Protein AF-0000000084455521 (afdb_homodimer)

Structure (mmCIF, N/CA/C/O backbone):
data_AF-0000000084455521-model_v1
#
loop_
_entity.id
_entity.type
_entity.pdbx_description
1 polymer 'AttH domain-containing protein'
#
loop_
_atom_site.group_PDB
_atom_site.id
_atom_site.type_symbol
_atom_site.label_atom_id
_atom_site.label_alt_id
_atom_site.label_comp_id
_atom_site.label_asym_id
_atom_site.label_entity_id
_atom_site.label_seq_id
_atom_site.pdbx_PDB_ins_code
_atom_site.Cartn_x
_atom_site.Cartn_y
_atom_site.Cartn_z
_atom_site.occupancy
_atom_site.B_iso_or_equiv
_atom_site.auth_seq_id
_atom_site.auth_comp_id
_atom_site.auth_asym_id
_atom_site.auth_atom_id
_atom_site.pdbx_PDB_model_num
ATOM 1 N N . MET A 1 1 ? -3.889 59.688 85.125 1 26.38 1 MET A N 1
ATOM 2 C CA . MET A 1 1 ? -3.246 60.625 84.188 1 26.38 1 MET A CA 1
ATOM 3 C C . MET A 1 1 ? -2.799 59.875 82.938 1 26.38 1 MET A C 1
ATOM 5 O O . MET A 1 1 ? -1.603 59.688 82.75 1 26.38 1 MET A O 1
ATOM 9 N N . PRO A 1 2 ? -3.475 58.844 82.5 1 29.11 2 PRO A N 1
ATOM 10 C CA . PRO A 1 2 ? -2.912 57.875 81.562 1 29.11 2 PRO A CA 1
ATOM 11 C C . PRO A 1 2 ? -2.545 58.531 80.188 1 29.11 2 PRO A C 1
ATOM 13 O O . PRO A 1 2 ? -3.137 59.531 79.812 1 29.11 2 PRO A O 1
ATOM 16 N N . VAL A 1 3 ? -1.248 58.344 79.812 1 28.23 3 VAL A N 1
ATOM 17 C CA . VAL A 1 3 ? -0.324 58.812 78.75 1 28.23 3 VAL A CA 1
ATOM 18 C C . VAL A 1 3 ? -0.879 58.469 77.375 1 28.23 3 VAL A C 1
ATOM 20 O O . VAL A 1 3 ? -1.262 57.312 77.125 1 28.23 3 VAL A O 1
ATOM 23 N N . ASN A 1 4 ? -1.385 59.375 76.688 1 24.91 4 ASN A N 1
ATOM 24 C CA . ASN A 1 4 ? -1.97 59.562 75.375 1 24.91 4 ASN A CA 1
ATOM 25 C C . ASN A 1 4 ? -0.994 59.188 74.25 1 24.91 4 ASN A C 1
ATOM 27 O O . ASN A 1 4 ? -0.065 59.938 73.938 1 24.91 4 ASN A O 1
ATOM 31 N N . SER A 1 5 ? -0.478 57.906 74.25 1 22.8 5 SER A N 1
ATOM 32 C CA . SER A 1 5 ? 0.595 57.531 73.375 1 22.8 5 SER A CA 1
ATOM 33 C C . SER A 1 5 ? 0.193 57.75 71.875 1 22.8 5 SER A C 1
ATOM 35 O O . SER A 1 5 ? -0.799 57.188 71.438 1 22.8 5 SER A O 1
ATOM 37 N N . THR A 1 6 ? 0.329 58.906 71.312 1 19.36 6 THR A N 1
ATOM 38 C CA . THR A 1 6 ? 0.14 59.406 70 1 19.36 6 THR A CA 1
ATOM 39 C C . THR A 1 6 ? 0.998 58.625 69 1 19.36 6 THR A C 1
ATOM 41 O O . THR A 1 6 ? 2.209 58.844 68.875 1 19.36 6 THR A O 1
ATOM 44 N N . LYS A 1 7 ? 1.055 57.281 69.125 1 25.83 7 LYS A N 1
ATOM 45 C CA . LYS A 1 7 ? 2.039 56.688 68.188 1 25.83 7 LYS A CA 1
ATOM 46 C C . LYS A 1 7 ? 1.884 57.188 66.812 1 25.83 7 LYS A C 1
ATOM 48 O O . LYS A 1 7 ? 0.773 57.219 66.25 1 25.83 7 LYS A O 1
ATOM 53 N N . ILE A 1 8 ? 2.814 58 66.25 1 20.17 8 ILE A N 1
ATOM 54 C CA . ILE A 1 8 ? 3.111 58.625 65 1 20.17 8 ILE A CA 1
ATOM 55 C C . ILE A 1 8 ? 3.064 57.562 63.906 1 20.17 8 ILE A C 1
ATOM 57 O O . ILE A 1 8 ? 3.766 56.562 63.969 1 20.17 8 ILE A O 1
ATOM 61 N N . LEU A 1 9 ? 1.944 57.344 63.188 1 22.5 9 LEU A N 1
ATOM 62 C CA . LEU A 1 9 ? 1.659 56.5 62.031 1 22.5 9 LEU A CA 1
ATOM 63 C C . LEU A 1 9 ? 2.578 56.875 60.875 1 22.5 9 LEU A C 1
ATOM 65 O O . LEU A 1 9 ? 2.422 57.938 60.25 1 22.5 9 LEU A O 1
ATOM 69 N N . ALA A 1 10 ? 3.959 56.781 61.031 1 21.98 10 ALA A N 1
ATOM 70 C CA . ALA A 1 10 ? 4.867 57.094 59.938 1 21.98 10 ALA A CA 1
ATOM 71 C C . ALA A 1 10 ? 4.473 56.344 58.688 1 21.98 10 ALA A C 1
ATOM 73 O O . ALA A 1 10 ? 4.172 55.156 58.75 1 21.98 10 ALA A O 1
ATOM 74 N N . GLY A 1 11 ? 3.918 57 57.656 1 21.64 11 GLY A N 1
ATOM 75 C CA . GLY A 1 11 ? 3.533 56.688 56.281 1 21.64 11 GLY A CA 1
ATOM 76 C C . GLY A 1 11 ? 4.629 56 55.5 1 21.64 11 GLY A C 1
ATOM 77 O O . GLY A 1 11 ? 5.676 56.594 55.219 1 21.64 11 GLY A O 1
ATOM 78 N N . LEU A 1 12 ? 5.105 54.75 55.844 1 22.94 12 LEU A N 1
ATOM 79 C CA . LEU A 1 12 ? 6.121 54.062 55.062 1 22.94 12 LEU A CA 1
ATOM 80 C C . LEU A 1 12 ? 5.73 54.031 53.562 1 22.94 12 LEU A C 1
ATOM 82 O O . LEU A 1 12 ? 4.695 53.469 53.219 1 22.94 12 LEU A O 1
ATOM 86 N N . TRP A 1 13 ? 6.086 55.094 52.781 1 22.53 13 TRP A N 1
ATOM 87 C CA . TRP A 1 13 ? 6.051 55.156 51.312 1 22.53 13 TRP A CA 1
ATOM 88 C C . TRP A 1 13 ? 6.738 53.938 50.719 1 22.53 13 TRP A C 1
ATOM 90 O O . TRP A 1 13 ? 7.922 53.688 50.969 1 22.53 13 TRP A O 1
ATOM 100 N N . PHE A 1 14 ? 6.027 52.781 50.625 1 23.64 14 PHE A N 1
ATOM 101 C CA . PHE A 1 14 ? 6.492 51.594 49.875 1 23.64 14 PHE A CA 1
ATOM 102 C C . PHE A 1 14 ? 6.926 52 48.469 1 23.64 14 PHE A C 1
ATOM 104 O O . PHE A 1 14 ? 6.129 52.5 47.688 1 23.64 14 PHE A O 1
ATOM 111 N N . LEU A 1 15 ? 8.195 52.438 48.25 1 23.61 15 LEU A N 1
ATOM 112 C CA . LEU A 1 15 ? 8.82 52.531 46.938 1 23.61 15 LEU A CA 1
ATOM 113 C C . LEU A 1 15 ? 8.586 51.281 46.125 1 23.61 15 LEU A C 1
ATOM 115 O O . LEU A 1 15 ? 9.016 50.188 46.5 1 23.61 15 LEU A O 1
ATOM 119 N N . CYS A 1 16 ? 7.473 51.156 45.344 1 22.67 16 CYS A N 1
ATOM 120 C CA . CYS A 1 16 ? 7.191 50.156 44.344 1 22.67 16 CYS A CA 1
ATOM 121 C C . CYS A 1 16 ? 8.352 50.031 43.344 1 22.67 16 CYS A C 1
ATOM 123 O O . CYS A 1 16 ? 8.617 50.938 42.562 1 22.67 16 CYS A O 1
ATOM 125 N N . SER A 1 17 ? 9.547 49.594 43.812 1 23.66 17 SER A N 1
ATOM 126 C CA . SER A 1 17 ? 10.586 49.312 42.812 1 23.66 17 SER A CA 1
ATOM 127 C C . SER A 1 17 ? 10.016 48.625 41.594 1 23.66 17 SER A C 1
ATOM 129 O O . SER A 1 17 ? 9.305 47.625 41.719 1 23.66 17 SER A O 1
ATOM 131 N N . TYR A 1 18 ? 9.781 49.312 40.5 1 23.47 18 TYR A N 1
ATOM 132 C CA . TYR A 1 18 ? 9.539 48.812 39.156 1 23.47 18 TYR A CA 1
ATOM 133 C C . TYR A 1 18 ? 10.547 47.75 38.781 1 23.47 18 TYR A C 1
ATOM 135 O O . TYR A 1 18 ? 11.75 48 38.688 1 23.47 18 TYR A O 1
ATOM 143 N N . ALA A 1 19 ? 10.492 46.531 39.375 1 24.52 19 ALA A N 1
ATOM 144 C CA . ALA A 1 19 ? 11.336 45.5 38.812 1 24.52 19 ALA A CA 1
ATOM 145 C C . ALA A 1 19 ? 11.258 45.5 37.281 1 24.52 19 ALA A C 1
ATOM 147 O O . ALA A 1 19 ? 10.164 45.438 36.719 1 24.52 19 ALA A O 1
ATOM 148 N N . ARG A 1 20 ? 12.234 46.031 36.625 1 25.86 20 ARG A N 1
ATOM 149 C CA . ARG A 1 20 ? 12.469 45.812 35.188 1 25.86 20 ARG A CA 1
ATOM 150 C C . ARG A 1 20 ? 12.227 44.344 34.812 1 25.86 20 ARG A C 1
ATOM 152 O O . ARG A 1 20 ? 12.883 43.438 35.344 1 25.86 20 ARG A O 1
ATOM 159 N N . VAL A 1 21 ? 10.992 43.969 34.531 1 25.84 21 VAL A N 1
ATOM 160 C CA . VAL A 1 21 ? 10.812 42.719 33.812 1 25.84 21 VAL A CA 1
ATOM 161 C C . VAL A 1 21 ? 11.859 42.625 32.688 1 25.84 21 VAL A C 1
ATOM 163 O O . VAL A 1 21 ? 11.898 43.469 31.797 1 25.84 21 VAL A O 1
ATOM 166 N N . ALA A 1 22 ? 13.047 42.156 33 1 27.2 22 ALA A N 1
ATOM 167 C CA . ALA A 1 22 ? 13.969 41.75 31.922 1 27.2 22 ALA A CA 1
ATOM 168 C C . ALA A 1 22 ? 13.211 41.094 30.781 1 27.2 22 ALA A C 1
ATOM 170 O O . ALA A 1 22 ? 12.43 40.156 31 1 27.2 22 ALA A O 1
ATOM 171 N N . ALA A 1 23 ? 12.984 41.812 29.766 1 29.25 23 ALA A N 1
ATOM 172 C CA . ALA A 1 23 ? 12.625 41.25 28.469 1 29.25 23 ALA A CA 1
ATOM 173 C C . ALA A 1 23 ? 13.391 39.938 28.203 1 29.25 23 ALA A C 1
ATOM 175 O O . ALA A 1 23 ? 14.617 39.969 28.062 1 29.25 23 ALA A O 1
ATOM 176 N N . LEU A 1 24 ? 13.133 38.875 28.953 1 28.31 24 LEU A N 1
ATOM 177 C CA . LEU A 1 24 ? 13.617 37.625 28.422 1 28.31 24 LEU A CA 1
ATOM 178 C C . LEU A 1 24 ? 13.672 37.656 26.891 1 28.31 24 LEU A C 1
ATOM 180 O O . LEU A 1 24 ? 12.633 37.781 26.25 1 28.31 24 LEU A O 1
ATOM 184 N N . SER A 1 25 ? 14.719 38.219 26.344 1 29.17 25 SER A N 1
ATOM 185 C CA . SER A 1 25 ? 15.078 37.906 24.969 1 29.17 25 SER A CA 1
ATOM 186 C C . SER A 1 25 ? 14.773 36.469 24.641 1 29.17 25 SER A C 1
ATOM 188 O O . SER A 1 25 ? 15.391 35.562 25.188 1 29.17 25 SER A O 1
ATOM 190 N N . ASN A 1 26 ? 13.57 36 24.75 1 34.28 26 ASN A N 1
ATOM 191 C CA . ASN A 1 26 ? 13.133 34.688 24.25 1 34.28 26 ASN A CA 1
ATOM 192 C C . ASN A 1 26 ? 13.93 34.281 23.016 1 34.28 26 ASN A C 1
ATOM 194 O O . ASN A 1 26 ? 13.766 34.844 21.938 1 34.28 26 ASN A O 1
ATOM 198 N N . SER A 1 27 ? 15.227 34.094 23.188 1 32.34 27 SER A N 1
ATOM 199 C CA . SER A 1 27 ? 16.125 33.5 22.172 1 32.34 27 SER A CA 1
ATOM 200 C C . SER A 1 27 ? 15.43 32.406 21.391 1 32.34 27 SER A C 1
ATOM 202 O O . SER A 1 27 ? 15.398 31.25 21.828 1 32.34 27 SER A O 1
ATOM 204 N N . PHE A 1 28 ? 14.297 32.562 20.859 1 35.38 28 PHE A N 1
ATOM 205 C CA . PHE A 1 28 ? 14.164 31.594 19.766 1 35.38 28 PHE A CA 1
ATOM 206 C C . PHE A 1 28 ? 15.508 31.344 19.094 1 35.38 28 PHE A C 1
ATOM 208 O O . PHE A 1 28 ? 16.125 32.281 18.562 1 35.38 28 PHE A O 1
ATOM 215 N N . THR A 1 29 ? 16.375 30.609 19.688 1 39.06 29 THR A N 1
ATOM 216 C CA . THR A 1 29 ? 17.484 30.188 18.844 1 39.06 29 THR A CA 1
ATOM 217 C C . THR A 1 29 ? 17.078 30.266 17.359 1 39.06 29 THR A C 1
ATOM 219 O O . THR A 1 29 ? 15.992 29.828 16.984 1 39.06 29 THR A O 1
ATOM 222 N N . ALA A 1 30 ? 17.578 31.219 16.656 1 39.41 30 ALA A N 1
ATOM 223 C CA . ALA A 1 30 ? 17.5 31.406 15.211 1 39.41 30 ALA A CA 1
ATOM 224 C C . ALA A 1 30 ? 17.219 30.094 14.5 1 39.41 30 ALA A C 1
ATOM 226 O O . ALA A 1 30 ? 17.969 29.125 14.648 1 39.41 30 ALA A O 1
ATOM 227 N N . LEU A 1 31 ? 15.938 29.688 14.414 1 51.19 31 LEU A N 1
ATOM 228 C CA . LEU A 1 31 ? 15.711 28.594 13.477 1 51.19 31 LEU A CA 1
ATOM 229 C C . LEU A 1 31 ? 16.766 28.594 12.383 1 51.19 31 LEU A C 1
ATOM 231 O O . LEU A 1 31 ? 17.219 29.656 11.938 1 51.19 31 LEU A O 1
ATOM 235 N N . PRO A 1 32 ? 17.594 27.609 12.438 1 47.38 32 PRO A N 1
ATOM 236 C CA . PRO A 1 32 ? 18.609 27.609 11.398 1 47.38 32 PRO A CA 1
ATOM 237 C C . PRO A 1 32 ? 18.109 28.188 10.078 1 47.38 32 PRO A C 1
ATOM 239 O O . PRO A 1 32 ? 16.906 28.203 9.82 1 47.38 32 PRO A O 1
ATOM 242 N N . GLY A 1 33 ? 18.969 28.5 9.133 1 50.25 33 GLY A N 1
ATOM 243 C CA . GLY A 1 33 ? 18.891 28.891 7.73 1 50.25 33 GLY A CA 1
ATOM 244 C C . GLY A 1 33 ? 17.469 28.906 7.191 1 50.25 33 GLY A C 1
ATOM 245 O O . GLY A 1 33 ? 16.516 29.016 7.957 1 50.25 33 GLY A O 1
ATOM 246 N N . ASP A 1 34 ? 17.266 28.828 5.949 1 60.62 34 ASP A N 1
ATOM 247 C CA . ASP A 1 34 ? 16.031 28.828 5.164 1 60.62 34 ASP A CA 1
ATOM 248 C C . ASP A 1 34 ? 15.125 27.688 5.582 1 60.62 34 ASP A C 1
ATOM 250 O O . ASP A 1 34 ? 15.445 26.516 5.359 1 60.62 34 ASP A O 1
ATOM 254 N N . LEU A 1 35 ? 14.18 27.984 6.508 1 65.25 35 LEU A N 1
ATOM 255 C CA . LEU A 1 35 ? 13.359 27.016 7.215 1 65.25 35 LEU A CA 1
ATOM 256 C C . LEU A 1 35 ? 12.594 26.125 6.23 1 65.25 35 LEU A C 1
ATOM 258 O O . LEU A 1 35 ? 12.43 24.938 6.469 1 65.25 35 LEU A O 1
ATOM 262 N N . TRP A 1 36 ? 12.086 26.828 5.227 1 76.31 36 TRP A N 1
ATOM 263 C CA . TRP A 1 36 ? 11.203 26 4.406 1 76.31 36 TRP A CA 1
ATOM 264 C C . TRP A 1 36 ? 11.75 25.859 2.99 1 76.31 36 TRP A C 1
ATOM 266 O O . TRP A 1 36 ? 12.414 26.766 2.475 1 76.31 36 TRP A O 1
ATOM 276 N N . LEU A 1 37 ? 11.664 24.531 2.588 1 73.25 37 LEU A N 1
ATOM 277 C CA . LEU A 1 37 ? 12.07 24.281 1.207 1 73.25 37 LEU A CA 1
ATOM 278 C C . LEU A 1 37 ? 10.867 23.906 0.345 1 73.25 37 LEU A C 1
ATOM 280 O O . LEU A 1 37 ? 9.953 23.219 0.805 1 73.25 37 LEU A O 1
ATOM 284 N N . SER A 1 38 ? 10.914 24.531 -0.827 1 77.31 38 SER A N 1
ATOM 285 C CA . SER A 1 38 ? 9.969 24.109 -1.854 1 77.31 38 SER A CA 1
ATOM 286 C C . SER A 1 38 ? 10.164 22.641 -2.221 1 77.31 38 SER A C 1
ATOM 288 O O . SER A 1 38 ? 11.211 22.047 -1.928 1 77.31 38 SER A O 1
ATOM 290 N N . PRO A 1 39 ? 9.016 22.078 -2.799 1 81.38 39 PRO A N 1
ATOM 291 C CA . PRO A 1 39 ? 9.203 20.703 -3.25 1 81.38 39 PRO A CA 1
ATOM 292 C C . PRO A 1 39 ? 10.406 20.531 -4.18 1 81.38 39 PRO A C 1
ATOM 294 O O . PRO A 1 39 ? 10.68 21.422 -4.992 1 81.38 39 PRO A O 1
ATOM 297 N N . PRO A 1 40 ? 11.047 19.484 -3.947 1 77.69 40 PRO A N 1
ATOM 298 C CA . PRO A 1 40 ? 12.25 19.281 -4.758 1 77.69 40 PRO A CA 1
ATOM 299 C C . PRO A 1 40 ? 11.945 19.109 -6.242 1 77.69 40 PRO A C 1
ATOM 301 O O . PRO A 1 40 ? 12.789 19.422 -7.09 1 77.69 40 PRO A O 1
ATOM 304 N N . SER A 1 41 ? 10.883 18.656 -6.57 1 82.31 41 SER A N 1
ATOM 305 C CA . SER A 1 41 ? 10.5 18.453 -7.965 1 82.31 41 SER A CA 1
ATOM 306 C C . SER A 1 41 ? 9.625 19.609 -8.461 1 82.31 41 SER A C 1
ATOM 308 O O . SER A 1 41 ? 8.75 20.078 -7.738 1 82.31 41 SER A O 1
ATOM 310 N N . THR A 1 42 ? 9.82 20.016 -9.75 1 84.69 42 THR A N 1
ATOM 311 C CA . THR A 1 42 ? 8.969 21.031 -10.367 1 84.69 42 THR A CA 1
ATOM 312 C C . THR A 1 42 ? 7.926 20.375 -11.273 1 84.69 42 THR A C 1
ATOM 314 O O . THR A 1 42 ? 7.074 21.062 -11.836 1 84.69 42 THR A O 1
ATOM 317 N N . GLU A 1 43 ? 8.023 19.062 -11.359 1 88.19 43 GLU A N 1
ATOM 318 C CA . GLU A 1 43 ? 7.105 18.359 -12.25 1 88.19 43 GLU A CA 1
ATOM 319 C C . GLU A 1 43 ? 5.699 18.297 -11.656 1 88.19 43 GLU A C 1
ATOM 321 O O . GLU A 1 43 ? 5.52 17.906 -10.5 1 88.19 43 GLU A O 1
ATOM 326 N N . PRO A 1 44 ? 4.723 18.719 -12.539 1 91.62 44 PRO A N 1
ATOM 327 C CA . PRO A 1 44 ? 3.355 18.578 -12.023 1 91.62 44 PRO A CA 1
ATOM 328 C C . PRO A 1 44 ? 3.02 17.156 -11.602 1 91.62 44 PRO A C 1
ATOM 330 O O . PRO A 1 44 ? 3.355 16.203 -12.305 1 91.62 44 PRO A O 1
ATOM 333 N N . ALA A 1 45 ? 2.363 17.062 -10.461 1 90.19 45 ALA A N 1
ATOM 334 C CA . ALA A 1 45 ? 2.051 15.758 -9.898 1 90.19 45 ALA A CA 1
ATOM 335 C C . ALA A 1 45 ? 1.17 14.953 -10.852 1 90.19 45 ALA A C 1
ATOM 337 O O . ALA A 1 45 ? 1.238 13.719 -10.875 1 90.19 45 ALA A O 1
ATOM 338 N N . ILE A 1 46 ? 0.351 15.609 -11.656 1 88.44 46 ILE A N 1
ATOM 339 C CA . ILE A 1 46 ? -0.603 14.953 -12.539 1 88.44 46 ILE A CA 1
ATOM 340 C C . ILE A 1 46 ? 0.145 14.094 -13.555 1 88.44 46 ILE A C 1
ATOM 342 O O . ILE A 1 46 ? -0.431 13.172 -14.148 1 88.44 46 ILE A O 1
ATOM 346 N N . ASN A 1 47 ? 1.407 14.359 -13.719 1 87.31 47 ASN A N 1
ATOM 347 C CA . ASN A 1 47 ? 2.197 13.617 -14.695 1 87.31 47 ASN A CA 1
ATOM 348 C C . ASN A 1 47 ? 2.752 12.328 -14.102 1 87.31 47 ASN A C 1
ATOM 350 O O . ASN A 1 47 ? 3.314 11.492 -14.82 1 87.31 47 ASN A O 1
ATOM 354 N N . ASN A 1 48 ? 2.633 12.164 -12.82 1 85.69 48 ASN A N 1
ATOM 355 C CA . ASN A 1 48 ? 3.061 10.914 -12.188 1 85.69 48 ASN A CA 1
ATOM 356 C C . ASN A 1 48 ? 2.16 9.75 -12.586 1 85.69 48 ASN A C 1
ATOM 358 O O . ASN A 1 48 ? 0.938 9.828 -12.453 1 85.69 48 ASN A O 1
ATOM 362 N N . PRO A 1 49 ? 2.754 8.68 -12.992 1 81.25 49 PRO A N 1
ATOM 363 C CA . PRO A 1 49 ? 1.935 7.57 -13.492 1 81.25 49 PRO A CA 1
ATOM 364 C C . PRO A 1 49 ? 1.044 6.961 -12.414 1 81.25 49 PRO A C 1
ATOM 366 O O . PRO A 1 49 ? 0.003 6.375 -12.719 1 81.25 49 PRO A O 1
ATOM 369 N N . PHE A 1 50 ? 1.416 7.039 -11.164 1 80.31 50 PHE A N 1
ATOM 370 C CA . PHE A 1 50 ? 0.594 6.473 -10.094 1 80.31 50 PHE A CA 1
ATOM 371 C C . PHE A 1 50 ? -0.736 7.211 -9.992 1 80.31 50 PHE A C 1
ATOM 373 O O . PHE A 1 50 ? -1.715 6.664 -9.477 1 80.31 50 PHE A O 1
ATOM 380 N N . VAL A 1 51 ? -0.726 8.453 -10.461 1 80.56 51 VAL A N 1
ATOM 381 C CA . VAL A 1 51 ? -1.947 9.242 -10.352 1 80.56 51 VAL A CA 1
ATOM 382 C C . VAL A 1 51 ? -3.045 8.617 -11.211 1 80.56 51 VAL A C 1
ATOM 384 O O . VAL A 1 51 ? -4.211 8.594 -10.82 1 80.56 51 VAL A O 1
ATOM 387 N N . ALA A 1 52 ? -2.566 8 -12.352 1 72.88 52 ALA A N 1
ATOM 388 C CA . ALA A 1 52 ? -3.566 7.504 -13.297 1 72.88 52 ALA A CA 1
ATOM 389 C C . ALA A 1 52 ? -3.584 5.977 -13.32 1 72.88 52 ALA A C 1
ATOM 391 O O . ALA A 1 52 ? -4.613 5.367 -13.609 1 72.88 52 ALA A O 1
ATOM 392 N N . SER A 1 53 ? -2.496 5.309 -13.031 1 73.56 53 SER A N 1
ATOM 393 C CA . SER A 1 53 ? -2.422 3.883 -13.328 1 73.56 53 SER A CA 1
ATOM 394 C C . SER A 1 53 ? -1.74 3.115 -12.203 1 73.56 53 SER A C 1
ATOM 396 O O . SER A 1 53 ? -1.38 1.947 -12.367 1 73.56 53 SER A O 1
ATOM 398 N N . GLY A 1 54 ? -1.648 3.65 -11.07 1 78.12 54 GLY A N 1
ATOM 399 C CA . GLY A 1 54 ? -1.053 2.973 -9.93 1 78.12 54 GLY A CA 1
ATOM 400 C C . GLY A 1 54 ? -2.035 2.1 -9.172 1 78.12 54 GLY A C 1
ATOM 401 O O . GLY A 1 54 ? -3.104 1.768 -9.688 1 78.12 54 GLY A O 1
ATOM 402 N N . PRO A 1 55 ? -1.574 1.572 -8.008 1 82.12 55 PRO A N 1
ATOM 403 C CA . PRO A 1 55 ? -2.412 0.701 -7.176 1 82.12 55 PRO A CA 1
ATOM 404 C C . PRO A 1 55 ? -3.439 1.477 -6.355 1 82.12 55 PRO A C 1
ATOM 406 O O . PRO A 1 55 ? -3.771 1.075 -5.238 1 82.12 55 PRO A O 1
ATOM 409 N N . THR A 1 56 ? -3.793 2.623 -6.898 1 80.38 56 THR A N 1
ATOM 410 C CA . THR A 1 56 ? -4.672 3.529 -6.172 1 80.38 56 THR A CA 1
ATOM 411 C C . THR A 1 56 ? -5.863 3.938 -7.035 1 80.38 56 THR A C 1
ATOM 413 O O . THR A 1 56 ? -5.922 3.594 -8.219 1 80.38 56 THR A O 1
ATOM 416 N N . TYR A 1 57 ? -6.781 4.605 -6.32 1 78.12 57 TYR A N 1
ATOM 417 C CA . TYR A 1 57 ? -7.84 5.281 -7.062 1 78.12 57 TYR A CA 1
ATOM 418 C C . TYR A 1 57 ? -7.266 6.375 -7.957 1 78.12 57 TYR A C 1
ATOM 420 O O . TYR A 1 57 ? -6.23 6.965 -7.641 1 78.12 57 TYR A O 1
ATOM 428 N N . ASN A 1 58 ? -8.039 6.484 -9.039 1 80.88 58 ASN A N 1
ATOM 429 C CA . ASN A 1 58 ? -7.727 7.688 -9.805 1 80.88 58 ASN A CA 1
ATOM 430 C C . ASN A 1 58 ? -7.836 8.945 -8.953 1 80.88 58 ASN A C 1
ATOM 432 O O . ASN A 1 58 ? -8.93 9.328 -8.539 1 80.88 58 ASN A O 1
ATOM 436 N N . VAL A 1 59 ? -6.703 9.609 -8.758 1 86.81 59 VAL A N 1
ATOM 437 C CA . VAL A 1 59 ? -6.617 10.719 -7.816 1 86.81 59 VAL A CA 1
ATOM 438 C C . VAL A 1 59 ? -7.508 11.867 -8.289 1 86.81 59 VAL A C 1
ATOM 440 O O . VAL A 1 59 ? -8.172 12.516 -7.477 1 86.81 59 VAL A O 1
ATOM 443 N N . SER A 1 60 ? -7.57 12.055 -9.57 1 83.94 60 SER A N 1
ATOM 444 C CA . SER A 1 60 ? -8.344 13.156 -10.141 1 83.94 60 SER A CA 1
ATOM 445 C C . SER A 1 60 ? -9.836 12.969 -9.891 1 83.94 60 SER A C 1
ATOM 447 O O . SER A 1 60 ? -10.539 13.922 -9.547 1 83.94 60 SER A O 1
ATOM 449 N N . SER A 1 61 ? -10.281 11.789 -9.992 1 78.56 61 SER A N 1
ATOM 450 C CA . SER A 1 61 ? -11.711 11.531 -9.875 1 78.56 61 SER A CA 1
ATOM 451 C C . SER A 1 61 ? -12.125 11.352 -8.422 1 78.56 61 SER A C 1
ATOM 453 O O . SER A 1 61 ? -13.312 11.453 -8.086 1 78.56 61 SER A O 1
ATOM 455 N N . ASN A 1 62 ? -11.203 11.195 -7.543 1 77.5 62 ASN A N 1
ATOM 456 C CA . ASN A 1 62 ? -11.57 10.836 -6.176 1 77.5 62 ASN A CA 1
ATOM 457 C C . ASN A 1 62 ? -11.406 12.016 -5.223 1 77.5 62 ASN A C 1
ATOM 459 O O . ASN A 1 62 ? -11.562 11.867 -4.012 1 77.5 62 ASN A O 1
ATOM 463 N N . GLN A 1 63 ? -11.125 13.117 -5.715 1 84.06 63 GLN A N 1
ATOM 464 C CA . GLN A 1 63 ? -11.07 14.297 -4.855 1 84.06 63 GLN A CA 1
ATOM 465 C C . GLN A 1 63 ? -12.445 14.633 -4.293 1 84.06 63 GLN A C 1
ATOM 467 O O . GLN A 1 63 ? -12.547 15.266 -3.24 1 84.06 63 GLN A O 1
ATOM 472 N N . VAL A 1 64 ? -13.508 14.297 -5.012 1 76.75 64 VAL A N 1
ATOM 473 C CA . VAL A 1 64 ? -14.852 14.641 -4.559 1 76.75 64 VAL A CA 1
ATOM 474 C C . VAL A 1 64 ? -15.594 13.375 -4.125 1 76.75 64 VAL A C 1
ATOM 476 O O . VAL A 1 64 ? -16.828 13.367 -4.047 1 76.75 64 VAL A O 1
ATOM 479 N N . VAL A 1 65 ? -14.891 12.406 -3.76 1 66 65 VAL A N 1
ATOM 480 C CA . VAL A 1 65 ? -15.539 11.148 -3.41 1 66 65 VAL A CA 1
ATOM 481 C C . VAL A 1 65 ? -16.203 11.273 -2.041 1 66 65 VAL A C 1
ATOM 483 O O . VAL A 1 65 ? -15.844 12.141 -1.242 1 66 65 VAL A O 1
ATOM 486 N N . ARG A 1 66 ? -17.281 10.359 -1.825 1 63.97 66 ARG A N 1
ATOM 487 C CA . ARG A 1 66 ? -17.953 10.008 -0.578 1 63.97 66 ARG A CA 1
ATOM 488 C C . ARG A 1 66 ? -18.734 11.195 -0.033 1 63.97 66 ARG A C 1
ATOM 490 O O . ARG A 1 66 ? -19.109 11.211 1.144 1 63.97 66 ARG A O 1
ATOM 497 N N . VAL A 1 67 ? -18.953 12.07 -0.877 1 59.59 67 VAL A N 1
ATOM 498 C CA . VAL A 1 67 ? -19.703 13.219 -0.366 1 59.59 67 VAL A CA 1
ATOM 499 C C . VAL A 1 67 ? -21.109 12.781 0.009 1 59.59 67 VAL A C 1
ATOM 501 O O . VAL A 1 67 ? -21.75 13.398 0.869 1 59.59 67 VAL A O 1
ATOM 504 N N . GLU A 1 68 ? -21.359 11.625 -0.543 1 62.69 68 GLU A N 1
ATOM 505 C CA . GLU A 1 68 ? -22.703 11.133 -0.263 1 62.69 68 GLU A CA 1
ATOM 506 C C . GLU A 1 68 ? -22.703 10.109 0.874 1 62.69 68 GLU A C 1
ATOM 508 O O . GLU A 1 68 ? -23.75 9.688 1.345 1 62.69 68 GLU A O 1
ATOM 513 N N . SER A 1 69 ? -21.516 9.82 1.288 1 71.12 69 SER A N 1
ATOM 514 C CA . SER A 1 69 ? -21.453 8.844 2.367 1 71.12 69 SER A CA 1
ATOM 515 C C . SER A 1 69 ? -22.016 9.414 3.664 1 71.12 69 SER A C 1
ATOM 517 O O . SER A 1 69 ? -21.875 10.602 3.943 1 71.12 69 SER A O 1
ATOM 519 N N . THR A 1 70 ? -22.641 8.516 4.383 1 72.75 70 THR A N 1
ATOM 520 C CA . THR A 1 70 ? -23.281 8.984 5.605 1 72.75 70 THR A CA 1
ATOM 521 C C . THR A 1 70 ? -22.406 8.727 6.82 1 72.75 70 THR A C 1
ATOM 523 O O . THR A 1 70 ? -22.703 9.188 7.922 1 72.75 70 THR A O 1
ATOM 526 N N . THR A 1 71 ? -21.391 8.016 6.621 1 72.5 71 THR A N 1
ATOM 527 C CA . THR A 1 71 ? -20.516 7.688 7.746 1 72.5 71 THR A CA 1
ATOM 528 C C . THR A 1 71 ? -19.047 7.797 7.348 1 72.5 71 THR A C 1
ATOM 530 O O . THR A 1 71 ? -18.734 7.961 6.168 1 72.5 71 THR A O 1
ATOM 533 N N . GLY A 1 72 ? -18.281 7.965 8.422 1 83.06 72 GLY A N 1
ATOM 534 C CA . GLY A 1 72 ? -16.844 7.871 8.219 1 83.06 72 GLY A CA 1
ATOM 535 C C . GLY A 1 72 ? -16.172 9.227 8.109 1 83.06 72 GLY A C 1
ATOM 536 O O . GLY A 1 72 ? -16.531 10.164 8.828 1 83.06 72 GLY A O 1
ATOM 537 N N . LEU A 1 73 ? -15.125 9.273 7.43 1 88.62 73 LEU A N 1
ATOM 538 C CA . LEU A 1 73 ? -14.25 10.43 7.305 1 88.62 73 LEU A CA 1
ATOM 539 C C . LEU A 1 73 ? -14.094 10.836 5.84 1 88.62 73 LEU A C 1
ATOM 541 O O . LEU A 1 73 ? -14.055 9.984 4.957 1 88.62 73 LEU A O 1
ATOM 545 N N . ASN A 1 74 ? -14.125 12.094 5.582 1 91.62 74 ASN A N 1
ATOM 546 C CA . ASN A 1 74 ? -13.859 12.703 4.285 1 91.62 74 ASN A CA 1
ATOM 547 C C . ASN A 1 74 ? -13.07 14 4.434 1 91.62 74 ASN A C 1
ATOM 549 O O . ASN A 1 74 ? -13.578 15.086 4.145 1 91.62 74 ASN A O 1
ATOM 553 N N . SER A 1 75 ? -11.836 13.859 4.719 1 93.94 75 SER A N 1
ATOM 554 C CA . SER A 1 75 ? -11.016 14.953 5.219 1 93.94 75 SER A CA 1
ATOM 555 C C . SER A 1 75 ? -10.133 15.539 4.117 1 93.94 75 SER A C 1
ATOM 557 O O . SER A 1 75 ? -9.531 14.797 3.34 1 93.94 75 SER A O 1
ATOM 559 N N . HIS A 1 76 ? -10.188 16.844 3.996 1 96.19 76 HIS A N 1
ATOM 560 C CA . HIS A 1 76 ? -9.195 17.656 3.285 1 96.19 76 HIS A CA 1
ATOM 561 C C . HIS A 1 76 ? -8.414 18.547 4.246 1 96.19 76 HIS A C 1
ATOM 563 O O . HIS A 1 76 ? -8.977 19.469 4.84 1 96.19 76 HIS A O 1
ATOM 569 N N . TRP A 1 77 ? -7.156 18.234 4.402 1 97.44 77 TRP A N 1
ATOM 570 C CA . TRP A 1 77 ? -6.277 18.953 5.32 1 97.44 77 TRP A CA 1
ATOM 571 C C . TRP A 1 77 ? -5.152 19.641 4.566 1 97.44 77 TRP A C 1
ATOM 573 O O . TRP A 1 77 ? -4.461 19.031 3.752 1 97.44 77 TRP A O 1
ATOM 583 N N . VAL A 1 78 ? -4.98 20.953 4.777 1 98.38 78 VAL A N 1
ATOM 584 C CA . VAL A 1 78 ? -3.98 21.75 4.07 1 98.38 78 VAL A CA 1
ATOM 585 C C . VAL A 1 78 ? -3.092 22.469 5.078 1 98.38 78 VAL A C 1
ATOM 587 O O . VAL A 1 78 ? -3.562 23.344 5.816 1 98.38 78 VAL A O 1
ATOM 590 N N . GLY A 1 79 ? -1.837 22.125 5.09 1 97.69 79 GLY A N 1
ATOM 591 C CA . GLY A 1 79 ? -0.856 22.812 5.918 1 97.69 79 GLY A CA 1
ATOM 592 C C . GLY A 1 79 ? 0.156 23.609 5.113 1 97.69 79 GLY A C 1
ATOM 593 O O . GLY A 1 79 ? 0.752 23.078 4.168 1 97.69 79 GLY A O 1
ATOM 594 N N . HIS A 1 80 ? 0.317 24.875 5.484 1 97.19 80 HIS A N 1
ATOM 595 C CA . HIS A 1 80 ? 1.271 25.766 4.836 1 97.19 80 HIS A CA 1
ATOM 596 C C . HIS A 1 80 ? 2.404 26.156 5.785 1 97.19 80 HIS A C 1
ATOM 598 O O . HIS A 1 80 ? 2.158 26.625 6.895 1 97.19 80 HIS A O 1
ATOM 604 N N . TRP A 1 81 ? 3.574 25.875 5.363 1 95.94 81 TRP A N 1
ATOM 605 C CA . TRP A 1 81 ? 4.766 26.453 5.973 1 95.94 81 TRP A CA 1
ATOM 606 C C . TRP A 1 81 ? 5.27 27.641 5.152 1 95.94 81 TRP A C 1
ATOM 608 O O . TRP A 1 81 ? 5.859 27.453 4.086 1 95.94 81 TRP A O 1
ATOM 618 N N . ILE A 1 82 ? 5.125 28.844 5.758 1 95.81 82 ILE A N 1
ATOM 619 C CA . ILE A 1 82 ? 5.184 30.047 4.934 1 95.81 82 ILE A CA 1
ATOM 620 C C . ILE A 1 82 ? 6.348 30.922 5.387 1 95.81 82 ILE A C 1
ATOM 622 O O . ILE A 1 82 ? 6.52 31.172 6.582 1 95.81 82 ILE A O 1
ATOM 626 N N . THR A 1 83 ? 7.086 31.344 4.426 1 94.62 83 THR A N 1
ATOM 627 C CA . THR A 1 83 ? 7.883 32.562 4.516 1 94.62 83 THR A CA 1
ATOM 628 C C . THR A 1 83 ? 7.258 33.688 3.682 1 94.62 83 THR A C 1
ATOM 630 O O . THR A 1 83 ? 6.949 33.469 2.504 1 94.62 83 THR A O 1
ATOM 633 N N . THR A 1 84 ? 7.016 34.781 4.297 1 95.94 84 THR A N 1
ATOM 634 C CA . THR A 1 84 ? 6.449 35.906 3.553 1 95.94 84 THR A CA 1
ATOM 635 C C . THR A 1 84 ? 7.539 36.656 2.785 1 95.94 84 THR A C 1
ATOM 637 O O . THR A 1 84 ? 8.727 36.438 3.025 1 95.94 84 THR A O 1
ATOM 640 N N . THR A 1 85 ? 7.094 37.5 1.862 1 96.12 85 THR A N 1
ATOM 641 C CA . THR A 1 85 ? 8.047 38.312 1.114 1 96.12 85 THR A CA 1
ATOM 642 C C . THR A 1 85 ? 8.789 39.281 2.041 1 96.12 85 THR A C 1
ATOM 644 O O . THR A 1 85 ? 9.852 39.781 1.693 1 96.12 85 THR A O 1
ATOM 647 N N . ASP A 1 86 ? 8.297 39.531 3.246 1 95.56 86 ASP A N 1
ATOM 648 C CA . ASP A 1 86 ? 8.961 40.375 4.246 1 95.56 86 ASP A CA 1
ATOM 649 C C . ASP A 1 86 ? 9.789 39.5 5.203 1 95.56 86 ASP A C 1
ATOM 651 O O . ASP A 1 86 ? 10.18 39.969 6.281 1 95.56 86 ASP A O 1
ATOM 655 N N . HIS A 1 87 ? 9.922 38.25 4.965 1 93.44 87 HIS A N 1
ATOM 656 C CA . HIS A 1 87 ? 10.812 37.312 5.648 1 93.44 87 HIS A CA 1
ATOM 657 C C . HIS A 1 87 ? 10.273 36.969 7.027 1 93.44 87 HIS A C 1
ATOM 659 O O . HIS A 1 87 ? 11.047 36.75 7.965 1 93.44 87 HIS A O 1
ATOM 665 N N . LEU A 1 88 ? 8.961 37 7.129 1 93.88 88 LEU A N 1
ATOM 666 C CA . LEU A 1 88 ? 8.305 36.5 8.328 1 93.88 88 LEU A CA 1
ATOM 667 C C . LEU A 1 88 ? 7.867 35.031 8.141 1 93.88 88 LEU A C 1
ATOM 669 O O . LEU A 1 88 ? 7.609 34.594 7.02 1 93.88 88 LEU A O 1
ATOM 673 N N . HIS A 1 89 ? 7.82 34.281 9.266 1 93.56 89 HIS A N 1
ATOM 674 C CA . HIS A 1 89 ? 7.535 32.844 9.195 1 93.56 89 HIS A CA 1
ATOM 675 C C . HIS A 1 89 ? 6.238 32.5 9.914 1 93.56 89 HIS A C 1
ATOM 677 O O . HIS A 1 89 ? 6.02 32.969 11.047 1 93.56 89 HIS A O 1
ATOM 683 N N . PHE A 1 90 ? 5.379 31.734 9.172 1 94.5 90 PHE A N 1
ATOM 684 C CA . PHE A 1 90 ? 4.098 31.312 9.719 1 94.5 90 PHE A CA 1
ATOM 685 C C . PHE A 1 90 ? 3.826 29.844 9.383 1 94.5 90 PHE A C 1
ATOM 687 O O . PHE A 1 90 ? 4.363 29.312 8.406 1 94.5 90 PHE A O 1
ATOM 694 N N . PHE A 1 91 ? 3.09 29.25 10.234 1 94.75 91 PHE A N 1
ATOM 695 C CA . PHE A 1 91 ? 2.441 27.969 9.953 1 94.75 91 PHE A CA 1
ATOM 696 C C . PHE A 1 91 ? 0.924 28.125 9.961 1 94.75 91 PHE A C 1
ATOM 698 O O . PHE A 1 91 ? 0.34 28.547 10.961 1 94.75 91 PHE A O 1
ATOM 705 N N . LEU A 1 92 ? 0.297 27.828 8.797 1 97.06 92 LEU A N 1
ATOM 706 C CA . LEU A 1 92 ? -1.141 28 8.617 1 97.06 92 LEU A CA 1
ATOM 707 C C . LEU A 1 92 ? -1.796 26.688 8.203 1 97.06 92 LEU A C 1
ATOM 709 O O . LEU A 1 92 ? -1.372 26.062 7.227 1 97.06 92 LEU A O 1
ATOM 713 N N . ILE A 1 93 ? -2.805 26.266 8.945 1 97.62 93 ILE A N 1
ATOM 714 C CA . ILE A 1 93 ? -3.572 25.078 8.594 1 97.62 93 ILE A CA 1
ATOM 715 C C . ILE A 1 93 ? -5.031 25.453 8.359 1 97.62 93 ILE A C 1
ATOM 717 O O . ILE A 1 93 ? -5.602 26.25 9.094 1 97.62 93 ILE A O 1
ATOM 721 N N . THR A 1 94 ? -5.598 24.938 7.262 1 97.94 94 THR A N 1
ATOM 722 C CA . THR A 1 94 ? -7.047 24.859 7.109 1 97.94 94 THR A CA 1
ATOM 723 C C . THR A 1 94 ? -7.48 23.406 6.867 1 97.94 94 THR A C 1
ATOM 725 O O . THR A 1 94 ? -6.699 22.594 6.371 1 97.94 94 THR A O 1
ATOM 728 N N . PHE A 1 95 ? -8.703 23.094 7.281 1 96.38 95 PHE A N 1
ATOM 729 C CA . PHE A 1 95 ? -9.203 21.734 7.074 1 96.38 95 PHE A CA 1
ATOM 730 C C . PHE A 1 95 ? -10.719 21.734 6.926 1 96.38 95 PHE A C 1
ATOM 732 O O . PHE A 1 95 ? -11.391 22.672 7.367 1 96.38 95 PHE A O 1
ATOM 739 N N . THR A 1 96 ? -11.227 20.75 6.27 1 94.94 96 THR A N 1
ATOM 740 C CA . THR A 1 96 ? -12.664 20.516 6.184 1 94.94 96 THR A CA 1
ATOM 741 C C . THR A 1 96 ? -12.961 19.016 6.137 1 94.94 96 THR A C 1
ATOM 743 O O . THR A 1 96 ? -12.102 18.219 5.754 1 94.94 96 THR A O 1
ATOM 746 N N . ASN A 1 97 ? -13.969 18.656 6.648 1 91.94 97 ASN A N 1
ATOM 747 C CA . ASN A 1 97 ? -14.555 17.328 6.617 1 91.94 97 ASN A CA 1
ATOM 748 C C . ASN A 1 97 ? -16.047 17.375 6.293 1 91.94 97 ASN A C 1
ATOM 750 O O . ASN A 1 97 ? -16.812 18 7.012 1 91.94 97 ASN A O 1
ATOM 754 N N . VAL A 1 98 ? -16.453 16.766 5.227 1 90.38 98 VAL A N 1
ATOM 755 C CA . VAL A 1 98 ? -17.859 16.766 4.836 1 90.38 98 VAL A CA 1
ATOM 756 C C . VAL A 1 98 ? -18.344 15.336 4.66 1 90.38 98 VAL A C 1
ATOM 758 O O . VAL A 1 98 ? -17.844 14.602 3.807 1 90.38 98 VAL A O 1
ATOM 761 N N . VAL A 1 99 ? -19.234 14.906 5.473 1 84.38 99 VAL A N 1
ATOM 762 C CA . VAL A 1 99 ? -19.891 13.602 5.379 1 84.38 99 VAL A CA 1
ATOM 763 C C . VAL A 1 99 ? -21.391 13.766 5.586 1 84.38 99 VAL A C 1
ATOM 765 O O . VAL A 1 99 ? -21.828 14.578 6.41 1 84.38 99 VAL A O 1
ATOM 768 N N . GLY A 1 100 ? -22.266 12.961 4.844 1 77.12 100 GLY A N 1
ATOM 769 C CA . GLY A 1 100 ? -23.703 12.859 5.066 1 77.12 100 GLY A CA 1
ATOM 770 C C . GLY A 1 100 ? -24.422 14.195 5.012 1 77.12 100 GLY A C 1
ATOM 771 O O . GLY A 1 100 ? -25.328 14.461 5.809 1 77.12 100 GLY A O 1
ATOM 772 N N . GLY A 1 101 ? -23.984 15.102 4.32 1 75.56 101 GLY A N 1
ATOM 773 C CA . GLY A 1 101 ? -24.656 16.391 4.168 1 75.56 101 GLY A CA 1
ATOM 774 C C . GLY A 1 101 ? -24.219 17.422 5.188 1 75.56 101 GLY A C 1
ATOM 775 O O . GLY A 1 101 ? -24.594 18.594 5.098 1 75.56 101 GLY A O 1
ATOM 776 N N . GLY A 1 102 ? -23.547 17 6.199 1 85 102 GLY A N 1
ATOM 777 C CA . GLY A 1 102 ? -22.938 17.906 7.164 1 85 102 GLY A CA 1
ATOM 778 C C . GLY A 1 102 ? -21.422 17.891 7.121 1 85 102 GLY A C 1
ATOM 779 O O . GLY A 1 102 ? -20.828 17.047 6.453 1 85 102 GLY A O 1
ATOM 780 N N . GLY A 1 103 ? -20.906 18.969 7.781 1 89.62 103 GLY A N 1
ATOM 781 C CA . GLY A 1 103 ? -19.453 19 7.781 1 89.62 103 GLY A CA 1
ATOM 782 C C . GLY A 1 103 ? -18.875 19.984 8.789 1 89.62 103 GLY A C 1
ATOM 783 O O . GLY A 1 103 ? -19.578 20.406 9.711 1 89.62 103 GLY A O 1
ATOM 784 N N . ALA A 1 104 ? -17.641 20.078 8.695 1 91.81 104 ALA A N 1
ATOM 785 C CA . ALA A 1 104 ? -16.875 21.016 9.516 1 91.81 104 ALA A CA 1
ATOM 786 C C . ALA A 1 104 ? -15.719 21.625 8.727 1 91.81 104 ALA A C 1
ATOM 788 O O . ALA A 1 104 ? -15.312 21.094 7.695 1 91.81 104 ALA A O 1
ATOM 789 N N . ASN A 1 105 ? -15.383 22.781 9.148 1 95 105 ASN A N 1
ATOM 790 C CA . ASN A 1 105 ? -14.172 23.438 8.672 1 95 105 ASN A CA 1
ATOM 791 C C . ASN A 1 105 ? -13.469 24.203 9.797 1 95 105 ASN A C 1
ATOM 793 O O . ASN A 1 105 ? -14.047 24.422 10.859 1 95 105 ASN A O 1
ATOM 797 N N . GLY A 1 106 ? -12.211 24.531 9.586 1 95.94 106 GLY A N 1
ATOM 798 C CA . GLY A 1 106 ? -11.477 25.25 10.609 1 95.94 106 GLY A CA 1
ATOM 799 C C . GLY A 1 106 ? -10.062 25.625 10.18 1 95.94 106 GLY A C 1
ATOM 800 O O . GLY A 1 106 ? -9.711 25.469 9.016 1 95.94 106 GLY A O 1
ATOM 801 N N . CYS A 1 107 ? -9.414 26.234 11.164 1 96.31 107 CYS A N 1
ATOM 802 C CA . CYS A 1 107 ? -8.047 26.672 10.914 1 96.31 107 CYS A CA 1
ATOM 803 C C . CYS A 1 107 ? -7.199 26.562 12.18 1 96.31 107 CYS A C 1
ATOM 805 O O . CYS A 1 107 ? -7.734 26.453 13.281 1 96.31 107 CYS A O 1
ATOM 807 N N . LEU A 1 108 ? -5.996 26.453 12.039 1 95.5 108 LEU A N 1
ATOM 808 C CA . LEU A 1 108 ? -4.949 26.672 13.031 1 95.5 108 LEU A CA 1
ATOM 809 C C . LEU A 1 108 ? -3.861 27.594 12.492 1 95.5 108 LEU A C 1
ATOM 811 O O . LEU A 1 108 ? -3.281 27.312 11.438 1 95.5 108 LEU A O 1
ATOM 815 N N . VAL A 1 109 ? -3.629 28.672 13.211 1 95.31 109 VAL A N 1
ATOM 816 C CA . VAL A 1 109 ? -2.682 29.703 12.781 1 95.31 109 VAL A CA 1
ATOM 817 C C . VAL A 1 109 ? -1.591 29.859 13.836 1 95.31 109 VAL A C 1
ATOM 819 O O . VAL A 1 109 ? -1.886 30.031 15.023 1 95.31 109 VAL A O 1
ATOM 822 N N . TYR A 1 110 ? -0.381 29.812 13.375 1 92.88 110 TYR A N 1
ATOM 823 C CA . TYR A 1 110 ? 0.761 29.984 14.266 1 92.88 110 TYR A CA 1
ATOM 824 C C . TYR A 1 110 ? 1.786 30.938 13.656 1 92.88 110 TYR A C 1
ATOM 826 O O . TYR A 1 110 ? 2.227 30.734 12.523 1 92.88 110 TYR A O 1
ATOM 834 N N . SER A 1 111 ? 2.197 31.969 14.406 1 92.56 111 SER A N 1
ATOM 835 C CA . SER A 1 111 ? 3.262 32.875 14.016 1 92.56 111 SER A CA 1
ATOM 836 C C . SER A 1 111 ? 4.578 32.531 14.703 1 92.56 111 SER A C 1
ATOM 838 O O . SER A 1 111 ? 4.668 32.562 15.93 1 92.56 111 SER A O 1
ATOM 840 N N . LEU A 1 112 ? 5.531 32.312 13.961 1 89.06 112 LEU A N 1
ATOM 841 C CA . LEU A 1 112 ? 6.828 32 14.555 1 89.06 112 LEU A CA 1
ATOM 842 C C . LEU A 1 112 ? 7.5 33.25 15.086 1 89.06 112 LEU A C 1
ATOM 844 O O . LEU A 1 112 ? 8.422 33.188 15.906 1 89.06 112 LEU A O 1
ATOM 848 N N . GLU A 1 113 ? 7.047 34.375 14.641 1 86.31 113 GLU A N 1
ATOM 849 C CA . GLU A 1 113 ? 7.613 35.656 15.062 1 86.31 113 GLU A CA 1
ATOM 850 C C . GLU A 1 113 ? 7.199 36 16.484 1 86.31 113 GLU A C 1
ATOM 852 O O . GLU A 1 113 ? 8.023 36.406 17.297 1 86.31 113 GLU A O 1
ATOM 857 N N . THR A 1 114 ? 6.012 35.781 16.688 1 86.62 114 THR A N 1
ATOM 858 C CA . THR A 1 114 ? 5.473 36.281 17.953 1 86.62 114 THR A CA 1
ATOM 859 C C . THR A 1 114 ? 5.191 35.125 18.906 1 86.62 114 THR A C 1
ATOM 861 O O . THR A 1 114 ? 5.027 35.312 20.109 1 86.62 114 THR A O 1
ATOM 864 N N . GLY A 1 115 ? 5.059 33.938 18.281 1 85.88 115 GLY A N 1
ATOM 865 C CA . GLY A 1 115 ? 4.645 32.812 19.078 1 85.88 115 GLY A CA 1
ATOM 866 C C . GLY A 1 115 ? 3.145 32.75 19.297 1 85.88 115 GLY A C 1
ATOM 867 O O . GLY A 1 115 ? 2.646 31.844 19.984 1 85.88 115 GLY A O 1
ATOM 868 N N . SER A 1 116 ? 2.439 33.625 18.75 1 87.62 116 SER A N 1
ATOM 869 C CA . SER A 1 116 ? 0.989 33.625 18.906 1 87.62 116 SER A CA 1
ATOM 870 C C . SER A 1 116 ? 0.341 32.531 18.062 1 87.62 116 SER A C 1
ATOM 872 O O . SER A 1 116 ? 0.881 32.094 17.047 1 87.62 116 SER A O 1
ATOM 874 N N . SER A 1 117 ? -0.769 32.062 18.641 1 89.88 117 SER A N 1
ATOM 875 C CA . SER A 1 117 ? -1.53 31.047 17.953 1 89.88 117 SER A CA 1
ATOM 876 C C . SER A 1 117 ? -3.031 31.266 18.109 1 89.88 117 SER A C 1
ATOM 878 O O . SER A 1 117 ? -3.475 31.859 19.094 1 89.88 117 SER A O 1
ATOM 880 N N . SER A 1 118 ? -3.762 30.906 17.156 1 90.81 118 SER A N 1
ATOM 881 C CA . SER A 1 118 ? -5.219 30.906 17.188 1 90.81 118 SER A CA 1
ATOM 882 C C . SER A 1 118 ? -5.785 29.75 16.359 1 90.81 118 SER A C 1
ATOM 884 O O . SER A 1 118 ? -5.141 29.266 15.43 1 90.81 118 SER A O 1
ATOM 886 N N . SER A 1 119 ? -6.953 29.266 16.766 1 92.5 119 SER A N 1
ATOM 887 C CA . SER A 1 119 ? -7.59 28.156 16.062 1 92.5 119 SER A CA 1
ATOM 888 C C . SER A 1 119 ? -9.109 28.281 16.109 1 92.5 119 SER A C 1
ATOM 890 O O . SER A 1 119 ? -9.664 29 16.938 1 92.5 119 SER A O 1
ATOM 892 N N . SER A 1 120 ? -9.734 27.656 15.164 1 91.56 120 SER A N 1
ATOM 893 C CA . SER A 1 120 ? -11.188 27.562 15.094 1 91.56 120 SER A CA 1
ATOM 894 C C . SER A 1 120 ? -11.617 26.203 14.531 1 91.56 120 SER A C 1
ATOM 896 O O . SER A 1 120 ? -10.914 25.625 13.711 1 91.56 120 SER A O 1
ATOM 898 N N . PHE A 1 121 ? -12.641 25.672 15.016 1 91.69 121 PHE A N 1
ATOM 899 C CA . PHE A 1 121 ? -13.359 24.5 14.523 1 91.69 121 PHE A CA 1
ATOM 900 C C . PHE A 1 121 ? -14.859 24.781 14.469 1 91.69 121 PHE A C 1
ATOM 902 O O . PHE A 1 121 ? -15.5 25 15.492 1 91.69 121 PHE A O 1
ATOM 909 N N . ILE A 1 122 ? -15.438 24.734 13.305 1 92.44 122 ILE A N 1
ATOM 910 C CA . ILE A 1 122 ? -16.828 25.156 13.117 1 92.44 122 ILE A CA 1
ATOM 911 C C . ILE A 1 122 ? -17.609 24.047 12.422 1 92.44 122 ILE A C 1
ATOM 913 O O . ILE A 1 122 ? -17.281 23.656 11.297 1 92.44 122 ILE A O 1
ATOM 917 N N . THR A 1 123 ? -18.578 23.562 13.133 1 91.25 123 THR A N 1
ATOM 918 C CA . THR A 1 123 ? -19.531 22.641 12.492 1 91.25 123 THR A CA 1
ATOM 919 C C . THR A 1 123 ? -20.547 23.422 11.664 1 91.25 123 THR A C 1
ATOM 921 O O . THR A 1 123 ? -21.109 24.406 12.141 1 91.25 123 THR A O 1
ATOM 924 N N . ASP A 1 124 ? -20.719 22.984 10.461 1 91.62 124 ASP A N 1
ATOM 925 C CA . ASP A 1 124 ? -21.641 23.672 9.562 1 91.62 124 ASP A CA 1
ATOM 926 C C . ASP A 1 124 ? -22.062 22.766 8.398 1 91.62 124 ASP A C 1
ATOM 928 O O . ASP A 1 124 ? -21.578 21.625 8.289 1 91.62 124 ASP A O 1
ATOM 932 N N . THR A 1 125 ? -23.047 23.234 7.652 1 92.75 125 THR A N 1
ATOM 933 C CA . THR A 1 125 ? -23.453 22.578 6.41 1 92.75 125 THR A CA 1
ATOM 934 C C . THR A 1 125 ? -22.844 23.297 5.207 1 92.75 125 THR A C 1
ATOM 936 O O . THR A 1 125 ? -22.938 24.516 5.082 1 92.75 125 THR A O 1
ATOM 939 N N . PRO A 1 126 ? -22.156 22.484 4.367 1 93.81 126 PRO A N 1
ATOM 940 C CA . PRO A 1 126 ? -21.609 23.141 3.178 1 93.81 126 PRO A CA 1
ATOM 941 C C . PRO A 1 126 ? -22.688 23.766 2.299 1 93.81 126 PRO A C 1
ATOM 943 O O . PRO A 1 126 ? -23.766 23.188 2.127 1 93.81 126 PRO A O 1
ATOM 946 N N . THR A 1 127 ? -22.438 24.953 1.776 1 95.56 127 THR A N 1
ATOM 947 C CA . THR A 1 127 ? -23.359 25.641 0.881 1 95.56 127 THR A CA 1
ATOM 948 C C . THR A 1 127 ? -23.234 25.109 -0.545 1 95.56 127 THR A C 1
ATOM 950 O O . THR A 1 127 ? -24.188 25.156 -1.324 1 95.56 127 THR A O 1
ATOM 953 N N . THR A 1 128 ? -22.047 24.672 -0.891 1 93.06 128 THR A N 1
ATOM 954 C CA . THR A 1 128 ? -21.781 24.125 -2.217 1 93.06 128 THR A CA 1
ATOM 955 C C . THR A 1 128 ? -20.859 22.906 -2.127 1 93.06 128 THR A C 1
ATOM 957 O O . THR A 1 128 ? -19.859 22.938 -1.398 1 93.06 128 THR A O 1
ATOM 960 N N . ILE A 1 129 ? -21.219 21.859 -2.832 1 90.31 129 ILE A N 1
ATOM 961 C CA . ILE A 1 129 ? -20.344 20.703 -3.039 1 90.31 129 ILE A CA 1
ATOM 962 C C . ILE A 1 129 ? -20.281 20.359 -4.527 1 90.31 129 ILE A C 1
ATOM 964 O O . ILE A 1 129 ? -21.312 20.125 -5.164 1 90.31 129 ILE A O 1
ATOM 968 N N . GLY A 1 130 ? -19.062 20.344 -4.984 1 88.25 130 GLY A N 1
ATOM 969 C CA . GLY A 1 130 ? -18.906 19.984 -6.379 1 88.25 130 GLY A CA 1
ATOM 970 C C . GLY A 1 130 ? -19.078 18.5 -6.629 1 88.25 130 GLY A C 1
ATOM 971 O O . GLY A 1 130 ? -18.75 17.672 -5.781 1 88.25 130 GLY A O 1
ATOM 972 N N . GLN A 1 131 ? -19.531 18.109 -7.863 1 79.69 131 GLN A N 1
ATOM 973 C CA . GLN A 1 131 ? -19.734 16.703 -8.219 1 79.69 131 GLN A CA 1
ATOM 974 C C . GLN A 1 131 ? -18.562 16.172 -9.039 1 79.69 131 GLN A C 1
ATOM 976 O O . GLN A 1 131 ? -18.047 15.086 -8.75 1 79.69 131 GLN A O 1
ATOM 981 N N . ASP A 1 132 ? -18.156 16.859 -10.039 1 83.25 132 ASP A N 1
ATOM 982 C CA . ASP A 1 132 ? -17.078 16.406 -10.906 1 83.25 132 ASP A CA 1
ATOM 983 C C . ASP A 1 132 ? -15.797 17.188 -10.633 1 83.25 132 ASP A C 1
ATOM 985 O O . ASP A 1 132 ? -14.703 16.734 -10.984 1 83.25 132 ASP A O 1
ATOM 989 N N . ARG A 1 133 ? -16 18.344 -10.094 1 91.06 133 ARG A N 1
ATOM 990 C CA . ARG A 1 133 ? -14.875 19.203 -9.758 1 91.06 133 ARG A CA 1
ATOM 991 C C . ARG A 1 133 ? -14.797 19.453 -8.258 1 91.06 133 ARG A C 1
ATOM 993 O O . ARG A 1 133 ? -15.82 19.672 -7.602 1 91.06 133 ARG A O 1
ATOM 1000 N N . LEU A 1 134 ? -13.594 19.406 -7.812 1 94.12 134 LEU A N 1
ATOM 1001 C CA . LEU A 1 134 ? -13.414 19.672 -6.391 1 94.12 134 LEU A CA 1
ATOM 1002 C C . LEU A 1 134 ? -13.883 21.078 -6.035 1 94.12 134 LEU A C 1
ATOM 1004 O O . LEU A 1 134 ? -13.344 22.062 -6.543 1 94.12 134 LEU A O 1
ATOM 1008 N N . LYS A 1 135 ? -14.883 21.141 -5.242 1 95.31 135 LYS A N 1
ATOM 1009 C CA . LYS A 1 135 ? -15.375 22.375 -4.641 1 95.31 135 LYS A CA 1
ATOM 1010 C C . LYS A 1 135 ? -16.141 22.078 -3.346 1 95.31 135 LYS A C 1
ATOM 1012 O O . LYS A 1 135 ? -17.094 21.312 -3.344 1 95.31 135 LYS A O 1
ATOM 1017 N N . ILE A 1 136 ? -15.742 22.594 -2.311 1 94.94 136 ILE A N 1
ATOM 1018 C CA . ILE A 1 136 ? -16.391 22.547 -1.009 1 94.94 136 ILE A CA 1
ATOM 1019 C C . ILE A 1 136 ? -16.453 23.953 -0.414 1 94.94 136 ILE A C 1
ATOM 1021 O O . ILE A 1 136 ? -15.422 24.562 -0.15 1 94.94 136 ILE A O 1
ATOM 1025 N N . GLN A 1 137 ? -17.672 24.406 -0.199 1 96.5 137 GLN A N 1
ATOM 1026 C CA . GLN A 1 137 ? -17.844 25.781 0.225 1 96.5 137 GLN A CA 1
ATOM 1027 C C . GLN A 1 137 ? -18.766 25.891 1.429 1 96.5 137 GLN A C 1
ATOM 1029 O O . GLN A 1 137 ? -19.828 25.25 1.46 1 96.5 137 GLN A O 1
ATOM 1034 N N . PHE A 1 138 ? -18.312 26.562 2.436 1 96.75 138 PHE A N 1
ATOM 1035 C CA . PHE A 1 138 ? -19.109 26.969 3.584 1 96.75 138 PHE A CA 1
ATOM 1036 C C . PHE A 1 138 ? -19.344 28.484 3.578 1 96.75 138 PHE A C 1
ATOM 1038 O O . PHE A 1 138 ? -18.656 29.219 4.285 1 96.75 138 PHE A O 1
ATOM 1045 N N . GLY A 1 139 ? -20.375 28.906 2.693 1 96.56 139 GLY A N 1
ATOM 1046 C CA . GLY A 1 139 ? -20.641 30.328 2.559 1 96.56 139 GLY A CA 1
ATOM 1047 C C . GLY A 1 139 ? -19.391 31.125 2.211 1 96.56 139 GLY A C 1
ATOM 1048 O O . GLY A 1 139 ? -18.672 30.781 1.276 1 96.56 139 GLY A O 1
ATOM 1049 N N . ASN A 1 140 ? -19.234 32.219 2.99 1 96.25 140 ASN A N 1
ATOM 1050 C CA . ASN A 1 140 ? -18.078 33.062 2.766 1 96.25 140 ASN A CA 1
ATOM 1051 C C . ASN A 1 140 ? -16.938 32.719 3.715 1 96.25 140 ASN A C 1
ATOM 1053 O O . ASN A 1 140 ? -15.859 33.344 3.658 1 96.25 140 ASN A O 1
ATOM 1057 N N . GLN A 1 141 ? -17.109 31.75 4.484 1 97.06 141 GLN A N 1
ATOM 1058 C CA . GLN A 1 141 ? -16.141 31.406 5.527 1 97.06 141 GLN A CA 1
ATOM 1059 C C . GLN A 1 141 ? -15 30.578 4.965 1 97.06 141 GLN A C 1
ATOM 1061 O O . GLN A 1 141 ? -13.836 30.797 5.312 1 97.06 141 GLN A O 1
ATOM 1066 N N . TYR A 1 142 ? -15.367 29.609 4.148 1 98.06 142 TYR A N 1
ATOM 1067 C CA . TYR A 1 142 ? -14.359 28.672 3.68 1 98.06 142 TYR A CA 1
ATOM 1068 C C . TYR A 1 142 ? -14.711 28.141 2.299 1 98.06 142 TYR A C 1
ATOM 1070 O O . TYR A 1 142 ? -15.875 27.828 2.029 1 98.06 142 TYR A O 1
ATOM 1078 N N . GLU A 1 143 ? -13.742 28.062 1.441 1 98.12 143 GLU A N 1
ATOM 1079 C CA . GLU A 1 143 ? -13.891 27.438 0.134 1 98.12 143 GLU A CA 1
ATOM 1080 C C . GLU A 1 143 ? -12.602 26.719 -0.284 1 98.12 143 GLU A C 1
ATOM 1082 O O . GLU A 1 143 ? -11.523 27.312 -0.246 1 98.12 143 GLU A O 1
ATOM 1087 N N . LEU A 1 144 ? -12.672 25.438 -0.542 1 97.88 144 LEU A N 1
ATOM 1088 C CA . LEU A 1 144 ? -11.648 24.625 -1.187 1 97.88 144 LEU A CA 1
ATOM 1089 C C . LEU A 1 144 ? -12.086 24.219 -2.594 1 97.88 144 LEU A C 1
ATOM 1091 O O . LEU A 1 144 ? -13.141 23.609 -2.771 1 97.88 144 LEU A O 1
ATOM 1095 N N . GLN A 1 145 ? -11.266 24.547 -3.619 1 97.62 145 GLN A N 1
ATOM 1096 C CA . GLN A 1 145 ? -11.703 24.266 -4.98 1 97.62 145 GLN A CA 1
ATOM 1097 C C . GLN A 1 145 ? -10.516 23.984 -5.895 1 97.62 145 GLN A C 1
ATOM 1099 O O . GLN A 1 145 ? -9.43 24.547 -5.691 1 97.62 145 GLN A O 1
ATOM 1104 N N . SER A 1 146 ? -10.773 23.141 -6.805 1 97.25 146 SER A N 1
ATOM 1105 C CA . SER A 1 146 ? -9.789 22.969 -7.863 1 97.25 146 SER A CA 1
ATOM 1106 C C . SER A 1 146 ? -9.898 24.078 -8.906 1 97.25 146 SER A C 1
ATOM 1108 O O . SER A 1 146 ? -11 24.484 -9.273 1 97.25 146 SER A O 1
ATOM 1110 N N . LEU A 1 147 ? -8.766 24.594 -9.398 1 97.56 147 LEU A N 1
ATOM 1111 C CA . LEU A 1 147 ? -8.727 25.594 -10.453 1 97.56 147 LEU A CA 1
ATOM 1112 C C . LEU A 1 147 ? -8.531 24.953 -11.82 1 97.56 147 LEU A C 1
ATOM 1114 O O . LEU A 1 147 ? -8.57 25.641 -12.844 1 97.56 147 LEU A O 1
ATOM 1118 N N . THR A 1 148 ? -8.25 23.656 -11.859 1 96 148 THR A N 1
ATOM 1119 C CA . THR A 1 148 ? -8.023 22.922 -13.094 1 96 148 THR A CA 1
ATOM 1120 C C . THR A 1 148 ? -8.992 21.75 -13.203 1 96 148 THR A C 1
ATOM 1122 O O . THR A 1 148 ? -9.5 21.25 -12.195 1 96 148 THR A O 1
ATOM 1125 N N . ASP A 1 149 ? -9.203 21.203 -14.406 1 92.25 149 ASP A N 1
ATOM 1126 C CA . ASP A 1 149 ? -10.188 20.172 -14.68 1 92.25 149 ASP A CA 1
ATOM 1127 C C . ASP A 1 149 ? -9.75 18.828 -14.102 1 92.25 149 ASP A C 1
ATOM 1129 O O . ASP A 1 149 ? -10.578 17.969 -13.812 1 92.25 149 ASP A O 1
ATOM 1133 N N . ASP A 1 150 ? -8.453 18.703 -13.867 1 91 150 ASP A N 1
ATOM 1134 C CA . ASP A 1 150 ? -7.941 17.422 -13.422 1 91 150 ASP A CA 1
ATOM 1135 C C . ASP A 1 150 ? -8.039 17.297 -11.898 1 91 150 ASP A C 1
ATOM 1137 O O . ASP A 1 150 ? -7.668 16.266 -11.336 1 91 150 ASP A O 1
ATOM 1141 N N . ASN A 1 151 ? -8.453 18.312 -11.141 1 93.25 151 ASN A N 1
ATOM 1142 C CA . ASN A 1 151 ? -8.727 18.344 -9.711 1 93.25 151 ASN A CA 1
ATOM 1143 C C . ASN A 1 151 ? -7.441 18.219 -8.891 1 93.25 151 ASN A C 1
ATOM 1145 O O . ASN A 1 151 ? -7.488 18.016 -7.68 1 93.25 151 ASN A O 1
ATOM 1149 N N . ILE A 1 152 ? -6.262 18.406 -9.477 1 93.31 152 ILE A N 1
ATOM 1150 C CA . ILE A 1 152 ? -5.066 18.172 -8.664 1 93.31 152 ILE A CA 1
ATOM 1151 C C . ILE A 1 152 ? -4.004 19.219 -9.023 1 93.31 152 ILE A C 1
ATOM 1153 O O . ILE A 1 152 ? -3.186 19.594 -8.18 1 93.31 152 ILE A O 1
ATOM 1157 N N . SER A 1 153 ? -3.969 19.719 -10.242 1 95.62 153 SER A N 1
ATOM 1158 C CA . SER A 1 153 ? -2.84 20.516 -10.727 1 95.62 153 SER A CA 1
ATOM 1159 C C . SER A 1 153 ? -2.742 21.844 -10 1 95.62 153 SER A C 1
ATOM 1161 O O . SER A 1 153 ? -1.646 22.375 -9.82 1 95.62 153 SER A O 1
ATOM 1163 N N . ALA A 1 154 ? -3.861 22.453 -9.703 1 97.69 154 ALA A N 1
ATOM 1164 C CA . ALA A 1 154 ? -3.928 23.703 -8.953 1 97.69 154 ALA A CA 1
ATOM 1165 C C . ALA A 1 154 ? -5.172 23.75 -8.07 1 97.69 154 ALA A C 1
ATOM 1167 O O . ALA A 1 154 ? -6.297 23.641 -8.562 1 97.69 154 ALA A O 1
ATOM 1168 N N . ILE A 1 155 ? -4.957 23.922 -6.812 1 98.06 155 ILE A N 1
ATOM 1169 C CA . ILE A 1 155 ? -6.047 23.938 -5.84 1 98.06 155 ILE A CA 1
ATOM 1170 C C . ILE A 1 155 ? -6.008 25.234 -5.043 1 98.06 155 ILE A C 1
ATOM 1172 O O . ILE A 1 155 ? -4.93 25.719 -4.703 1 98.06 155 ILE A O 1
ATOM 1176 N N . ASN A 1 156 ? -7.129 25.734 -4.801 1 98.81 156 ASN A N 1
ATOM 1177 C CA . ASN A 1 156 ? -7.258 27.016 -4.129 1 98.81 156 ASN A CA 1
ATOM 1178 C C . ASN A 1 156 ? -8.039 26.906 -2.826 1 98.81 156 ASN A C 1
ATOM 1180 O O . ASN A 1 156 ? -9.023 26.156 -2.754 1 98.81 156 ASN A O 1
ATOM 1184 N N . VAL A 1 157 ? -7.578 27.594 -1.826 1 98.75 157 VAL A N 1
ATOM 1185 C CA . VAL A 1 157 ? -8.305 27.734 -0.571 1 98.75 157 VAL A CA 1
ATOM 1186 C C . VAL A 1 157 ? -8.562 29.219 -0.285 1 98.75 157 VAL A C 1
ATOM 1188 O O . VAL A 1 157 ? -7.637 30.031 -0.292 1 98.75 157 VAL A O 1
ATOM 1191 N N . VAL A 1 158 ? -9.781 29.547 -0.089 1 98.75 158 VAL A N 1
ATOM 1192 C CA . VAL A 1 158 ? -10.195 30.844 0.438 1 98.75 158 VAL A CA 1
ATOM 1193 C C . VAL A 1 158 ? -10.867 30.656 1.796 1 98.75 158 VAL A C 1
ATOM 1195 O O . VAL A 1 158 ? -11.797 29.859 1.931 1 98.75 158 VAL A O 1
ATOM 1198 N N . ALA A 1 159 ? -10.406 31.375 2.76 1 98.5 159 ALA A N 1
ATOM 1199 C CA . ALA A 1 159 ? -10.953 31.234 4.109 1 98.5 159 ALA A CA 1
ATOM 1200 C C . ALA A 1 159 ? -11.031 32.594 4.809 1 98.5 159 ALA A C 1
ATOM 1202 O O . ALA A 1 159 ? -10.203 33.469 4.566 1 98.5 159 ALA A O 1
ATOM 1203 N N . ASN A 1 160 ? -12.062 32.75 5.613 1 98.19 160 ASN A N 1
ATOM 1204 C CA . ASN A 1 160 ? -12.273 33.938 6.445 1 98.19 160 ASN A CA 1
ATOM 1205 C C . ASN A 1 160 ? -12.797 33.562 7.828 1 98.19 160 ASN A C 1
ATOM 1207 O O . ASN A 1 160 ? -14 33.344 8.008 1 98.19 160 ASN A O 1
ATOM 1211 N N . TYR A 1 161 ? -11.922 33.562 8.758 1 97.19 161 TYR A N 1
ATOM 1212 C CA . TYR A 1 161 ? -12.281 33.281 10.141 1 97.19 161 TYR A CA 1
ATOM 1213 C C . TYR A 1 161 ? -12.211 34.562 10.984 1 97.19 161 TYR A C 1
ATOM 1215 O O . TYR A 1 161 ? -11.203 34.812 11.648 1 97.19 161 TYR A O 1
ATOM 1223 N N . THR A 1 162 ? -13.312 35.219 11.172 1 95.69 162 THR A N 1
ATOM 1224 C CA . THR A 1 162 ? -13.406 36.531 11.766 1 95.69 162 THR A CA 1
ATOM 1225 C C . THR A 1 162 ? -12.992 36.5 13.234 1 95.69 162 THR A C 1
ATOM 1227 O O . THR A 1 162 ? -12.312 37.406 13.711 1 95.69 162 THR A O 1
ATOM 1230 N N . GLU A 1 163 ? -13.406 35.469 13.922 1 92.25 163 GLU A N 1
ATOM 1231 C CA . GLU A 1 163 ? -13.109 35.375 15.344 1 92.25 163 GLU A CA 1
ATOM 1232 C C . GLU A 1 163 ? -11.609 35.219 15.586 1 92.25 163 GLU A C 1
ATOM 1234 O O . GLU A 1 163 ? -11.109 35.594 16.656 1 92.25 163 GLU A O 1
ATOM 1239 N N . ASN A 1 164 ? -10.914 34.719 14.648 1 93.75 164 ASN A N 1
ATOM 1240 C CA . ASN A 1 164 ? -9.469 34.531 14.75 1 93.75 164 ASN A CA 1
ATOM 1241 C C . ASN A 1 164 ? -8.703 35.688 14.125 1 93.75 164 ASN A C 1
ATOM 1243 O O . ASN A 1 164 ? -7.477 35.719 14.164 1 93.75 164 ASN A O 1
ATOM 1247 N N . ASN A 1 165 ? -9.438 36.688 13.562 1 96.62 165 ASN A N 1
ATOM 1248 C CA . ASN A 1 165 ? -8.82 37.781 12.789 1 96.62 165 ASN A CA 1
ATOM 1249 C C . ASN A 1 165 ? -7.863 37.219 11.742 1 96.62 165 ASN A C 1
ATOM 1251 O O . ASN A 1 165 ? -6.727 37.688 11.633 1 96.62 165 ASN A O 1
ATOM 1255 N N . PHE A 1 166 ? -8.336 36.25 11.078 1 97.56 166 PHE A N 1
ATOM 1256 C CA . PHE A 1 166 ? -7.504 35.531 10.117 1 97.56 166 PHE A CA 1
ATOM 1257 C C . PHE A 1 166 ? -8.273 35.281 8.82 1 97.56 166 PHE A C 1
ATOM 1259 O O . PHE A 1 166 ? -9.422 34.844 8.852 1 97.56 166 PHE A O 1
ATOM 1266 N N . SER A 1 167 ? -7.703 35.562 7.695 1 98.5 167 SER A N 1
ATOM 1267 C CA . SER A 1 167 ? -8.219 35.188 6.383 1 98.5 167 SER A CA 1
ATOM 1268 C C . SER A 1 167 ? -7.082 34.781 5.438 1 98.5 167 SER A C 1
ATOM 1270 O O . SER A 1 167 ? -5.934 35.188 5.641 1 98.5 167 SER A O 1
ATOM 1272 N N . LEU A 1 168 ? -7.355 33.969 4.434 1 98.12 168 LEU A N 1
ATOM 1273 C CA . LEU A 1 168 ? -6.328 33.625 3.451 1 98.12 168 LEU A CA 1
ATOM 1274 C C . LEU A 1 168 ? -6.949 33.344 2.09 1 98.12 168 LEU A C 1
ATOM 1276 O O . LEU A 1 168 ? -8.141 33.031 2 1 98.12 168 LEU A O 1
ATOM 1280 N N . ASN A 1 169 ? -6.285 33.625 1.068 1 98.81 169 ASN A N 1
ATOM 1281 C CA . ASN A 1 169 ? -6.465 33.25 -0.328 1 98.81 169 ASN A CA 1
ATOM 1282 C C . ASN A 1 169 ? -5.176 32.688 -0.928 1 98.81 169 ASN A C 1
ATOM 1284 O O . ASN A 1 169 ? -4.305 33.438 -1.345 1 98.81 169 ASN A O 1
ATOM 1288 N N . THR A 1 170 ? -5.094 31.328 -0.925 1 98.69 170 THR A N 1
ATOM 1289 C CA . THR A 1 170 ? -3.869 30.656 -1.368 1 98.69 170 THR A CA 1
ATOM 1290 C C . THR A 1 170 ? -4.168 29.656 -2.48 1 98.69 170 THR A C 1
ATOM 1292 O O . THR A 1 170 ? -5.273 29.125 -2.555 1 98.69 170 THR A O 1
ATOM 1295 N N . THR A 1 171 ? -3.246 29.594 -3.379 1 98.69 171 THR A N 1
ATOM 1296 C CA . THR A 1 171 ? -3.234 28.547 -4.391 1 98.69 171 THR A CA 1
ATOM 1297 C C . THR A 1 171 ? -1.998 27.656 -4.242 1 98.69 171 THR A C 1
ATOM 1299 O O . THR A 1 171 ? -0.881 28.156 -4.109 1 98.69 171 THR A O 1
ATOM 1302 N N . PHE A 1 172 ? -2.225 26.359 -4.168 1 97.88 172 PHE A N 1
ATOM 1303 C CA . PHE A 1 172 ? -1.081 25.453 -4.129 1 97.88 172 PHE A CA 1
ATOM 1304 C C . PHE A 1 172 ? -1.13 24.469 -5.289 1 97.88 172 PHE A C 1
ATOM 1306 O O . PHE A 1 172 ? -2.209 24.125 -5.773 1 97.88 172 PHE A O 1
ATOM 1313 N N . GLN A 1 173 ? 0.018 24.141 -5.77 1 97.19 173 GLN A N 1
ATOM 1314 C CA . GLN A 1 173 ? 0.211 23.281 -6.934 1 97.19 173 GLN A CA 1
ATOM 1315 C C . GLN A 1 173 ? 1.074 22.078 -6.586 1 97.19 173 GLN A C 1
ATOM 1317 O O . GLN A 1 173 ? 2.299 22.188 -6.488 1 97.19 173 GLN A O 1
ATOM 1322 N N . PRO A 1 174 ? 0.419 20.906 -6.473 1 95.31 174 PRO A N 1
ATOM 1323 C CA . PRO A 1 174 ? 1.19 19.688 -6.203 1 95.31 174 PRO A CA 1
ATOM 1324 C C . PRO A 1 174 ? 2.285 19.438 -7.238 1 95.31 174 PRO A C 1
ATOM 1326 O O . PRO A 1 174 ? 2.043 19.578 -8.445 1 95.31 174 PRO A O 1
ATOM 1329 N N . ARG A 1 175 ? 3.486 19.172 -6.684 1 92.94 175 ARG A N 1
ATOM 1330 C CA . ARG A 1 175 ? 4.66 18.906 -7.512 1 92.94 175 ARG A CA 1
ATOM 1331 C C . ARG A 1 175 ? 5.324 17.594 -7.113 1 92.94 175 ARG A C 1
ATOM 1333 O O . ARG A 1 175 ? 5.414 17.266 -5.926 1 92.94 175 ARG A O 1
ATOM 1340 N N . GLY A 1 176 ? 5.883 16.938 -8.172 1 89 176 GLY A N 1
ATOM 1341 C CA . GLY A 1 176 ? 6.457 15.617 -7.945 1 89 176 GLY A CA 1
ATOM 1342 C C . GLY A 1 176 ? 5.414 14.539 -7.766 1 89 176 GLY A C 1
ATOM 1343 O O . GLY A 1 176 ? 4.238 14.734 -8.086 1 89 176 GLY A O 1
ATOM 1344 N N . SER A 1 177 ? 5.875 13.43 -7.281 1 88.56 177 SER A N 1
ATOM 1345 C CA . SER A 1 177 ? 4.934 12.344 -7.016 1 88.56 177 SER A CA 1
ATOM 1346 C C . SER A 1 177 ? 4.074 12.648 -5.793 1 88.56 177 SER A C 1
ATOM 1348 O O . SER A 1 177 ? 4.438 13.484 -4.961 1 88.56 177 SER A O 1
ATOM 1350 N N . LEU A 1 178 ? 2.957 12.055 -5.793 1 92.75 178 LEU A N 1
ATOM 1351 C CA . LEU A 1 178 ? 2.148 12.047 -4.578 1 92.75 178 LEU A CA 1
ATOM 1352 C C . LEU A 1 178 ? 2.635 10.977 -3.607 1 92.75 178 LEU A C 1
ATOM 1354 O O . LEU A 1 178 ? 3.309 10.023 -4.016 1 92.75 178 LEU A O 1
ATOM 1358 N N . LEU A 1 179 ? 2.471 11.266 -2.4 1 93.69 179 LEU A N 1
ATOM 1359 C CA . LEU A 1 179 ? 2.738 10.281 -1.359 1 93.69 179 LEU A CA 1
ATOM 1360 C C . LEU A 1 179 ? 1.488 9.461 -1.052 1 93.69 179 LEU A C 1
ATOM 1362 O O . LEU A 1 179 ? 0.516 9.984 -0.505 1 93.69 179 LEU A O 1
ATOM 1366 N N . PHE A 1 180 ? 1.5 8.227 -1.415 1 93.44 180 PHE A N 1
ATOM 1367 C CA . PHE A 1 180 ? 0.379 7.328 -1.153 1 93.44 180 PHE A CA 1
ATOM 1368 C C . PHE A 1 180 ? 0.61 6.527 0.123 1 93.44 180 PHE A C 1
ATOM 1370 O O . PHE A 1 180 ? 1.397 5.578 0.133 1 93.44 180 PHE A O 1
ATOM 1377 N N . ASN A 1 181 ? -0.134 6.895 1.177 1 95.12 181 ASN A N 1
ATOM 1378 C CA . ASN A 1 181 ? 0.062 6.219 2.453 1 95.12 181 ASN A CA 1
ATOM 1379 C C . ASN A 1 181 ? -0.079 4.703 2.311 1 95.12 181 ASN A C 1
ATOM 1381 O O . ASN A 1 181 ? -1.011 4.223 1.664 1 95.12 181 ASN A O 1
ATOM 1385 N N . GLY A 1 182 ? 0.889 4.012 2.93 1 92.62 182 GLY A N 1
ATOM 1386 C CA . GLY A 1 182 ? 0.873 2.561 2.834 1 92.62 182 GLY A CA 1
ATOM 1387 C C . GLY A 1 182 ? 1.242 2.051 1.454 1 92.62 182 GLY A C 1
ATOM 1388 O O . GLY A 1 182 ? 1.12 0.855 1.176 1 92.62 182 GLY A O 1
ATOM 1389 N N . GLY A 1 183 ? 1.604 2.91 0.55 1 90.44 183 GLY A N 1
ATOM 1390 C CA . GLY A 1 183 ? 2.053 2.523 -0.778 1 90.44 183 GLY A CA 1
ATOM 1391 C C . GLY A 1 183 ? 0.982 2.688 -1.84 1 90.44 183 GLY A C 1
ATOM 1392 O O . GLY A 1 183 ? 1.257 3.189 -2.932 1 90.44 183 GLY A O 1
ATOM 1393 N N . SER A 1 184 ? -0.223 2.314 -1.502 1 90.31 184 SER A N 1
ATOM 1394 C CA . SER A 1 184 ? -1.317 2.361 -2.467 1 90.31 184 SER A CA 1
ATOM 1395 C C . SER A 1 184 ? -2.312 3.465 -2.121 1 90.31 184 SER A C 1
ATOM 1397 O O . SER A 1 184 ? -3.232 3.742 -2.893 1 90.31 184 SER A O 1
ATOM 1399 N N . GLY A 1 185 ? -2.074 4.059 -0.991 1 92 185 GLY A N 1
ATOM 1400 C CA . GLY A 1 185 ? -3.072 5 -0.508 1 92 185 GLY A CA 1
ATOM 1401 C C . GLY A 1 185 ? -4.184 4.336 0.287 1 92 185 GLY A C 1
ATOM 1402 O O . GLY A 1 185 ? -5.066 5.016 0.813 1 92 185 GLY A O 1
ATOM 1403 N N . SER A 1 186 ? -4.18 3.045 0.348 1 90.62 186 SER A N 1
ATOM 1404 C CA . SER A 1 186 ? -5.09 2.291 1.204 1 90.62 186 SER A CA 1
ATOM 1405 C C . SER A 1 186 ? -4.34 1.612 2.346 1 90.62 186 SER A C 1
ATOM 1407 O O . SER A 1 186 ? -3.395 0.856 2.111 1 90.62 186 SER A O 1
ATOM 1409 N N . PHE A 1 187 ? -4.73 1.896 3.549 1 90.5 187 PHE A N 1
ATOM 1410 C CA . PHE A 1 187 ? -4.039 1.351 4.711 1 90.5 187 PHE A CA 1
ATOM 1411 C C . PHE A 1 187 ? -5.012 1.137 5.867 1 90.5 187 PHE A C 1
ATOM 1413 O O . PHE A 1 187 ? -6.035 1.818 5.961 1 90.5 187 PHE A O 1
ATOM 1420 N N . PHE A 1 188 ? -4.691 0.173 6.703 1 87.12 188 PHE A N 1
ATOM 1421 C CA . PHE A 1 188 ? -5.52 -0.116 7.867 1 87.12 188 PHE A CA 1
ATOM 1422 C C . PHE A 1 188 ? -5.379 0.982 8.914 1 87.12 188 PHE A C 1
ATOM 1424 O O . PHE A 1 188 ? -4.266 1.385 9.258 1 87.12 188 PHE A O 1
ATOM 1431 N N . TRP A 1 189 ? -6.504 1.499 9.305 1 88.25 189 TRP A N 1
ATOM 1432 C CA . TRP A 1 189 ? -6.5 2.672 10.172 1 88.25 189 TRP A CA 1
ATOM 1433 C C . TRP A 1 189 ? -7.328 2.422 11.43 1 88.25 189 TRP A C 1
ATOM 1435 O O . TRP A 1 189 ? -8.344 3.082 11.648 1 88.25 189 TRP A O 1
ATOM 1445 N N . GLY A 1 190 ? -6.934 1.478 12.25 1 80.94 190 GLY A N 1
ATOM 1446 C CA . GLY A 1 190 ? -7.438 1.209 13.586 1 80.94 190 GLY A CA 1
ATOM 1447 C C . GLY A 1 190 ? -8.648 0.298 13.602 1 80.94 190 GLY A C 1
ATOM 1448 O O . GLY A 1 190 ? -8.789 -0.552 14.484 1 80.94 190 GLY A O 1
ATOM 1449 N N . SER A 1 191 ? -9.562 0.422 12.633 1 79.25 191 SER A N 1
ATOM 1450 C CA . SER A 1 191 ? -10.773 -0.4 12.633 1 79.25 191 SER A CA 1
ATOM 1451 C C . SER A 1 191 ? -11.062 -0.952 11.242 1 79.25 191 SER A C 1
ATOM 1453 O O . SER A 1 191 ? -11.664 -2.018 11.102 1 79.25 191 SER A O 1
ATOM 1455 N N . ASP A 1 192 ? -10.688 -0.211 10.281 1 83.25 192 ASP A N 1
ATOM 1456 C CA . ASP A 1 192 ? -10.93 -0.552 8.883 1 83.25 192 ASP A CA 1
ATOM 1457 C C . ASP A 1 192 ? -9.883 0.077 7.969 1 83.25 192 ASP A C 1
ATOM 1459 O O . ASP A 1 192 ? -9.102 0.926 8.406 1 83.25 192 ASP A O 1
ATOM 1463 N N . PHE A 1 193 ? -9.922 -0.426 6.75 1 85.38 193 PHE A N 1
ATOM 1464 C CA . PHE A 1 193 ? -9.078 0.248 5.773 1 85.38 193 PHE A CA 1
ATOM 1465 C C . PHE A 1 193 ? -9.633 1.624 5.43 1 85.38 193 PHE A C 1
ATOM 1467 O O . PHE A 1 193 ? -10.852 1.821 5.422 1 85.38 193 PHE A O 1
ATOM 1474 N N . ASN A 1 194 ? -8.781 2.521 5.277 1 90.12 194 ASN A N 1
ATOM 1475 C CA . ASN A 1 194 ? -9.102 3.848 4.758 1 90.12 194 ASN A CA 1
ATOM 1476 C C . ASN A 1 194 ? -8.164 4.246 3.623 1 90.12 194 ASN A C 1
ATOM 1478 O O . ASN A 1 194 ? -7.266 3.486 3.262 1 90.12 194 ASN A O 1
ATOM 1482 N N . GLN A 1 195 ? -8.477 5.375 2.975 1 91.44 195 GLN A N 1
ATOM 1483 C CA . GLN A 1 195 ? -7.68 5.855 1.853 1 91.44 195 GLN A CA 1
ATOM 1484 C C . GLN A 1 195 ? -7.086 7.23 2.148 1 91.44 195 GLN A C 1
ATOM 1486 O O . GLN A 1 195 ? -7.738 8.07 2.77 1 91.44 195 GLN A O 1
ATOM 1491 N N . GLY A 1 196 ? -5.863 7.359 1.723 1 93.5 196 GLY A N 1
ATOM 1492 C CA . GLY A 1 196 ? -5.23 8.648 1.947 1 93.5 196 GLY A CA 1
ATOM 1493 C C . GLY A 1 196 ? -3.953 8.836 1.15 1 93.5 196 GLY A C 1
ATOM 1494 O O . GLY A 1 196 ? -3.182 7.891 0.975 1 93.5 196 GLY A O 1
ATOM 1495 N N . TRP A 1 197 ? -3.775 9.984 0.685 1 94.25 197 TRP A N 1
ATOM 1496 C CA . TRP A 1 197 ? -2.549 10.406 0.018 1 94.25 197 TRP A CA 1
ATOM 1497 C C . TRP A 1 197 ? -2.238 11.867 0.326 1 94.25 197 TRP A C 1
ATOM 1499 O O . TRP A 1 197 ? -3.082 12.586 0.867 1 94.25 197 TRP A O 1
ATOM 1509 N N . ALA A 1 198 ? -1.003 12.219 0.091 1 95.69 198 ALA A N 1
ATOM 1510 C CA . ALA A 1 198 ? -0.557 13.586 0.357 1 95.69 198 ALA A CA 1
ATOM 1511 C C . ALA A 1 198 ? 0.331 14.102 -0.772 1 95.69 198 ALA A C 1
ATOM 1513 O O . ALA A 1 198 ? 0.725 13.344 -1.658 1 95.69 198 ALA A O 1
ATOM 1514 N N . SER A 1 199 ? 0.497 15.391 -0.742 1 93.12 199 SER A N 1
ATOM 1515 C CA . SER A 1 199 ? 1.319 15.984 -1.79 1 93.12 199 SER A CA 1
ATOM 1516 C C . SER A 1 199 ? 2.074 17.203 -1.272 1 93.12 199 SER A C 1
ATOM 1518 O O . SER A 1 199 ? 1.481 18.094 -0.663 1 93.12 199 SER A O 1
ATOM 1520 N N . PRO A 1 200 ? 3.408 17.188 -1.521 1 92.44 200 PRO A N 1
ATOM 1521 C CA . PRO A 1 200 ? 4.086 18.484 -1.445 1 92.44 200 PRO A CA 1
ATOM 1522 C C . PRO A 1 200 ? 3.688 19.422 -2.58 1 92.44 200 PRO A C 1
ATOM 1524 O O . PRO A 1 200 ? 3.494 18.984 -3.715 1 92.44 200 PRO A O 1
ATOM 1527 N N . ALA A 1 201 ? 3.568 20.734 -2.254 1 96.06 201 ALA A N 1
ATOM 1528 C CA . ALA A 1 201 ? 3.082 21.641 -3.283 1 96.06 201 ALA A CA 1
ATOM 1529 C C . ALA A 1 201 ? 3.74 23.016 -3.156 1 96.06 201 ALA A C 1
ATOM 1531 O O . ALA A 1 201 ? 4.094 23.438 -2.055 1 96.06 201 ALA A O 1
ATOM 1532 N N . TYR A 1 202 ? 3.828 23.609 -4.34 1 94 202 TYR A N 1
ATOM 1533 C CA . TYR A 1 202 ? 4.133 25.047 -4.383 1 94 202 TYR A CA 1
ATOM 1534 C C . TYR A 1 202 ? 2.932 25.875 -3.941 1 94 202 TYR A C 1
ATOM 1536 O O . TYR A 1 202 ? 1.79 25.547 -4.285 1 94 202 TYR A O 1
ATOM 1544 N N . THR A 1 203 ? 3.244 26.875 -3.193 1 95.56 203 THR A N 1
ATOM 1545 C CA . THR A 1 203 ? 2.145 27.672 -2.674 1 95.56 203 THR A CA 1
ATOM 1546 C C . THR A 1 203 ? 2.355 29.156 -2.992 1 95.56 203 THR A C 1
ATOM 1548 O O . THR A 1 203 ? 3.482 29.656 -2.938 1 95.56 203 THR A O 1
ATOM 1551 N N . SER A 1 204 ? 1.321 29.797 -3.391 1 97.31 204 SER A N 1
ATOM 1552 C CA . SER A 1 204 ? 1.272 31.25 -3.605 1 97.31 204 SER A CA 1
ATOM 1553 C C . SER A 1 204 ? -0.005 31.844 -3.031 1 97.31 204 SER A C 1
ATOM 1555 O O . SER A 1 204 ? -0.927 31.125 -2.656 1 97.31 204 SER A O 1
ATOM 1557 N N . GLY A 1 205 ? 0.017 33.188 -2.883 1 98.62 205 GLY A N 1
ATOM 1558 C CA . GLY A 1 205 ? -1.162 33.875 -2.395 1 98.62 205 GLY A CA 1
ATOM 1559 C C . GLY A 1 205 ? -0.861 34.844 -1.259 1 98.62 205 GLY A C 1
ATOM 1560 O O . GLY A 1 205 ? 0.248 35.375 -1.164 1 98.62 205 GLY A O 1
ATOM 1561 N N . VAL A 1 206 ? -1.986 35.125 -0.531 1 98.81 206 VAL A N 1
ATOM 1562 C CA . VAL A 1 206 ? -1.895 36.062 0.567 1 98.81 206 VAL A CA 1
ATOM 1563 C C . VAL A 1 206 ? -2.705 35.562 1.76 1 98.81 206 VAL A C 1
ATOM 1565 O O . VAL A 1 206 ? -3.574 34.719 1.608 1 98.81 206 VAL A O 1
ATOM 1568 N N . PHE A 1 207 ? -2.344 36.062 2.844 1 98.62 207 PHE A N 1
ATOM 1569 C CA . PHE A 1 207 ? -3.17 35.906 4.035 1 98.62 207 PHE A CA 1
ATOM 1570 C C . PHE A 1 207 ? -3.131 37.156 4.895 1 98.62 207 PHE A C 1
ATOM 1572 O O . PHE A 1 207 ? -2.217 37.969 4.766 1 98.62 207 PHE A O 1
ATOM 1579 N N . THR A 1 208 ? -4.176 37.344 5.637 1 98.44 208 THR A N 1
ATOM 1580 C CA . THR A 1 208 ? -4.277 38.469 6.574 1 98.44 208 THR A CA 1
ATOM 1581 C C . THR A 1 208 ? -4.406 37.969 8.008 1 98.44 208 THR A C 1
ATOM 1583 O O . THR A 1 208 ? -5.211 37.062 8.281 1 98.44 208 THR A O 1
ATOM 1586 N N . LEU A 1 209 ? -3.566 38.438 8.852 1 97.56 209 LEU A N 1
ATOM 1587 C CA . LEU A 1 209 ? -3.59 38.125 10.273 1 97.56 209 LEU A CA 1
ATOM 1588 C C . LEU A 1 209 ? -3.551 39.406 11.117 1 97.56 209 LEU A C 1
ATOM 1590 O O . LEU A 1 209 ? -2.639 40.219 10.969 1 97.56 209 LEU A O 1
ATOM 1594 N N . ASN A 1 210 ? -4.578 39.562 11.945 1 96.06 210 ASN A N 1
ATOM 1595 C CA . ASN A 1 210 ? -4.695 40.719 12.828 1 96.06 210 ASN A CA 1
ATOM 1596 C C . ASN A 1 210 ? -4.578 42.031 12.047 1 96.06 210 ASN A C 1
ATOM 1598 O O . ASN A 1 210 ? -3.82 42.938 12.43 1 96.06 210 ASN A O 1
ATOM 1602 N N . GLY A 1 211 ? -5.148 42 10.961 1 96.62 211 GLY A N 1
ATOM 1603 C CA . GLY A 1 211 ? -5.27 43.219 10.188 1 96.62 211 GLY A CA 1
ATOM 1604 C C . GLY A 1 211 ? -4.109 43.438 9.227 1 96.62 211 GLY A C 1
ATOM 1605 O O . GLY A 1 211 ? -4.152 44.344 8.383 1 96.62 211 GLY A O 1
ATOM 1606 N N . THR A 1 212 ? -3.104 42.688 9.312 1 97.25 212 THR A N 1
ATOM 1607 C CA . THR A 1 212 ? -1.961 42.812 8.414 1 97.25 212 THR A CA 1
ATOM 1608 C C . THR A 1 212 ? -2.014 41.75 7.312 1 97.25 212 THR A C 1
ATOM 1610 O O . THR A 1 212 ? -2.133 40.562 7.59 1 97.25 212 THR A O 1
ATOM 1613 N N . THR A 1 213 ? -1.944 42.219 6.078 1 98.44 213 THR A N 1
ATOM 1614 C CA . THR A 1 213 ? -1.912 41.312 4.938 1 98.44 213 THR A CA 1
ATOM 1615 C C . THR A 1 213 ? -0.475 40.969 4.57 1 98.44 213 THR A C 1
ATOM 1617 O O . THR A 1 213 ? 0.375 41.844 4.445 1 98.44 213 THR A O 1
ATOM 1620 N N . HIS A 1 214 ? -0.208 39.719 4.418 1 98.25 214 HIS A N 1
ATOM 1621 C CA . HIS A 1 214 ? 1.104 39.188 4.066 1 98.25 214 HIS A CA 1
ATOM 1622 C C . HIS A 1 214 ? 1.072 38.5 2.711 1 98.25 214 HIS A C 1
ATOM 1624 O O . HIS A 1 214 ? 0.118 37.781 2.4 1 98.25 214 HIS A O 1
ATOM 1630 N N . THR A 1 215 ? 2.119 38.75 1.904 1 98.5 215 THR A N 1
ATOM 1631 C CA . THR A 1 215 ? 2.301 38.031 0.647 1 98.5 215 THR A CA 1
ATOM 1632 C C . THR A 1 215 ? 3.242 36.844 0.832 1 98.5 215 THR A C 1
ATOM 1634 O O . THR A 1 215 ? 4.309 37 1.438 1 98.5 215 THR A O 1
ATOM 1637 N N . ILE A 1 216 ? 2.889 35.719 0.271 1 97.44 216 ILE A N 1
ATOM 1638 C CA . ILE A 1 216 ? 3.656 34.469 0.41 1 97.44 216 ILE A CA 1
ATOM 1639 C C . ILE A 1 216 ? 4.805 34.469 -0.595 1 97.44 216 ILE A C 1
ATOM 1641 O O . ILE A 1 216 ? 4.613 34.781 -1.771 1 97.44 216 ILE A O 1
ATOM 1645 N N . ASP A 1 217 ? 6.004 34.188 -0.151 1 95.38 217 ASP A N 1
ATOM 1646 C CA . ASP A 1 217 ? 7.129 33.875 -1.027 1 95.38 217 ASP A CA 1
ATOM 1647 C C . ASP A 1 217 ? 7.086 32.406 -1.469 1 95.38 217 ASP A C 1
ATOM 1649 O O . ASP A 1 217 ? 7.484 31.516 -0.718 1 95.38 217 ASP A O 1
ATOM 1653 N N . SER A 1 218 ? 6.699 32.156 -2.652 1 92.88 218 SER A N 1
ATOM 1654 C CA . SER A 1 218 ? 6.441 30.812 -3.137 1 92.88 218 SER A CA 1
ATOM 1655 C C . SER A 1 218 ? 7.723 29.984 -3.17 1 92.88 218 SER A C 1
ATOM 1657 O O . SER A 1 218 ? 7.676 28.75 -3.092 1 92.88 218 SER A O 1
ATOM 1659 N N . LYS A 1 219 ? 8.867 30.578 -3.266 1 88.5 219 LYS A N 1
ATOM 1660 C CA . LYS A 1 219 ? 10.141 29.875 -3.35 1 88.5 219 LYS A CA 1
ATOM 1661 C C . LYS A 1 219 ? 10.602 29.406 -1.973 1 88.5 219 LYS A C 1
ATOM 1663 O O . LYS A 1 219 ? 11.469 28.531 -1.864 1 88.5 219 LYS A O 1
ATOM 1668 N N . ARG A 1 220 ? 10.031 30.031 -1.028 1 91.44 220 ARG A N 1
ATOM 1669 C CA . ARG A 1 220 ? 10.438 29.703 0.337 1 91.44 220 ARG A CA 1
ATOM 1670 C C . ARG A 1 220 ? 9.242 29.266 1.176 1 91.44 220 ARG A C 1
ATOM 1672 O O . ARG A 1 220 ? 9.164 29.578 2.367 1 91.44 220 ARG A O 1
ATOM 1679 N N . SER A 1 221 ? 8.312 28.734 0.58 1 93.94 221 SER A N 1
ATOM 1680 C CA . SER A 1 221 ? 7.129 28.172 1.23 1 93.94 221 SER A CA 1
ATOM 1681 C C . SER A 1 221 ? 6.738 26.828 0.627 1 93.94 221 SER A C 1
ATOM 1683 O O . SER A 1 221 ? 7.133 26.516 -0.498 1 93.94 221 SER A O 1
ATOM 1685 N N . THR A 1 222 ? 6.062 26.078 1.425 1 93.5 222 THR A N 1
ATOM 1686 C CA . THR A 1 222 ? 5.582 24.781 0.948 1 93.5 222 THR A CA 1
ATOM 1687 C C . THR A 1 222 ? 4.23 24.453 1.568 1 93.5 222 THR A C 1
ATOM 1689 O O . THR A 1 222 ? 3.877 24.969 2.625 1 93.5 222 THR A O 1
ATOM 1692 N N . THR A 1 223 ? 3.5 23.734 0.845 1 96.81 223 THR A N 1
ATOM 1693 C CA . THR A 1 223 ? 2.227 23.203 1.32 1 96.81 223 THR A CA 1
ATOM 1694 C C . THR A 1 223 ? 2.264 21.688 1.369 1 96.81 223 THR A C 1
ATOM 1696 O O . THR A 1 223 ? 2.799 21.047 0.465 1 96.81 223 THR A O 1
ATOM 1699 N N . TRP A 1 224 ? 1.829 21.125 2.443 1 97 224 TRP A N 1
ATOM 1700 C CA . TRP A 1 224 ? 1.453 19.719 2.529 1 97 224 TRP A CA 1
ATOM 1701 C C . TRP A 1 224 ? -0.06 19.562 2.438 1 97 224 TRP A C 1
ATOM 1703 O O . TRP A 1 224 ? -0.797 20.031 3.307 1 97 224 TRP A O 1
ATOM 1713 N N . TYR A 1 225 ? -0.484 19 1.329 1 97.38 225 TYR A N 1
ATOM 1714 C CA . TYR A 1 225 ? -1.9 18.703 1.147 1 97.38 225 TYR A CA 1
ATOM 1715 C C . TYR A 1 225 ? -2.193 17.234 1.447 1 97.38 225 TYR A C 1
ATOM 1717 O O . TYR A 1 225 ? -1.617 16.344 0.823 1 97.38 225 TYR A O 1
ATOM 1725 N N . ASP A 1 226 ? -3.088 16.984 2.438 1 96.88 226 ASP A N 1
ATOM 1726 C CA . ASP A 1 226 ? -3.461 15.633 2.846 1 96.88 226 ASP A CA 1
ATOM 1727 C C . ASP A 1 226 ? -4.93 15.352 2.537 1 96.88 226 ASP A C 1
ATOM 1729 O O . ASP A 1 226 ? -5.816 16.047 3.029 1 96.88 226 ASP A O 1
ATOM 1733 N N . ARG A 1 227 ? -5.199 14.367 1.708 1 95.75 227 ARG A N 1
ATOM 1734 C CA . ARG A 1 227 ? -6.527 13.875 1.353 1 95.75 227 ARG A CA 1
ATOM 1735 C C . ARG A 1 227 ? -6.785 12.5 1.96 1 95.75 227 ARG A C 1
ATOM 1737 O O . ARG A 1 227 ? -6.059 11.547 1.676 1 95.75 227 ARG A O 1
ATOM 1744 N N . GLN A 1 228 ? -7.848 12.422 2.812 1 94.62 228 GLN A N 1
ATOM 1745 C CA . GLN A 1 228 ? -8.125 11.148 3.475 1 94.62 228 GLN A CA 1
ATOM 1746 C C . GLN A 1 228 ? -9.633 10.891 3.557 1 94.62 228 GLN A C 1
ATOM 1748 O O . GLN A 1 228 ? -10.406 11.805 3.832 1 94.62 228 GLN A O 1
ATOM 1753 N N . TRP A 1 229 ? -10.031 9.633 3.355 1 91.62 229 TRP A N 1
ATOM 1754 C CA . TRP A 1 229 ? -11.438 9.273 3.486 1 91.62 229 TRP A CA 1
ATOM 1755 C C . TRP A 1 229 ? -11.586 7.797 3.838 1 91.62 229 TRP A C 1
ATOM 1757 O O . TRP A 1 229 ? -10.664 7.008 3.633 1 91.62 229 TRP A O 1
ATOM 1767 N N . GLY A 1 230 ? -12.68 7.457 4.414 1 89.31 230 GLY A N 1
ATOM 1768 C CA . GLY A 1 230 ? -13 6.09 4.793 1 89.31 230 GLY A CA 1
ATOM 1769 C C . GLY A 1 230 ? -14.328 5.965 5.516 1 89.31 230 GLY A C 1
ATOM 1770 O O . GLY A 1 230 ? -14.93 6.969 5.902 1 89.31 230 GLY A O 1
ATOM 1771 N N . ASP A 1 231 ? -14.773 4.766 5.77 1 86.44 231 ASP A N 1
ATOM 1772 C CA . ASP A 1 231 ? -16.094 4.5 6.332 1 86.44 231 ASP A CA 1
ATOM 1773 C C . ASP A 1 231 ? -16.078 4.621 7.855 1 86.44 231 ASP A C 1
ATOM 1775 O O . ASP A 1 231 ? -17.109 4.883 8.469 1 86.44 231 ASP A O 1
ATOM 1779 N N . THR A 1 232 ? -14.961 4.363 8.398 1 85.12 232 THR A N 1
ATOM 1780 C CA . THR A 1 232 ? -14.883 4.379 9.852 1 85.12 232 THR A CA 1
ATOM 1781 C C . THR A 1 232 ? -13.672 5.176 10.32 1 85.12 232 THR A C 1
ATOM 1783 O O . THR A 1 232 ? -12.742 5.426 9.547 1 85.12 232 THR A O 1
ATOM 1786 N N . THR A 1 233 ? -13.734 5.621 11.547 1 84.31 233 THR A N 1
ATOM 1787 C CA . THR A 1 233 ? -12.617 6.281 12.227 1 84.31 233 THR A CA 1
ATOM 1788 C C . THR A 1 233 ? -12.109 5.43 13.383 1 84.31 233 THR A C 1
ATOM 1790 O O . THR A 1 233 ? -12.891 4.738 14.039 1 84.31 233 THR A O 1
ATOM 1793 N N . PRO A 1 234 ? -10.773 5.508 13.594 1 85.44 234 PRO A N 1
ATOM 1794 C CA . PRO A 1 234 ? -10.266 4.754 14.742 1 85.44 234 PRO A CA 1
ATOM 1795 C C . PRO A 1 234 ? -10.914 5.176 16.062 1 85.44 234 PRO A C 1
ATOM 1797 O O . PRO A 1 234 ? -11.117 6.371 16.297 1 85.44 234 PRO A O 1
ATOM 1800 N N . THR A 1 235 ? -11.164 4.184 16.906 1 82.19 235 THR A N 1
ATOM 1801 C CA . THR A 1 235 ? -11.844 4.473 18.172 1 82.19 235 THR A CA 1
ATOM 1802 C C . THR A 1 235 ? -10.836 4.738 19.281 1 82.19 235 THR A C 1
ATOM 1804 O O . THR A 1 235 ? -11.188 5.297 20.328 1 82.19 235 THR A O 1
ATOM 1807 N N . GLN A 1 236 ? -9.57 4.363 19.062 1 83.88 236 GLN A N 1
ATOM 1808 C CA . GLN A 1 236 ? -8.562 4.527 20.109 1 83.88 236 GLN A CA 1
ATOM 1809 C C . GLN A 1 236 ? -7.621 5.68 19.781 1 83.88 236 GLN A C 1
ATOM 1811 O O . GLN A 1 236 ? -6.574 5.832 20.422 1 83.88 236 GLN A O 1
ATOM 1816 N N . GLY A 1 237 ? -7.961 6.449 18.781 1 87.5 237 GLY A N 1
ATOM 1817 C CA . GLY A 1 237 ? -7.176 7.625 18.438 1 87.5 237 GLY A CA 1
ATOM 1818 C C . GLY A 1 237 ? -6.055 7.328 17.453 1 87.5 237 GLY A C 1
ATOM 1819 O O . GLY A 1 237 ? -6.004 6.242 16.875 1 87.5 237 GLY A O 1
ATOM 1820 N N . TRP A 1 238 ? -5.195 8.375 17.234 1 92.5 238 TRP A N 1
ATOM 1821 C CA . TRP A 1 238 ? -4.051 8.219 16.344 1 92.5 238 TRP A CA 1
ATOM 1822 C C . TRP A 1 238 ? -3.025 9.32 16.578 1 92.5 238 TRP A C 1
ATOM 1824 O O . TRP A 1 238 ? -3.326 10.328 17.234 1 92.5 238 TRP A O 1
ATOM 1834 N N . HIS A 1 239 ? -1.823 9.039 16.203 1 95.06 239 HIS A N 1
ATOM 1835 C CA . HIS A 1 239 ? -0.769 10.023 16 1 95.06 239 HIS A CA 1
ATOM 1836 C C . HIS A 1 239 ? -0.274 10.023 14.562 1 95.06 239 HIS A C 1
ATOM 1838 O O . HIS A 1 239 ? -0.061 8.961 13.969 1 95.06 239 HIS A O 1
ATOM 1844 N N . TRP A 1 240 ? -0.252 11.18 14.023 1 97 240 TRP A N 1
ATOM 1845 C CA . TRP A 1 240 ? 0.23 11.359 12.656 1 97 240 TRP A CA 1
ATOM 1846 C C . TRP A 1 240 ? 1.396 12.336 12.609 1 97 240 TRP A C 1
ATOM 1848 O O . TRP A 1 240 ? 1.33 13.414 13.203 1 97 240 TRP A O 1
ATOM 1858 N N . PHE A 1 241 ? 2.533 11.891 11.977 1 97.88 241 PHE A N 1
ATOM 1859 C CA . PHE A 1 241 ? 3.752 12.68 11.844 1 97.88 241 PHE A CA 1
ATOM 1860 C C . PHE A 1 241 ? 4.059 12.961 10.375 1 97.88 241 PHE A C 1
ATOM 1862 O O . PHE A 1 241 ? 4.805 12.211 9.734 1 97.88 241 PHE A O 1
ATOM 1869 N N . PRO A 1 242 ? 3.492 14 9.75 1 97.56 242 PRO A N 1
ATOM 1870 C CA . PRO A 1 242 ? 4.016 14.43 8.453 1 97.56 242 PRO A CA 1
ATOM 1871 C C . PRO A 1 242 ? 5.371 15.117 8.562 1 97.56 242 PRO A C 1
ATOM 1873 O O . PRO A 1 242 ? 5.457 16.25 9.047 1 97.56 242 PRO A O 1
ATOM 1876 N N . ILE A 1 243 ? 6.422 14.453 8.117 1 97.06 243 ILE A N 1
ATOM 1877 C CA . ILE A 1 243 ? 7.805 14.898 8.273 1 97.06 243 ILE A CA 1
ATOM 1878 C C . ILE A 1 243 ? 8.336 15.422 6.941 1 97.06 243 ILE A C 1
ATOM 1880 O O . ILE A 1 243 ? 8.344 14.703 5.941 1 97.06 243 ILE A O 1
ATOM 1884 N N . GLN A 1 244 ? 8.742 16.656 6.941 1 95.62 244 GLN A N 1
ATOM 1885 C CA . GLN A 1 244 ? 9.43 17.25 5.801 1 95.62 244 GLN A CA 1
ATOM 1886 C C . GLN A 1 244 ? 10.914 17.438 6.09 1 95.62 244 GLN A C 1
ATOM 1888 O O . GLN A 1 244 ? 11.305 18.312 6.855 1 95.62 244 GLN A O 1
ATOM 1893 N N . LEU A 1 245 ? 11.703 16.656 5.457 1 94.81 245 LEU A N 1
ATOM 1894 C CA . LEU A 1 245 ? 13.133 16.719 5.73 1 94.81 245 LEU A CA 1
ATOM 1895 C C . LEU A 1 245 ? 13.82 17.703 4.801 1 94.81 245 LEU A C 1
ATOM 1897 O O . LEU A 1 245 ? 13.367 17.938 3.678 1 94.81 245 LEU A O 1
ATOM 1901 N N . ASP A 1 246 ? 14.938 18.203 5.207 1 90.38 246 ASP A N 1
ATOM 1902 C CA . ASP A 1 246 ? 15.672 19.234 4.473 1 90.38 246 ASP A CA 1
ATOM 1903 C C . ASP A 1 246 ? 16.312 18.656 3.209 1 90.38 246 ASP A C 1
ATOM 1905 O O . ASP A 1 246 ? 16.703 19.406 2.311 1 90.38 246 ASP A O 1
ATOM 1909 N N . ASN A 1 247 ? 16.422 17.375 3.125 1 91.75 247 ASN A N 1
ATOM 1910 C CA . ASN A 1 247 ? 16.984 16.75 1.931 1 91.75 247 ASN A CA 1
ATOM 1911 C C . ASN A 1 247 ? 15.914 16.422 0.903 1 91.75 247 ASN A C 1
ATOM 1913 O O . ASN A 1 247 ? 16.188 15.742 -0.087 1 91.75 247 ASN A O 1
ATOM 1917 N N . GLY A 1 248 ? 14.742 16.828 1.179 1 91.31 248 GLY A N 1
ATOM 1918 C CA . GLY A 1 248 ? 13.68 16.719 0.193 1 91.31 248 GLY A CA 1
ATOM 1919 C C . GLY A 1 248 ? 12.789 15.508 0.413 1 91.31 248 GLY A C 1
ATOM 1920 O O . GLY A 1 248 ? 11.727 15.391 -0.204 1 91.31 248 GLY A O 1
ATOM 1921 N N . ILE A 1 249 ? 13.164 14.648 1.3 1 94.06 249 ILE A N 1
ATOM 1922 C CA . ILE A 1 249 ? 12.352 13.469 1.592 1 94.06 249 ILE A CA 1
ATOM 1923 C C . ILE A 1 249 ? 11.133 13.883 2.416 1 94.06 249 ILE A C 1
ATOM 1925 O O . ILE A 1 249 ? 11.242 14.703 3.332 1 94.06 249 ILE A O 1
ATOM 1929 N N . ARG A 1 250 ? 10.008 13.367 2.018 1 95.94 250 ARG A N 1
ATOM 1930 C CA . ARG A 1 250 ? 8.781 13.508 2.789 1 95.94 250 ARG A CA 1
ATOM 1931 C C . ARG A 1 250 ? 8.367 12.172 3.396 1 95.94 250 ARG A C 1
ATOM 1933 O O . ARG A 1 250 ? 8.383 11.141 2.717 1 95.94 250 ARG A O 1
ATOM 1940 N N . ILE A 1 251 ? 8.055 12.203 4.715 1 97.25 251 ILE A N 1
ATOM 1941 C CA . ILE A 1 251 ? 7.66 10.969 5.391 1 97.25 251 ILE A CA 1
ATOM 1942 C C . ILE A 1 251 ? 6.324 11.172 6.098 1 97.25 251 ILE A C 1
ATOM 1944 O O . ILE A 1 251 ? 6.16 12.117 6.875 1 97.25 251 ILE A O 1
ATOM 1948 N N . SER A 1 252 ? 5.34 10.406 5.746 1 97.75 252 SER A N 1
ATOM 1949 C CA . SER A 1 252 ? 4.086 10.336 6.488 1 97.75 252 SER A CA 1
ATOM 1950 C C . SER A 1 252 ? 4.062 9.125 7.418 1 97.75 252 SER A C 1
ATOM 1952 O O . SER A 1 252 ? 4.039 7.984 6.957 1 97.75 252 SER A O 1
ATOM 1954 N N . THR A 1 253 ? 4.062 9.375 8.734 1 97.5 253 THR A N 1
ATOM 1955 C CA . THR A 1 253 ? 4.113 8.297 9.711 1 97.5 253 THR A CA 1
ATOM 1956 C C . THR A 1 253 ? 2.816 8.234 10.516 1 97.5 253 THR A C 1
ATOM 1958 O O . THR A 1 253 ? 2.355 9.25 11.047 1 97.5 253 THR A O 1
ATOM 1961 N N . TRP A 1 254 ? 2.271 7.07 10.57 1 95.94 254 TRP A N 1
ATOM 1962 C CA . TRP A 1 254 ? 1.044 6.809 11.32 1 95.94 254 TRP A CA 1
ATOM 1963 C C . TRP A 1 254 ? 1.299 5.836 12.469 1 95.94 254 TRP A C 1
ATOM 1965 O O . TRP A 1 254 ? 1.925 4.789 12.273 1 95.94 254 TRP A O 1
ATOM 1975 N N . ILE A 1 255 ? 0.865 6.199 13.617 1 93.81 255 ILE A N 1
A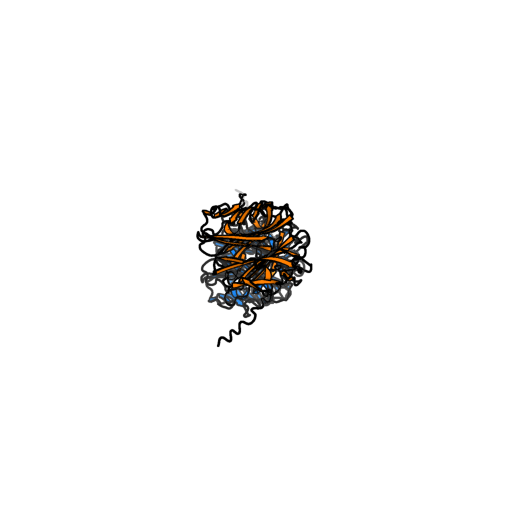TOM 1976 C CA . ILE A 1 255 ? 0.803 5.312 14.773 1 93.81 255 ILE A CA 1
ATOM 1977 C C . ILE A 1 255 ? -0.616 5.301 15.336 1 93.81 255 ILE A C 1
ATOM 1979 O O . ILE A 1 255 ? -1.072 6.293 15.914 1 93.81 255 ILE A O 1
ATOM 1983 N N . VAL A 1 256 ? -1.282 4.203 15.141 1 90.81 256 VAL A N 1
ATOM 1984 C CA . VAL A 1 256 ? -2.715 4.102 15.398 1 90.81 256 VAL A CA 1
ATOM 1985 C C . VAL A 1 256 ? -2.996 2.881 16.266 1 90.81 256 VAL A C 1
ATOM 1987 O O . VAL A 1 256 ? -2.988 1.748 15.781 1 90.81 256 VAL A O 1
ATOM 1990 N N . PRO A 1 257 ? -3.307 3.129 17.484 1 79.88 257 PRO A N 1
ATOM 1991 C CA . PRO A 1 257 ? -3.707 1.98 18.297 1 79.88 257 PRO A CA 1
ATOM 1992 C C . PRO A 1 257 ? -4.949 1.275 17.75 1 79.88 257 PRO A C 1
ATOM 1994 O O . PRO A 1 257 ? -5.867 1.931 17.25 1 79.88 257 PRO A O 1
ATOM 1997 N N . ALA A 1 258 ? -4.918 -0.027 17.594 1 71.5 258 ALA A N 1
ATOM 1998 C CA . ALA A 1 258 ? -6.039 -0.78 17.031 1 71.5 258 ALA A CA 1
ATOM 1999 C C . ALA A 1 258 ? -7.047 -1.151 18.109 1 71.5 258 ALA A C 1
ATOM 2001 O O . ALA A 1 258 ? -6.711 -1.181 19.297 1 71.5 258 ALA A O 1
ATOM 2002 N N . ASP A 1 259 ? -8.273 -1.292 17.484 1 65.94 259 ASP A N 1
ATOM 2003 C CA . ASP A 1 259 ? -9.344 -1.769 18.344 1 65.94 259 ASP A CA 1
ATOM 2004 C C . ASP A 1 259 ? -9.141 -3.236 18.719 1 65.94 259 ASP A C 1
ATOM 2006 O O . ASP A 1 259 ? -8.484 -3.98 17.984 1 65.94 259 ASP A O 1
ATOM 2010 N N . LYS A 1 260 ? -9.711 -3.75 19.734 1 56.66 260 LYS A N 1
ATOM 2011 C CA . LYS A 1 260 ? -9.867 -5.098 20.281 1 56.66 260 LYS A CA 1
ATOM 2012 C C . LYS A 1 260 ? -8.562 -5.879 20.219 1 56.66 260 LYS A C 1
ATOM 2014 O O . LYS A 1 260 ? -8.297 -6.566 19.219 1 56.66 260 LYS A O 1
ATOM 2019 N N . GLY A 1 261 ? -7.672 -5.625 21.016 1 57.16 261 GLY A N 1
ATOM 2020 C CA . GLY A 1 261 ? -6.551 -6.543 21.141 1 57.16 261 GLY A CA 1
ATOM 2021 C C . GLY A 1 261 ? -5.703 -6.613 19.875 1 57.16 261 GLY A C 1
ATOM 2022 O O . GLY A 1 261 ? -4.891 -7.527 19.719 1 57.16 261 GLY A O 1
ATOM 2023 N N . SER A 1 262 ? -6.023 -5.789 18.953 1 60.22 262 SER A N 1
ATOM 2024 C CA . SER A 1 262 ? -5.227 -5.832 17.734 1 60.22 262 SER A CA 1
ATOM 2025 C C . SER A 1 262 ? -3.957 -5 17.875 1 60.22 262 SER A C 1
ATOM 2027 O O . SER A 1 262 ? -3.871 -4.125 18.734 1 60.22 262 SER A O 1
ATOM 2029 N N . ALA A 1 263 ? -3.004 -5.414 17.266 1 65.56 263 ALA A N 1
ATOM 2030 C CA . ALA A 1 263 ? -1.698 -4.762 17.312 1 65.56 263 ALA A CA 1
ATOM 2031 C C . ALA A 1 263 ? -1.792 -3.316 16.828 1 65.56 263 ALA A C 1
ATOM 2033 O O . ALA A 1 263 ? -2.668 -2.975 16.031 1 65.56 263 ALA A O 1
ATOM 2034 N N . ILE A 1 264 ? -1.043 -2.436 17.562 1 71.38 264 ILE A N 1
ATOM 2035 C CA . ILE A 1 264 ? -0.909 -1.045 17.141 1 71.38 264 ILE A CA 1
ATOM 2036 C C . ILE A 1 264 ? -0.303 -0.987 15.742 1 71.38 264 ILE A C 1
ATOM 2038 O O . ILE A 1 264 ? 0.774 -1.537 15.5 1 71.38 264 ILE A O 1
ATOM 2042 N N . GLU A 1 265 ? -1.056 -0.366 14.906 1 84 265 GLU A N 1
ATOM 2043 C CA . GLU A 1 265 ? -0.53 -0.13 13.57 1 84 265 GLU A CA 1
ATOM 2044 C C . GLU A 1 265 ? 0.449 1.04 13.555 1 84 265 GLU A C 1
ATOM 2046 O O . GLU A 1 265 ? 0.134 2.125 14.047 1 84 265 GLU A O 1
ATOM 2051 N N . ALA A 1 266 ? 1.627 0.749 13.18 1 92.25 266 ALA A N 1
ATOM 2052 C CA . ALA A 1 266 ? 2.664 1.777 13.125 1 92.25 266 ALA A CA 1
ATOM 2053 C C . ALA A 1 266 ? 3.518 1.621 11.867 1 92.25 266 ALA A C 1
ATOM 2055 O O . ALA A 1 266 ? 4.242 0.635 11.719 1 92.25 266 ALA A O 1
ATOM 2056 N N . PHE A 1 267 ? 3.41 2.574 10.977 1 93.19 267 PHE A N 1
ATOM 2057 C CA . PHE A 1 267 ? 4.148 2.518 9.727 1 93.19 267 PHE A CA 1
ATOM 2058 C C . PHE A 1 267 ? 4.406 3.918 9.18 1 93.19 267 PHE A C 1
ATOM 2060 O O . PHE A 1 267 ? 3.826 4.891 9.664 1 93.19 267 PHE A O 1
ATOM 2067 N N . ALA A 1 268 ? 5.332 3.977 8.25 1 95.94 268 ALA A N 1
ATOM 2068 C CA . ALA A 1 268 ? 5.648 5.227 7.562 1 95.94 268 ALA A CA 1
ATOM 2069 C C . ALA A 1 268 ? 5.777 5.008 6.059 1 95.94 268 ALA A C 1
ATOM 2071 O O . ALA A 1 268 ? 6.156 3.92 5.613 1 95.94 268 ALA A O 1
ATOM 2072 N N . THR A 1 269 ? 5.395 5.934 5.312 1 95.25 269 THR A N 1
ATOM 2073 C CA . THR A 1 269 ? 5.66 6.016 3.879 1 95.25 269 THR A CA 1
ATOM 2074 C C . THR A 1 269 ? 6.605 7.172 3.568 1 95.25 269 THR A C 1
ATOM 2076 O O . THR A 1 269 ? 6.309 8.328 3.891 1 95.25 269 THR A O 1
ATOM 2079 N N . ALA A 1 270 ? 7.699 6.832 2.963 1 95 270 ALA A N 1
ATOM 2080 C CA . ALA A 1 270 ? 8.688 7.84 2.588 1 95 270 ALA A CA 1
ATOM 2081 C C . ALA A 1 270 ? 8.656 8.109 1.086 1 95 270 ALA A C 1
ATOM 2083 O O . ALA A 1 270 ? 8.695 7.172 0.282 1 95 270 ALA A O 1
ATOM 2084 N N . LEU A 1 271 ? 8.523 9.312 0.726 1 92.81 271 LEU A N 1
ATOM 2085 C CA . LEU A 1 271 ? 8.602 9.781 -0.654 1 92.81 271 LEU A CA 1
ATOM 2086 C C . LEU A 1 271 ? 9.922 10.492 -0.917 1 92.81 271 LEU A C 1
ATOM 2088 O O . LEU A 1 271 ? 10.234 11.492 -0.262 1 92.81 271 LEU A O 1
ATOM 2092 N N . TYR A 1 272 ? 10.609 9.992 -1.864 1 90 272 TYR A N 1
ATOM 2093 C CA . TYR A 1 272 ? 11.898 10.562 -2.223 1 90 272 TYR A CA 1
ATOM 2094 C C . TYR A 1 272 ? 11.75 11.586 -3.346 1 90 272 TYR A C 1
ATOM 2096 O O . TYR A 1 272 ? 10.758 11.586 -4.07 1 90 272 TYR A O 1
ATOM 2104 N N . PRO A 1 273 ? 12.766 12.469 -3.477 1 89 273 PRO A N 1
ATOM 2105 C CA . PRO A 1 273 ? 12.688 13.539 -4.48 1 89 273 PRO A CA 1
ATOM 2106 C C . PRO A 1 273 ? 12.531 13 -5.898 1 89 273 PRO A C 1
ATOM 2108 O O . PRO A 1 273 ? 11.922 13.656 -6.75 1 89 273 PRO A O 1
ATOM 2111 N N . ASN A 1 274 ? 12.992 11.859 -6.172 1 83.69 274 ASN A N 1
ATOM 2112 C CA . ASN A 1 274 ? 12.914 11.297 -7.516 1 83.69 274 ASN A CA 1
ATOM 2113 C C . ASN A 1 274 ? 11.578 10.586 -7.75 1 83.69 274 ASN A C 1
ATOM 2115 O O . ASN A 1 274 ? 11.367 9.992 -8.805 1 83.69 274 ASN A O 1
ATOM 2119 N N . GLY A 1 275 ? 10.781 10.578 -6.727 1 85.06 275 GLY A N 1
ATOM 2120 C CA . GLY A 1 275 ? 9.453 10.023 -6.887 1 85.06 275 GLY A CA 1
ATOM 2121 C C . GLY A 1 275 ? 9.32 8.625 -6.32 1 85.06 275 GLY A C 1
ATOM 2122 O O . GLY A 1 275 ? 8.203 8.109 -6.18 1 85.06 275 GLY A O 1
ATOM 2123 N N . ARG A 1 276 ? 10.406 8.016 -6.008 1 85.19 276 ARG A N 1
ATOM 2124 C CA . ARG A 1 276 ? 10.344 6.699 -5.375 1 85.19 276 ARG A CA 1
ATOM 2125 C C . ARG A 1 276 ? 9.664 6.777 -4.012 1 85.19 276 ARG A C 1
ATOM 2127 O O . ARG A 1 276 ? 9.859 7.738 -3.27 1 85.19 276 ARG A O 1
ATOM 2134 N N . GLN A 1 277 ? 8.93 5.719 -3.713 1 88.88 277 GLN A N 1
ATOM 2135 C CA . GLN A 1 277 ? 8.305 5.629 -2.398 1 88.88 277 GLN A CA 1
ATOM 2136 C C . GLN A 1 277 ? 8.609 4.289 -1.734 1 88.88 277 GLN A C 1
ATOM 2138 O O . GLN A 1 277 ? 8.773 3.273 -2.416 1 88.88 277 GLN A O 1
ATOM 2143 N N . GLU A 1 278 ? 8.711 4.316 -0.48 1 89.06 278 GLU A N 1
ATOM 2144 C CA . GLU A 1 278 ? 8.953 3.115 0.316 1 89.06 278 GLU A CA 1
ATOM 2145 C C . GLU A 1 278 ? 8.094 3.107 1.5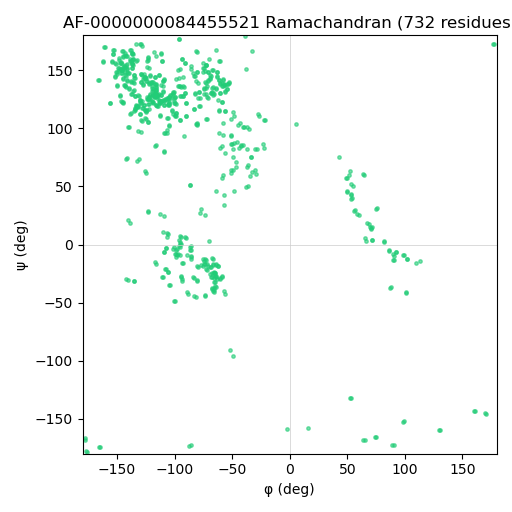77 1 89.06 278 GLU A C 1
ATOM 2147 O O . GLU A 1 278 ? 7.848 4.156 2.176 1 89.06 278 GLU A O 1
ATOM 2152 N N . VAL A 1 279 ? 7.578 1.986 1.941 1 90.56 279 VAL A N 1
ATOM 2153 C CA . VAL A 1 279 ? 6.852 1.804 3.193 1 90.56 279 VAL A CA 1
ATOM 2154 C C . VAL A 1 279 ? 7.758 1.13 4.223 1 90.56 279 VAL A C 1
ATOM 2156 O O . VAL A 1 279 ? 8.414 0.128 3.922 1 90.56 279 VAL A O 1
ATOM 2159 N N . VAL A 1 280 ? 7.801 1.693 5.438 1 91.25 280 VAL A N 1
ATOM 2160 C CA . VAL A 1 280 ? 8.68 1.202 6.492 1 91.25 280 VAL A CA 1
ATOM 2161 C C . VAL A 1 280 ? 7.875 0.984 7.773 1 91.25 280 VAL A C 1
ATOM 2163 O O . VAL A 1 280 ? 6.996 1.784 8.109 1 91.25 280 VAL A O 1
ATOM 2166 N N . SER A 1 281 ? 8.188 -0.097 8.453 1 89.38 281 SER A N 1
ATOM 2167 C CA . SER A 1 281 ? 7.582 -0.301 9.766 1 89.38 281 SER A CA 1
ATOM 2168 C C . SER A 1 281 ? 8.148 0.673 10.789 1 89.38 281 SER A C 1
ATOM 2170 O O . SER A 1 281 ? 9.305 1.094 10.68 1 89.38 281 SER A O 1
ATOM 2172 N N . VAL A 1 282 ? 7.289 1.023 11.734 1 94.75 282 VAL A N 1
ATOM 2173 C CA . VAL A 1 282 ? 7.641 1.951 12.805 1 94.75 282 VAL A CA 1
ATOM 2174 C C . VAL A 1 282 ? 7.352 1.312 14.156 1 94.75 282 VAL A C 1
ATOM 2176 O O . VAL A 1 282 ? 6.418 0.514 14.289 1 94.75 282 VAL A O 1
ATOM 2179 N N . SER A 1 283 ? 8.242 1.623 15.125 1 93.12 283 SER A N 1
ATOM 2180 C CA . SER A 1 283 ? 7.938 1.205 16.484 1 93.12 283 SER A CA 1
ATOM 2181 C C . SER A 1 283 ? 6.684 1.895 17.016 1 93.12 283 SER A C 1
ATOM 2183 O O . SER A 1 283 ? 6.535 3.111 16.875 1 93.12 283 SER A O 1
ATOM 2185 N N . PRO A 1 284 ? 5.816 1.11 17.625 1 90.56 284 PRO A N 1
ATOM 2186 C CA . PRO A 1 284 ? 4.625 1.747 18.203 1 90.56 284 PRO A CA 1
ATOM 2187 C C . PRO A 1 284 ? 4.945 2.629 19.406 1 90.56 284 PRO A C 1
ATOM 2189 O O . PRO A 1 284 ? 4.109 3.436 19.828 1 90.56 284 PRO A O 1
ATOM 2192 N N . ASP A 1 285 ? 6.066 2.438 20.016 1 92.88 285 ASP A N 1
ATOM 2193 C CA . ASP A 1 285 ? 6.461 3.268 21.156 1 92.88 285 ASP A CA 1
ATOM 2194 C C . ASP A 1 285 ? 7.043 4.598 20.688 1 92.88 285 ASP A C 1
ATOM 2196 O O . ASP A 1 285 ? 8.219 4.676 20.328 1 92.88 285 ASP A O 1
ATOM 2200 N N . MET A 1 286 ? 6.242 5.645 20.797 1 94.81 286 MET A N 1
ATOM 2201 C CA . MET A 1 286 ? 6.66 6.953 20.297 1 94.81 286 MET A CA 1
ATOM 2202 C C . MET A 1 286 ? 7.27 7.789 21.422 1 94.81 286 MET A C 1
ATOM 2204 O O . MET A 1 286 ? 7.637 8.945 21.203 1 94.81 286 MET A O 1
ATOM 2208 N N . LYS A 1 287 ? 7.359 7.285 22.656 1 96.44 287 LYS A N 1
ATOM 2209 C CA . LYS A 1 287 ? 8.008 7.906 23.812 1 96.44 287 LYS A CA 1
ATOM 2210 C C . LYS A 1 287 ? 7.547 9.352 23.984 1 96.44 287 LYS A C 1
ATOM 2212 O O . LYS A 1 287 ? 8.367 10.266 24.047 1 96.44 287 LYS A O 1
ATOM 2217 N N . PRO A 1 288 ? 6.285 9.617 24.125 1 95.94 288 PRO A N 1
ATOM 2218 C CA . PRO A 1 288 ? 5.809 10.992 24.328 1 95.94 288 PRO A CA 1
ATOM 2219 C C . PRO A 1 288 ? 6.418 11.656 25.562 1 95.94 288 PRO A C 1
ATOM 2221 O O . PRO A 1 288 ? 6.629 10.992 26.578 1 95.94 288 PRO A O 1
ATOM 2224 N N . SER A 1 289 ? 6.805 12.891 25.406 1 96.19 289 SER A N 1
ATOM 2225 C CA . SER A 1 289 ? 7.359 13.656 26.516 1 96.19 289 SER A CA 1
ATOM 2226 C C . SER A 1 289 ? 6.973 15.125 26.422 1 96.19 289 SER A C 1
ATOM 2228 O O . SER A 1 289 ? 6.344 15.547 25.453 1 96.19 289 SER A O 1
ATOM 2230 N N . ASN A 1 290 ? 7.176 15.961 27.578 1 95 290 ASN A N 1
ATOM 2231 C CA . ASN A 1 290 ? 6.836 17.375 27.688 1 95 290 ASN A CA 1
ATOM 2232 C C . ASN A 1 290 ? 5.328 17.594 27.594 1 95 290 ASN A C 1
ATOM 2234 O O . ASN A 1 290 ? 4.863 18.344 26.719 1 95 290 ASN A O 1
ATOM 2238 N N . PRO A 1 291 ? 4.641 16.953 28.547 1 94.69 291 PRO A N 1
ATOM 2239 C CA . PRO A 1 291 ? 3.184 17.109 28.547 1 94.69 291 PRO A CA 1
ATOM 2240 C C . PRO A 1 291 ? 2.744 18.547 28.875 1 94.69 291 PRO A C 1
ATOM 2242 O O . PRO A 1 291 ? 3.445 19.25 29.594 1 94.69 291 PRO A O 1
ATOM 2245 N N . TRP A 1 292 ? 1.612 18.984 28.344 1 92.38 292 TRP A N 1
ATOM 2246 C CA . TRP A 1 292 ? 0.906 20.203 28.734 1 92.38 292 TRP A CA 1
ATOM 2247 C C . TRP A 1 292 ? -0.603 19.984 28.719 1 92.38 292 TRP A C 1
ATOM 2249 O O . TRP A 1 292 ? -1.107 19.156 27.953 1 92.38 292 TRP A O 1
ATOM 2259 N N . VAL A 1 293 ? -1.303 20.672 29.5 1 91.19 293 VAL A N 1
ATOM 2260 C CA . VAL A 1 293 ? -2.748 20.531 29.625 1 91.19 293 VAL A CA 1
ATOM 2261 C C . VAL A 1 293 ? -3.447 21.734 29.016 1 91.19 293 VAL A C 1
ATOM 2263 O O . VAL A 1 293 ? -3.109 22.875 29.328 1 91.19 293 VAL A O 1
ATOM 2266 N N . SER A 1 294 ? -4.348 21.469 28.094 1 88.75 294 SER A N 1
ATOM 2267 C CA . SER A 1 294 ? -5.129 22.547 27.484 1 88.75 294 SER A CA 1
ATOM 2268 C C . SER A 1 294 ? -6.074 23.172 28.5 1 88.75 294 SER A C 1
ATOM 2270 O O . SER A 1 294 ? -6.852 22.484 29.156 1 88.75 294 SER A O 1
ATOM 2272 N N . SER A 1 295 ? -6.023 24.469 28.531 1 84.94 295 SER A N 1
ATOM 2273 C CA . SER A 1 295 ? -6.938 25.188 29.406 1 84.94 295 SER A CA 1
ATOM 2274 C C . SER A 1 295 ? -8.359 25.188 28.859 1 84.94 295 SER A C 1
ATOM 2276 O O . SER A 1 295 ? -9.32 25.391 29.594 1 84.94 295 SER A O 1
ATOM 2278 N N . LYS A 1 296 ? -8.453 24.891 27.641 1 82.56 296 LYS A N 1
ATOM 2279 C CA . LYS A 1 296 ? -9.75 24.938 26.969 1 82.56 296 LYS A CA 1
ATOM 2280 C C . LYS A 1 296 ? -10.484 23.609 27.094 1 82.56 296 LYS A C 1
ATOM 2282 O O . LYS A 1 296 ? -11.695 23.578 27.328 1 82.56 296 LYS A O 1
ATOM 2287 N N . THR A 1 297 ? -9.805 22.484 26.938 1 85.19 297 THR A N 1
ATOM 2288 C CA . THR A 1 297 ? -10.469 21.188 26.859 1 85.19 297 THR A CA 1
ATOM 2289 C C . THR A 1 297 ? -10.062 20.312 28.047 1 85.19 297 THR A C 1
ATOM 2291 O O . THR A 1 297 ? -10.641 19.25 28.25 1 85.19 297 THR A O 1
ATOM 2294 N N . ASN A 1 298 ? -9 20.641 28.75 1 87.94 298 ASN A N 1
ATOM 2295 C CA . ASN A 1 298 ? -8.438 19.875 29.844 1 87.94 298 ASN A CA 1
ATOM 2296 C C . ASN A 1 298 ? -7.766 18.594 29.359 1 87.94 298 ASN A C 1
ATOM 2298 O O . ASN A 1 298 ? -7.445 17.719 30.156 1 87.94 298 ASN A O 1
ATOM 2302 N N . ARG A 1 299 ? -7.535 18.531 28.094 1 88.31 299 ARG A N 1
ATOM 2303 C CA . ARG A 1 299 ? -6.805 17.391 27.547 1 88.31 299 ARG A CA 1
ATOM 2304 C C . ARG A 1 299 ? -5.297 17.594 27.688 1 88.31 299 ARG A C 1
ATOM 2306 O O . ARG A 1 299 ? -4.805 18.719 27.656 1 88.31 299 ARG A O 1
ATOM 2313 N N . THR A 1 300 ? -4.641 16.438 27.922 1 91.38 300 THR A N 1
ATOM 2314 C CA . THR A 1 300 ? -3.184 16.453 27.938 1 91.38 300 THR A CA 1
ATOM 2315 C C . THR A 1 300 ? -2.613 16.188 26.547 1 91.38 300 THR A C 1
ATOM 2317 O O . THR A 1 300 ? -2.977 15.203 25.906 1 91.38 300 THR A O 1
ATOM 2320 N N . TRP A 1 301 ? -1.854 17.109 26.109 1 93.56 301 TRP A N 1
ATOM 2321 C CA . TRP A 1 301 ? -1.097 16.969 24.875 1 93.56 301 TRP A CA 1
ATOM 2322 C C . TRP A 1 301 ? 0.398 16.859 25.156 1 93.56 301 TRP A C 1
ATOM 2324 O O . TRP A 1 301 ? 0.855 17.219 26.25 1 93.56 301 TRP A O 1
ATOM 2334 N N . PHE A 1 302 ? 1.159 16.281 24.188 1 95.12 302 PHE A N 1
ATOM 2335 C CA . PHE A 1 302 ? 2.6 16.125 24.359 1 95.12 302 PHE A CA 1
ATOM 2336 C C . PHE A 1 302 ? 3.359 16.922 23.297 1 95.12 302 PHE A C 1
ATOM 2338 O O . PHE A 1 302 ? 2.941 16.984 22.141 1 95.12 302 PHE A O 1
ATOM 2345 N N . GLY A 1 303 ? 4.531 17.484 23.734 1 95.38 303 GLY A N 1
ATOM 2346 C CA . GLY A 1 303 ? 5.293 18.344 22.859 1 95.38 303 GLY A CA 1
ATOM 2347 C C . GLY A 1 303 ? 6.461 17.641 22.188 1 95.38 303 GLY A C 1
ATOM 2348 O O . GLY A 1 303 ? 7.078 18.188 21.281 1 95.38 303 GLY A O 1
ATOM 2349 N N . SER A 1 304 ? 6.758 16.438 22.641 1 96.88 304 SER A N 1
ATOM 2350 C CA . SER A 1 304 ? 7.906 15.734 22.078 1 96.88 304 SER A CA 1
ATOM 2351 C C . SER A 1 304 ? 7.602 14.258 21.875 1 96.88 304 SER A C 1
ATOM 2353 O O . SER A 1 304 ? 6.855 13.656 22.641 1 96.88 304 SER A O 1
ATOM 2355 N N . PHE A 1 305 ? 8.234 13.703 20.797 1 97.75 305 PHE A N 1
ATOM 2356 C CA . PHE A 1 305 ? 8.109 12.297 20.453 1 97.75 305 PHE A CA 1
ATOM 2357 C C . PHE A 1 305 ? 9.391 11.781 19.812 1 97.75 305 PHE A C 1
ATOM 2359 O O . PHE A 1 305 ? 10.258 12.562 19.422 1 97.75 305 PHE A O 1
ATOM 2366 N N . GLU A 1 306 ? 9.5 10.516 19.844 1 98.38 306 GLU A N 1
ATOM 2367 C CA . GLU A 1 306 ? 10.547 9.82 19.109 1 98.38 306 GLU A CA 1
ATOM 2368 C C . GLU A 1 306 ? 9.953 8.781 18.156 1 98.38 306 GLU A C 1
ATOM 2370 O O . GLU A 1 306 ? 9.211 7.891 18.594 1 98.38 306 GLU A O 1
ATOM 2375 N N . VAL A 1 307 ? 10.234 8.922 16.891 1 97.94 307 VAL A N 1
ATOM 2376 C CA . VAL A 1 307 ? 9.781 7.965 15.883 1 97.94 307 VAL A CA 1
ATOM 2377 C C . VAL A 1 307 ? 10.93 7.047 15.484 1 97.94 307 VAL A C 1
ATOM 2379 O O . VAL A 1 307 ? 11.922 7.5 14.906 1 97.94 307 VAL A O 1
ATOM 2382 N N . SER A 1 308 ? 10.789 5.77 15.789 1 97.5 308 SER A N 1
ATOM 2383 C CA . SER A 1 308 ? 11.805 4.777 15.445 1 97.5 308 SER A CA 1
ATOM 2384 C C . SER A 1 308 ? 11.367 3.922 14.258 1 97.5 308 SER A C 1
ATOM 2386 O O . SER A 1 308 ? 10.328 3.262 14.32 1 97.5 308 SER A O 1
ATOM 2388 N N . PHE A 1 309 ? 12.172 3.998 13.266 1 95.12 309 PHE A N 1
ATOM 2389 C CA . PHE A 1 309 ? 11.906 3.223 12.062 1 95.12 309 PHE A CA 1
ATOM 2390 C C . PHE A 1 309 ? 12.617 1.879 12.109 1 95.12 309 PHE A C 1
ATOM 2392 O O . PHE A 1 309 ? 13.82 1.818 12.383 1 95.12 309 PHE A O 1
ATOM 2399 N N . LEU A 1 310 ? 11.883 0.844 11.883 1 90.62 310 LEU A N 1
ATOM 2400 C CA . LEU A 1 310 ? 12.43 -0.506 11.961 1 90.62 310 LEU A CA 1
ATOM 2401 C C . LEU A 1 310 ? 13.055 -0.921 10.633 1 90.62 310 LEU A C 1
ATOM 2403 O O . LEU A 1 310 ? 12.703 -1.965 10.078 1 90.62 310 LEU A O 1
ATOM 2407 N N . ASP A 1 311 ? 13.891 -0.123 10.117 1 87.12 311 ASP A N 1
ATOM 2408 C CA . ASP A 1 311 ? 14.656 -0.385 8.898 1 87.12 311 ASP A CA 1
ATOM 2409 C C . ASP A 1 311 ? 16.047 -0.927 9.227 1 87.12 311 ASP A C 1
ATOM 2411 O O . ASP A 1 311 ? 16.375 -1.146 10.391 1 87.12 311 ASP A O 1
ATOM 2415 N N . GLU A 1 312 ? 16.812 -1.266 8.188 1 85.5 312 GLU A N 1
ATOM 2416 C CA . GLU A 1 312 ? 18.109 -1.91 8.367 1 85.5 312 GLU A CA 1
ATOM 2417 C C . GLU A 1 312 ? 19.109 -0.965 9.023 1 85.5 312 GLU A C 1
ATOM 2419 O O . GLU A 1 312 ? 20.172 -1.396 9.492 1 85.5 312 GLU A O 1
ATOM 2424 N N . TYR A 1 313 ? 18.828 0.335 9.141 1 92.5 313 TYR A N 1
ATOM 2425 C CA . TYR A 1 313 ? 19.734 1.318 9.719 1 92.5 313 TYR A CA 1
ATOM 2426 C C . TYR A 1 313 ? 19.25 1.767 11.094 1 92.5 313 TYR A C 1
ATOM 2428 O O . TYR A 1 313 ? 19.891 2.58 11.75 1 92.5 313 TYR A O 1
ATOM 2436 N N . ASN A 1 314 ? 18.141 1.268 11.469 1 93.88 314 ASN A N 1
ATOM 2437 C CA . ASN A 1 314 ? 17.531 1.693 12.727 1 93.88 314 ASN A CA 1
ATOM 2438 C C . ASN A 1 314 ? 17.391 3.211 12.789 1 93.88 314 ASN A C 1
ATOM 2440 O O . ASN A 1 314 ? 17.812 3.842 13.758 1 93.88 314 ASN A O 1
ATOM 2444 N N . SER A 1 315 ? 16.812 3.781 11.812 1 97.31 315 SER A N 1
ATOM 2445 C CA . SER A 1 315 ? 16.594 5.223 11.742 1 97.31 315 SER A CA 1
ATOM 2446 C C . SER A 1 315 ? 15.711 5.707 12.883 1 97.31 315 SER A C 1
ATOM 2448 O O . SER A 1 315 ? 14.766 5.023 13.273 1 97.31 315 SER A O 1
ATOM 2450 N N . VAL A 1 316 ? 16.062 6.926 13.43 1 98.56 316 VAL A N 1
ATOM 2451 C CA . VAL A 1 316 ? 15.273 7.555 14.484 1 98.56 316 VAL A CA 1
ATOM 2452 C C . VAL A 1 316 ? 15.133 9.047 14.203 1 98.56 316 VAL A C 1
ATOM 2454 O O . VAL A 1 316 ? 16.125 9.734 13.945 1 98.56 316 VAL A O 1
ATOM 2457 N N . ILE A 1 317 ? 13.891 9.523 14.25 1 98.5 317 ILE A N 1
ATOM 2458 C CA . ILE A 1 317 ? 13.633 10.953 14.109 1 98.5 317 ILE A CA 1
ATOM 2459 C C . ILE A 1 317 ? 12.859 11.461 15.328 1 98.5 317 ILE A C 1
ATOM 2461 O O . ILE A 1 317 ? 11.805 10.922 15.664 1 98.5 317 ILE A O 1
ATOM 2465 N N . LYS A 1 318 ? 13.414 12.445 15.93 1 98.56 318 LYS A N 1
ATOM 2466 C CA . LYS A 1 318 ? 12.781 13.086 17.078 1 98.56 318 LYS A CA 1
ATOM 2467 C C . LYS A 1 318 ? 11.922 14.273 16.641 1 98.56 318 LYS A C 1
ATOM 2469 O O . LYS A 1 318 ? 12.312 15.031 15.75 1 98.56 318 LYS A O 1
ATOM 2474 N N . ALA A 1 319 ? 10.727 14.344 17.219 1 98 319 ALA A N 1
ATOM 2475 C CA . ALA A 1 319 ? 9.812 15.461 17.031 1 98 319 ALA A CA 1
ATOM 2476 C C . ALA A 1 319 ? 9.781 16.359 18.266 1 98 319 ALA A C 1
ATOM 2478 O O . ALA A 1 319 ? 9.523 15.898 19.375 1 98 319 ALA A O 1
ATOM 2479 N N . THR A 1 320 ? 10.031 17.656 18.016 1 96.38 320 THR A N 1
ATOM 2480 C CA . THR A 1 320 ? 10.016 18.609 19.125 1 96.38 320 THR A CA 1
ATOM 2481 C C . THR A 1 320 ? 9.242 19.859 18.766 1 96.38 320 THR A C 1
ATOM 2483 O O . THR A 1 320 ? 9.617 20.578 17.828 1 96.38 320 THR A O 1
ATOM 2486 N N . SER A 1 321 ? 8.172 20.047 19.484 1 92.62 321 SER A N 1
ATOM 2487 C CA . SER A 1 321 ? 7.461 21.312 19.359 1 92.62 321 SER A CA 1
ATOM 2488 C C . SER A 1 321 ? 8.094 22.391 20.219 1 92.62 321 SER A C 1
ATOM 2490 O O . SER A 1 321 ? 8.023 22.328 21.453 1 92.62 321 SER A O 1
ATOM 2492 N N . PRO A 1 322 ? 8.57 23.375 19.547 1 88.12 322 PRO A N 1
ATOM 2493 C CA . PRO A 1 322 ? 9.297 24.359 20.359 1 88.12 322 PRO A CA 1
ATOM 2494 C C . PRO A 1 322 ? 8.383 25.109 21.328 1 88.12 322 PRO A C 1
ATOM 2496 O O . PRO A 1 322 ? 7.316 25.594 20.953 1 88.12 322 PRO A O 1
ATOM 2499 N N . ASN A 1 323 ? 8.781 25.141 22.609 1 85.56 323 ASN A N 1
ATOM 2500 C CA . ASN A 1 323 ? 8.172 25.922 23.688 1 85.56 323 ASN A CA 1
ATOM 2501 C C . ASN A 1 323 ? 6.715 25.531 23.891 1 85.56 323 ASN A C 1
ATOM 2503 O O . ASN A 1 323 ? 5.902 26.359 24.312 1 85.56 323 ASN A O 1
ATOM 2507 N N . VAL A 1 324 ? 6.371 24.406 23.547 1 84.12 324 VAL A N 1
ATOM 2508 C CA . VAL A 1 324 ? 4.961 24.031 23.547 1 84.12 324 VAL A CA 1
ATOM 2509 C C . VAL A 1 324 ? 4.434 23.984 24.984 1 84.12 324 VAL A C 1
ATOM 2511 O O . VAL A 1 324 ? 3.262 24.281 25.234 1 84.12 324 VAL A O 1
ATOM 2514 N N . THR A 1 325 ? 5.285 23.703 25.953 1 84 325 THR A N 1
ATOM 2515 C CA . THR A 1 325 ? 4.828 23.641 27.344 1 84 325 THR A CA 1
ATOM 2516 C C . THR A 1 325 ? 4.551 25.031 27.875 1 84 325 THR A C 1
ATOM 2518 O O . THR A 1 325 ? 3.896 25.188 28.922 1 84 325 THR A O 1
ATOM 2521 N N . ILE A 1 326 ? 4.988 25.938 27.141 1 83.12 326 ILE A N 1
ATOM 2522 C CA . ILE A 1 326 ? 4.762 27.312 27.547 1 83.12 326 ILE A CA 1
ATOM 2523 C C . ILE A 1 326 ? 3.664 27.938 26.688 1 83.12 326 ILE A C 1
ATOM 2525 O O . ILE A 1 326 ? 2.781 28.625 27.203 1 83.12 326 ILE A O 1
ATOM 2529 N N . ARG A 1 327 ? 3.631 27.562 25.5 1 82.75 327 ARG A N 1
ATOM 2530 C CA . ARG A 1 327 ? 2.76 28.25 24.547 1 82.75 327 ARG A CA 1
ATOM 2531 C C . ARG A 1 327 ? 1.412 27.547 24.438 1 82.75 327 ARG A C 1
ATOM 2533 O O . ARG A 1 327 ? 0.404 28.172 24.109 1 82.75 327 ARG A O 1
ATOM 2540 N N . HIS A 1 328 ? 1.402 26.281 24.609 1 80.5 328 HIS A N 1
ATOM 2541 C CA . HIS A 1 328 ? 0.188 25.469 24.578 1 80.5 328 HIS A CA 1
ATOM 2542 C C . HIS A 1 328 ? -0.608 25.734 23.312 1 80.5 328 HIS A C 1
ATOM 2544 O O . HIS A 1 328 ? -1.758 26.172 23.359 1 80.5 328 HIS A O 1
ATOM 2550 N N . PHE A 1 329 ? 0.033 25.406 22.234 1 78.06 329 PHE A N 1
ATOM 2551 C CA . PHE A 1 329 ? -0.637 25.688 20.969 1 78.06 329 PHE A CA 1
ATOM 2552 C C . PHE A 1 329 ? -0.903 24.391 20.203 1 78.06 329 PHE A C 1
ATOM 2554 O O . PHE A 1 329 ? -0.405 23.328 20.578 1 78.06 329 PHE A O 1
ATOM 2561 N N . GLY A 1 330 ? -1.811 24.531 19.141 1 84.19 330 GLY A N 1
ATOM 2562 C CA . GLY A 1 330 ? -2.02 23.438 18.203 1 84.19 330 GLY A CA 1
ATOM 2563 C C . GLY A 1 330 ? -3.377 22.781 18.344 1 84.19 330 GLY A C 1
ATOM 2564 O O . GLY A 1 330 ? -3.812 22.047 17.453 1 84.19 330 GLY A O 1
ATOM 2565 N N . GLU A 1 331 ? -4.016 23.031 19.422 1 84.88 331 GLU A N 1
ATOM 2566 C CA . GLU A 1 331 ? -5.309 22.391 19.641 1 84.88 331 GLU A CA 1
ATOM 2567 C C . GLU A 1 331 ? -6.41 23.078 18.844 1 84.88 331 GLU A C 1
ATOM 2569 O O . GLU A 1 331 ? -6.484 24.312 18.812 1 84.88 331 GLU A O 1
ATOM 2574 N N . ALA A 1 332 ? -7.109 22.297 18.078 1 79.81 332 ALA A N 1
ATOM 2575 C CA . ALA A 1 332 ? -8.398 22.703 17.516 1 79.81 332 ALA A CA 1
ATOM 2576 C C . ALA A 1 332 ? -9.531 21.859 18.094 1 79.81 332 ALA A C 1
ATOM 2578 O O . ALA A 1 332 ? -9.469 20.625 18.062 1 79.81 332 ALA A O 1
ATOM 2579 N N . SER A 1 333 ? -10.516 22.5 18.672 1 77.62 333 SER A N 1
ATOM 2580 C CA . SER A 1 333 ? -11.562 21.75 19.344 1 77.62 333 SER A CA 1
ATOM 2581 C C . SER A 1 333 ? -12.945 22.297 19.016 1 77.62 333 SER A C 1
ATOM 2583 O O . SER A 1 333 ? -13.086 23.469 18.656 1 77.62 333 SER A O 1
ATOM 2585 N N . PHE A 1 334 ? -13.734 21.234 18.859 1 69.38 334 PHE A N 1
ATOM 2586 C CA . PHE A 1 334 ? -15.156 21.547 18.859 1 69.38 334 PHE A CA 1
ATOM 2587 C C . PHE A 1 334 ? -15.812 21.094 20.156 1 69.38 334 PHE A C 1
ATOM 2589 O O . PHE A 1 334 ? -16.156 19.906 20.297 1 69.38 334 PHE A O 1
ATOM 2596 N N . GLY A 1 335 ? -15.961 21.906 20.938 1 61.59 335 GLY A N 1
ATOM 2597 C CA . GLY A 1 335 ? -16.484 21.562 22.25 1 61.59 335 GLY A CA 1
ATOM 2598 C C . GLY A 1 335 ? -15.562 20.641 23.031 1 61.59 335 GLY A C 1
ATOM 2599 O O . GLY A 1 335 ? -14.375 20.516 22.719 1 61.59 335 GLY A O 1
AT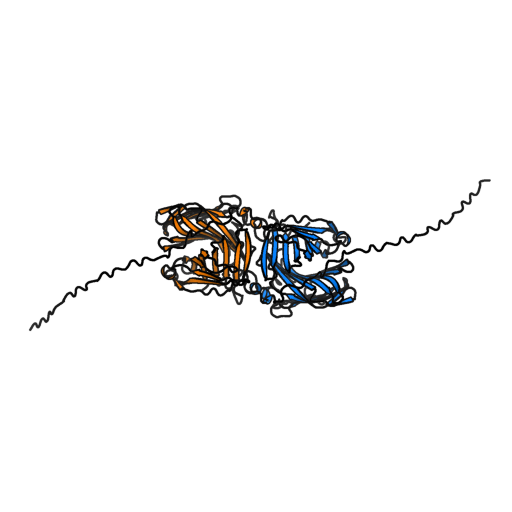OM 2600 N N . ALA A 1 336 ? -16.078 20.109 24.109 1 60.16 336 ALA A N 1
ATOM 2601 C CA . ALA A 1 336 ? -15.312 19.219 24.984 1 60.16 336 ALA A CA 1
ATOM 2602 C C . ALA A 1 336 ? -15.172 17.844 24.359 1 60.16 336 ALA A C 1
ATOM 2604 O O . ALA A 1 336 ? -14.273 17.078 24.719 1 60.16 336 ALA A O 1
ATOM 2605 N N . GLY A 1 337 ? -15.961 17.625 23.312 1 64.5 337 GLY A N 1
ATOM 2606 C CA . GLY A 1 337 ? -16.047 16.234 22.875 1 64.5 337 GLY A CA 1
ATOM 2607 C C . GLY A 1 337 ? -15.062 15.906 21.766 1 64.5 337 GLY A C 1
ATOM 2608 O O . GLY A 1 337 ? -14.672 14.75 21.609 1 64.5 337 GLY A O 1
ATOM 2609 N N . PHE A 1 338 ? -14.719 16.844 21 1 74.31 338 PHE A N 1
ATOM 2610 C CA . PHE A 1 338 ? -13.797 16.516 19.922 1 74.31 338 PHE A CA 1
ATOM 2611 C C . PHE A 1 338 ? -12.68 17.547 19.828 1 74.31 338 PHE A C 1
ATOM 2613 O O . PHE A 1 338 ? -12.945 18.75 19.734 1 74.31 338 PHE A O 1
ATOM 2620 N N . ALA A 1 339 ? -11.531 17.031 20.047 1 81.25 339 ALA A N 1
ATOM 2621 C CA . ALA A 1 339 ? -10.359 17.891 19.875 1 81.25 339 ALA A CA 1
ATOM 2622 C C . ALA A 1 339 ? -9.195 17.094 19.281 1 81.25 339 ALA A C 1
ATOM 2624 O O . ALA A 1 339 ? -9.039 15.906 19.562 1 81.25 339 ALA A O 1
ATOM 2625 N N . PHE A 1 340 ? -8.57 17.75 18.344 1 88 340 PHE A N 1
ATOM 2626 C CA . PHE A 1 340 ? -7.258 17.266 17.922 1 88 340 PHE A CA 1
ATOM 2627 C C . PHE A 1 340 ? -6.203 18.359 18.062 1 88 340 PHE A C 1
ATOM 2629 O O . PHE A 1 340 ? -6.531 19.516 18.297 1 88 340 PHE A O 1
ATOM 2636 N N . CYS A 1 341 ? -5 17.953 18.141 1 92.44 341 CYS A N 1
ATOM 2637 C CA . CYS A 1 341 ? -3.898 18.891 18.297 1 92.44 341 CYS A CA 1
ATOM 2638 C C . CYS A 1 341 ? -2.879 18.75 17.172 1 92.44 341 CYS A C 1
ATOM 2640 O O . CYS A 1 341 ? -2.301 17.672 17 1 92.44 341 CYS A O 1
ATOM 2642 N N . ASP A 1 342 ? -2.703 19.75 16.375 1 94.56 342 ASP A N 1
ATOM 2643 C CA . ASP A 1 342 ? -1.646 19.859 15.383 1 94.56 342 ASP A CA 1
ATOM 2644 C C . ASP A 1 342 ? -0.565 20.828 15.836 1 94.56 342 ASP A C 1
ATOM 2646 O O . ASP A 1 342 ? -0.725 22.047 15.703 1 94.56 342 ASP A O 1
ATOM 2650 N N . SER A 1 343 ? 0.516 20.344 16.297 1 92.5 343 SER A N 1
ATOM 2651 C CA . SER A 1 343 ? 1.576 21.203 16.812 1 92.5 343 SER A CA 1
ATOM 2652 C C . SER A 1 343 ? 2.721 21.344 15.82 1 92.5 343 SER A C 1
ATOM 2654 O O . SER A 1 343 ? 3.215 20.344 15.289 1 92.5 343 SER A O 1
ATOM 2656 N N . PHE A 1 344 ? 3.045 22.609 15.602 1 93.19 344 PHE A N 1
ATOM 2657 C CA . PHE A 1 344 ? 4.27 22.828 14.844 1 93.19 344 PHE A CA 1
ATOM 2658 C C . PHE A 1 344 ? 5.441 22.094 15.484 1 93.19 344 PHE A C 1
ATOM 2660 O O . PHE A 1 344 ? 5.594 22.109 16.703 1 93.19 344 PHE A O 1
ATOM 2667 N N . THR A 1 345 ? 6.246 21.484 14.602 1 94.69 345 THR A N 1
ATOM 2668 C CA . THR A 1 345 ? 7.258 20.578 15.117 1 94.69 345 THR A CA 1
ATOM 2669 C C . THR A 1 345 ? 8.539 20.672 14.289 1 94.69 345 THR A C 1
ATOM 2671 O O . THR A 1 345 ? 8.492 20.781 13.062 1 94.69 345 THR A O 1
ATOM 2674 N N . LEU A 1 346 ? 9.664 20.688 15.031 1 94.31 346 LEU A N 1
ATOM 2675 C CA . LEU A 1 346 ? 10.969 20.484 14.414 1 94.31 346 LEU A CA 1
ATOM 2676 C C . LEU A 1 346 ? 11.422 19.031 14.531 1 94.31 346 LEU A C 1
ATOM 2678 O O . LEU A 1 346 ? 11.219 18.406 15.57 1 94.31 346 LEU A O 1
ATOM 2682 N N . TYR A 1 347 ? 11.953 18.547 13.414 1 96.75 347 TYR A N 1
ATOM 2683 C CA . TYR A 1 347 ? 12.414 17.172 13.367 1 96.75 347 TYR A CA 1
ATOM 2684 C C . TYR A 1 347 ? 13.938 17.109 13.289 1 96.75 347 TYR A C 1
ATOM 2686 O O . TYR A 1 347 ? 14.57 17.938 12.633 1 96.75 347 TYR A O 1
ATOM 2694 N N . SER A 1 348 ? 14.555 16.172 13.984 1 97.88 348 SER A N 1
ATOM 2695 C CA . SER A 1 348 ? 15.984 15.906 13.906 1 97.88 348 SER A CA 1
ATOM 2696 C C . SER A 1 348 ? 16.281 14.438 14.227 1 97.88 348 SER A C 1
ATOM 2698 O O . SER A 1 348 ? 15.602 13.828 15.055 1 97.88 348 SER A O 1
ATOM 2700 N N . GLY A 1 349 ? 17.312 13.859 13.531 1 98.38 349 GLY A N 1
ATOM 2701 C CA . GLY A 1 349 ? 17.703 12.477 13.773 1 98.38 349 GLY A CA 1
ATOM 2702 C C . GLY A 1 349 ? 18.5 11.867 12.641 1 98.38 349 GLY A C 1
ATOM 2703 O O . GLY A 1 349 ? 19.422 12.5 12.109 1 98.38 349 GLY A O 1
ATOM 2704 N N . THR A 1 350 ? 18.203 10.602 12.461 1 98.44 350 THR A N 1
ATOM 2705 C CA . THR A 1 350 ? 18.859 9.891 11.375 1 98.44 350 THR A CA 1
ATOM 2706 C C . THR A 1 350 ? 17.844 9.203 10.469 1 98.44 350 THR A C 1
ATOM 2708 O O . THR A 1 350 ? 16.812 8.727 10.945 1 98.44 350 THR A O 1
ATOM 2711 N N . TRP A 1 351 ? 18.156 9.227 9.203 1 97.38 351 TRP A N 1
ATOM 2712 C CA . TRP A 1 351 ? 17.422 8.484 8.18 1 97.38 351 TRP A CA 1
ATOM 2713 C C . TRP A 1 351 ? 18.391 7.676 7.312 1 97.38 351 TRP A C 1
ATOM 2715 O O . TRP A 1 351 ? 19.188 8.242 6.57 1 97.38 351 TRP A O 1
ATOM 2725 N N . LYS A 1 352 ? 18.25 6.344 7.484 1 94.19 352 LYS A N 1
ATOM 2726 C CA . LYS A 1 352 ? 19.078 5.406 6.723 1 94.19 352 LYS A CA 1
ATOM 2727 C C . LYS A 1 352 ? 20.562 5.73 6.871 1 94.19 352 LYS A C 1
ATOM 2729 O O . LYS A 1 352 ? 21.281 5.805 5.879 1 94.19 352 LYS A O 1
ATOM 2734 N N . GLY A 1 353 ? 20.906 6.004 8.023 1 96.44 353 GLY A N 1
ATOM 2735 C CA . GLY A 1 353 ? 22.312 6.156 8.375 1 96.44 353 GLY A CA 1
ATOM 2736 C C . GLY A 1 353 ? 22.797 7.586 8.266 1 96.44 353 GLY A C 1
ATOM 2737 O O . GLY A 1 353 ? 23.938 7.891 8.648 1 96.44 353 GLY A O 1
ATOM 2738 N N . GLU A 1 354 ? 22.016 8.523 7.762 1 97.5 354 GLU A N 1
ATOM 2739 C CA . GLU A 1 354 ? 22.422 9.914 7.582 1 97.5 354 GLU A CA 1
ATOM 2740 C C . GLU A 1 354 ? 21.703 10.828 8.57 1 97.5 354 GLU A C 1
ATOM 2742 O O . GLU A 1 354 ? 20.516 10.656 8.844 1 97.5 354 GLU A O 1
ATOM 2747 N N . LYS A 1 355 ? 22.484 11.812 9.047 1 97.75 355 LYS A N 1
ATOM 2748 C CA . LYS A 1 355 ? 21.859 12.836 9.875 1 97.75 355 LYS A CA 1
ATOM 2749 C C . LYS A 1 355 ? 20.891 13.688 9.062 1 97.75 355 LYS A C 1
ATOM 2751 O O . LYS A 1 355 ? 21.188 14.078 7.934 1 97.75 355 LYS A O 1
ATOM 2756 N N . VAL A 1 356 ? 19.672 13.922 9.664 1 96.69 356 VAL A N 1
ATOM 2757 C CA . VAL A 1 356 ? 18.656 14.703 8.969 1 96.69 356 VAL A CA 1
ATOM 2758 C C . VAL A 1 356 ? 18.016 15.695 9.938 1 96.69 356 VAL A C 1
ATOM 2760 O O . VAL A 1 356 ? 18.031 15.492 11.148 1 96.69 356 VAL A O 1
ATOM 2763 N N . SER A 1 357 ? 17.5 16.766 9.367 1 95.69 357 SER A N 1
ATOM 2764 C CA . SER A 1 357 ? 16.641 17.734 10.031 1 95.69 357 SER A CA 1
ATOM 2765 C C . SER A 1 357 ? 15.453 18.125 9.156 1 95.69 357 SER A C 1
ATOM 2767 O O . SER A 1 357 ? 15.453 17.859 7.953 1 95.69 357 SER A O 1
ATOM 2769 N N . GLY A 1 358 ? 14.43 18.641 9.82 1 94.94 358 GLY A N 1
ATOM 2770 C CA . GLY A 1 358 ? 13.258 19.047 9.062 1 94.94 358 GLY A CA 1
ATOM 2771 C C . GLY A 1 358 ? 12.18 19.672 9.938 1 94.94 358 GLY A C 1
ATOM 2772 O O . GLY A 1 358 ? 12.469 20.156 11.031 1 94.94 358 GLY A O 1
ATOM 2773 N N . TRP A 1 359 ? 11.062 19.812 9.328 1 93.88 359 TRP A N 1
ATOM 2774 C CA . TRP A 1 359 ? 9.93 20.453 9.984 1 93.88 359 TRP A CA 1
ATOM 2775 C C . TRP A 1 359 ? 8.617 19.781 9.602 1 93.88 359 TRP A C 1
ATOM 2777 O O . TRP A 1 359 ? 8.578 18.969 8.672 1 93.88 359 TRP A O 1
ATOM 2787 N N . GLY A 1 360 ? 7.598 20 10.312 1 95.25 360 GLY A N 1
ATOM 2788 C CA . GLY A 1 360 ? 6.246 19.5 10.109 1 95.25 360 GLY A CA 1
ATOM 2789 C C . GLY A 1 360 ? 5.328 19.781 11.289 1 95.25 360 GLY A C 1
ATOM 2790 O O . GLY A 1 360 ? 5.352 20.875 11.859 1 95.25 360 GLY A O 1
ATOM 2791 N N . ILE A 1 361 ? 4.457 18.844 11.492 1 95.81 361 ILE A N 1
ATOM 2792 C CA . ILE A 1 361 ? 3.594 18.875 12.672 1 95.81 361 ILE A CA 1
ATOM 2793 C C . ILE A 1 361 ? 3.488 17.484 13.273 1 95.81 361 ILE A C 1
ATOM 2795 O O . ILE A 1 361 ? 4.02 16.516 12.719 1 95.81 361 ILE A O 1
ATOM 2799 N N . VAL A 1 362 ? 2.953 17.469 14.469 1 96.31 362 VAL A N 1
ATOM 2800 C CA . VAL A 1 362 ? 2.416 16.234 15.023 1 96.31 362 VAL A CA 1
ATOM 2801 C C . VAL A 1 362 ? 0.922 16.391 15.297 1 96.31 362 VAL A C 1
ATOM 2803 O O . VAL A 1 362 ? 0.505 17.344 15.961 1 96.31 362 VAL A O 1
ATOM 2806 N N . GLU A 1 363 ? 0.211 15.531 14.672 1 96.56 363 GLU A N 1
ATOM 2807 C CA . GLU A 1 363 ? -1.214 15.484 14.984 1 96.56 363 GLU A CA 1
ATOM 2808 C C . GLU A 1 363 ? -1.507 14.438 16.047 1 96.56 363 GLU A C 1
ATOM 2810 O O . GLU A 1 363 ? -1.075 13.289 15.938 1 96.56 363 GLU A O 1
ATOM 2815 N N . GLN A 1 364 ? -2.189 14.906 17.062 1 93.88 364 GLN A N 1
ATOM 2816 C CA . GLN A 1 364 ? -2.605 14.031 18.156 1 93.88 364 GLN A CA 1
ATOM 2817 C C . GLN A 1 364 ? -4.125 13.984 18.266 1 93.88 364 GLN A C 1
ATOM 2819 O O . GLN A 1 364 ? -4.781 15.031 18.328 1 93.88 364 GLN A O 1
ATOM 2824 N N . TRP A 1 365 ? -4.637 12.836 18.172 1 85.19 365 TRP A N 1
ATOM 2825 C CA . TRP A 1 365 ? -6.023 12.586 18.562 1 85.19 365 TRP A CA 1
ATOM 2826 C C . TRP A 1 365 ? -6.121 11.359 19.469 1 85.19 365 TRP A C 1
ATOM 2828 O O . TRP A 1 365 ? -6.5 10.281 19.016 1 85.19 365 TRP A O 1
ATOM 2838 N N . PRO A 1 366 ? -5.676 11.594 20.672 1 65.62 366 PRO A N 1
ATOM 2839 C CA . PRO A 1 366 ? -5.707 10.445 21.578 1 65.62 366 PRO A CA 1
ATOM 2840 C C . PRO A 1 366 ? -7.121 10.086 22.031 1 65.62 366 PRO A C 1
ATOM 2842 O O . PRO A 1 366 ? -7.984 10.961 22.109 1 65.62 366 PRO A O 1
ATOM 2845 N N . ALA A 1 367 ? -7.559 8.773 22.031 1 54 367 ALA A N 1
ATOM 2846 C CA . ALA A 1 367 ? -8.891 8.406 22.5 1 54 367 ALA A CA 1
ATOM 2847 C C . ALA A 1 367 ? -9.148 8.977 23.891 1 54 367 ALA A C 1
ATOM 2849 O O . ALA A 1 367 ? -10.211 9.555 24.156 1 54 367 ALA A O 1
ATOM 2850 N N . THR A 1 368 ? -8.906 8.422 24.984 1 48.44 368 THR A N 1
ATOM 2851 C CA . THR A 1 368 ? -9.234 8.875 26.328 1 48.44 368 THR A CA 1
ATOM 2852 C C . THR A 1 368 ? -8.078 9.656 26.938 1 48.44 368 THR A C 1
ATOM 2854 O O . THR A 1 368 ? -6.914 9.391 26.641 1 48.44 368 THR A O 1
ATOM 2857 N N . MET B 1 1 ? -19.641 -60.75 -79.438 1 22.84 1 MET B N 1
ATOM 2858 C CA . MET B 1 1 ? -18.562 -61.344 -78.625 1 22.84 1 MET B CA 1
ATOM 2859 C C . MET B 1 1 ? -18.062 -60.344 -77.562 1 22.84 1 MET B C 1
ATOM 2861 O O . MET B 1 1 ? -18.281 -59.156 -77.688 1 22.84 1 MET B O 1
ATOM 2865 N N . PRO B 1 2 ? -17.312 -60.938 -76.562 1 23.8 2 PRO B N 1
ATOM 2866 C CA . PRO B 1 2 ? -16.797 -60.875 -75.188 1 23.8 2 PRO B CA 1
ATOM 2867 C C . PRO B 1 2 ? -15.68 -59.844 -75.062 1 23.8 2 PRO B C 1
ATOM 2869 O O . PRO B 1 2 ? -15.031 -59.781 -74 1 23.8 2 PRO B O 1
ATOM 2872 N N . VAL B 1 3 ? -15.586 -58.812 -75.875 1 25.98 3 VAL B N 1
ATOM 2873 C CA . VAL B 1 3 ? -14.234 -58.25 -75.75 1 25.98 3 VAL B CA 1
ATOM 2874 C C . VAL B 1 3 ? -13.977 -57.781 -74.312 1 25.98 3 VAL B C 1
ATOM 2876 O O . VAL B 1 3 ? -14.625 -56.844 -73.875 1 25.98 3 VAL B O 1
ATOM 2879 N N . ASN B 1 4 ? -13.586 -58.719 -73.438 1 20.86 4 ASN B N 1
ATOM 2880 C CA . ASN B 1 4 ? -13.281 -58.844 -72 1 20.86 4 ASN B CA 1
ATOM 2881 C C . ASN B 1 4 ? -12.078 -58 -71.625 1 20.86 4 ASN B C 1
ATOM 2883 O O . ASN B 1 4 ? -10.938 -58.406 -71.875 1 20.86 4 ASN B O 1
ATOM 2887 N N . SER B 1 5 ? -12 -56.781 -72.062 1 21 5 SER B N 1
ATOM 2888 C CA . SER B 1 5 ? -10.773 -56 -71.875 1 21 5 SER B CA 1
ATOM 2889 C C . SER B 1 5 ? -10.438 -55.969 -70.375 1 21 5 SER B C 1
ATOM 2891 O O . SER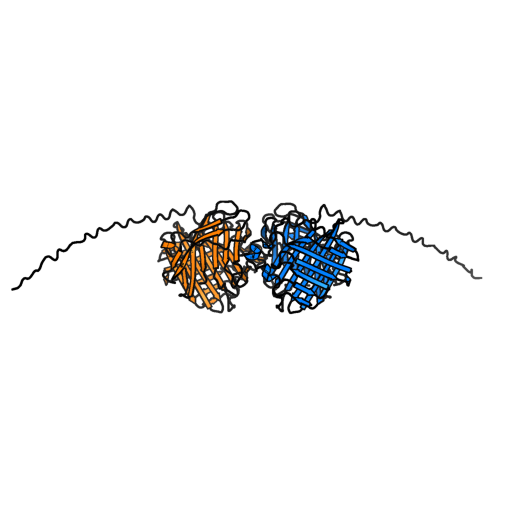 B 1 5 ? -11.141 -55.312 -69.562 1 21 5 SER B O 1
ATOM 2893 N N . THR B 1 6 ? -9.852 -57 -69.75 1 17.56 6 THR B N 1
ATOM 2894 C CA . THR B 1 6 ? -9.484 -57.25 -68.312 1 17.56 6 THR B CA 1
ATOM 2895 C C . THR B 1 6 ? -8.336 -56.375 -67.875 1 17.56 6 THR B C 1
ATOM 2897 O O . THR B 1 6 ? -7.773 -56.562 -66.812 1 17.56 6 THR B O 1
ATOM 2900 N N . LYS B 1 7 ? -7.828 -55.438 -68.812 1 21.22 7 LYS B N 1
ATOM 2901 C CA . LYS B 1 7 ? -6.438 -55.188 -68.438 1 21.22 7 LYS B CA 1
ATOM 2902 C C . LYS B 1 7 ? -6.262 -55.125 -66.938 1 21.22 7 LYS B C 1
ATOM 2904 O O . LYS B 1 7 ? -7.223 -54.875 -66.188 1 21.22 7 LYS B O 1
ATOM 2909 N N . ILE B 1 8 ? -5.043 -54.906 -66.438 1 18.64 8 ILE B N 1
ATOM 2910 C CA . ILE B 1 8 ? -3.879 -55.094 -65.562 1 18.64 8 ILE B CA 1
ATOM 2911 C C . ILE B 1 8 ? -3.977 -54.188 -64.312 1 18.64 8 ILE B C 1
ATOM 2913 O O . ILE B 1 8 ? -4.078 -52.969 -64.438 1 18.64 8 ILE B O 1
ATOM 2917 N N . LEU B 1 9 ? -4.52 -54.625 -63.156 1 20.55 9 LEU B N 1
ATOM 2918 C CA . LEU B 1 9 ? -4.582 -54.125 -61.781 1 20.55 9 LEU B CA 1
ATOM 2919 C C . LEU B 1 9 ? -3.184 -53.906 -61.219 1 20.55 9 LEU B C 1
ATOM 2921 O O . LEU B 1 9 ? -2.533 -54.844 -60.75 1 20.55 9 LEU B O 1
ATOM 2925 N N . ALA B 1 10 ? -2.139 -53.469 -62.125 1 22.03 10 ALA B N 1
ATOM 2926 C CA . ALA B 1 10 ? -0.811 -53.469 -61.531 1 22.03 10 ALA B CA 1
ATOM 2927 C C . ALA B 1 10 ? -0.829 -52.75 -60.188 1 22.03 10 ALA B C 1
ATOM 2929 O O . ALA B 1 10 ? -1.443 -51.688 -60.031 1 22.03 10 ALA B O 1
ATOM 2930 N N . GLY B 1 11 ? -0.59 -53.5 -59.094 1 20.3 11 GLY B N 1
ATOM 2931 C CA . GLY B 1 11 ? -0.34 -53.375 -57.688 1 20.3 11 GLY B CA 1
ATOM 2932 C C . GLY B 1 11 ? 0.731 -52.344 -57.344 1 20.3 11 GLY B C 1
ATOM 2933 O O . GLY B 1 11 ? 1.915 -52.562 -57.594 1 20.3 11 GLY B O 1
ATOM 2934 N N . LEU B 1 12 ? 0.758 -51.094 -57.906 1 22.03 12 LEU B N 1
ATOM 2935 C CA . LEU B 1 12 ? 1.877 -50.219 -57.531 1 22.03 12 LEU B CA 1
ATOM 2936 C C . LEU B 1 12 ? 2.074 -50.188 -56.031 1 22.03 12 LEU B C 1
ATOM 2938 O O . LEU B 1 12 ? 1.171 -49.781 -55.281 1 22.03 12 LEU B O 1
ATOM 2942 N N . TRP B 1 13 ? 2.875 -51.156 -55.5 1 21.42 13 TRP B N 1
ATOM 2943 C CA . TRP B 1 13 ? 3.436 -51.188 -54.125 1 21.42 13 TRP B CA 1
ATOM 2944 C C . TRP B 1 13 ? 4.086 -49.875 -53.781 1 21.42 13 TRP B C 1
ATOM 2946 O O . TRP B 1 13 ? 5.039 -49.438 -54.406 1 21.42 13 TRP B O 1
ATOM 2956 N N . PHE B 1 14 ? 3.277 -48.844 -53.5 1 22.47 14 PHE B N 1
ATOM 2957 C CA . PHE B 1 14 ? 3.852 -47.594 -52.969 1 22.47 14 PHE B CA 1
ATOM 2958 C C . PHE B 1 14 ? 4.758 -47.906 -51.781 1 22.47 14 PHE B C 1
ATOM 2960 O O . PHE B 1 14 ? 4.355 -48.594 -50.844 1 22.47 14 PHE B O 1
ATOM 2967 N N . LEU B 1 15 ? 6.098 -48.094 -51.969 1 23 15 LEU B N 1
ATOM 2968 C CA . LEU B 1 15 ? 7.164 -48.062 -50.969 1 23 15 LEU B CA 1
ATOM 2969 C C . LEU B 1 15 ? 6.945 -46.906 -50 1 23 15 LEU B C 1
ATOM 2971 O O . LEU B 1 15 ? 6.945 -45.75 -50.375 1 23 15 LEU B O 1
ATOM 2975 N N . CYS B 1 16 ? 6.152 -47.094 -48.938 1 21.34 16 CYS B N 1
ATOM 2976 C CA . CYS B 1 16 ? 6.008 -46.25 -47.781 1 21.34 16 CYS B CA 1
ATOM 2977 C C . CYS B 1 16 ? 7.367 -45.906 -47.156 1 21.34 16 CYS B C 1
ATOM 2979 O O . CYS B 1 16 ? 8.023 -46.781 -46.594 1 21.34 16 CYS B O 1
ATOM 2981 N N . SER B 1 17 ? 8.258 -45.219 -47.938 1 23.48 17 SER B N 1
ATOM 2982 C CA . SER B 1 17 ? 9.477 -44.781 -47.25 1 23.48 17 SER B CA 1
ATOM 2983 C C . SER B 1 17 ? 9.18 -44.281 -45.844 1 23.48 17 SER B C 1
ATOM 2985 O O . SER B 1 17 ? 8.281 -43.469 -45.656 1 23.48 17 SER B O 1
ATOM 2987 N N . TYR B 1 18 ? 9.422 -45.062 -44.812 1 22.44 18 TYR B N 1
ATOM 2988 C CA . TYR B 1 18 ? 9.5 -44.719 -43.406 1 22.44 18 TYR B CA 1
ATOM 2989 C C . TYR B 1 18 ? 10.352 -43.469 -43.219 1 22.44 18 TYR B C 1
ATOM 2991 O O . TYR B 1 18 ? 11.555 -43.469 -43.469 1 22.44 18 TYR B O 1
ATOM 2999 N N . ALA B 1 19 ? 9.922 -42.281 -43.688 1 24.14 19 ALA B N 1
ATOM 3000 C CA . ALA B 1 19 ? 10.695 -41.125 -43.25 1 24.14 19 ALA B CA 1
ATOM 3001 C C . ALA B 1 19 ? 11.047 -41.188 -41.781 1 24.14 19 ALA B C 1
ATOM 3003 O O . ALA B 1 19 ? 10.18 -41.438 -40.938 1 24.14 19 ALA B O 1
ATOM 3004 N N . ARG B 1 20 ? 12.266 -41.5 -41.438 1 25.97 20 ARG B N 1
ATOM 3005 C CA . ARG B 1 20 ? 12.875 -41.281 -40.125 1 25.97 20 ARG B CA 1
ATOM 3006 C C . ARG B 1 20 ? 12.414 -39.969 -39.5 1 25.97 20 ARG B C 1
ATOM 3008 O O . ARG B 1 20 ? 12.641 -38.906 -40.062 1 25.97 20 ARG B O 1
ATOM 3015 N N . VAL B 1 21 ? 11.266 -39.969 -38.875 1 25.33 21 VAL B N 1
ATOM 3016 C CA . VAL B 1 21 ? 11.031 -38.844 -37.969 1 25.33 21 VAL B CA 1
ATOM 3017 C C . VAL B 1 21 ? 12.281 -38.594 -37.156 1 25.33 21 VAL B C 1
ATOM 3019 O O . VAL B 1 21 ? 12.719 -39.438 -36.375 1 25.33 21 VAL B O 1
ATOM 3022 N N . ALA B 1 22 ? 13.25 -37.875 -37.688 1 27.72 22 ALA B N 1
ATOM 3023 C CA . ALA B 1 22 ? 14.305 -37.312 -36.844 1 27.72 22 ALA B CA 1
ATOM 3024 C C . ALA B 1 22 ? 13.758 -36.875 -35.469 1 27.72 22 ALA B C 1
ATOM 3026 O O . ALA B 1 22 ? 12.789 -36.125 -35.406 1 27.72 22 ALA B O 1
ATOM 3027 N N . ALA B 1 23 ? 13.953 -37.688 -34.5 1 29 23 ALA B N 1
ATOM 3028 C CA . ALA B 1 23 ? 13.828 -37.281 -33.094 1 29 23 ALA B CA 1
ATOM 3029 C C . ALA B 1 23 ? 14.336 -35.844 -32.906 1 29 23 ALA B C 1
ATOM 3031 O O . ALA B 1 23 ? 15.523 -35.562 -33.094 1 29 23 ALA B O 1
ATOM 3032 N N . LEU B 1 24 ? 13.664 -34.844 -33.438 1 28.02 24 LEU B N 1
ATOM 3033 C CA . LEU B 1 24 ? 13.992 -33.531 -32.938 1 28.02 24 LEU B CA 1
ATOM 3034 C C . LEU B 1 24 ? 14.445 -33.625 -31.469 1 28.02 24 LEU B C 1
ATOM 3036 O O . LEU B 1 24 ? 13.68 -34.031 -30.594 1 28.02 24 LEU B O 1
ATOM 3040 N N . SER B 1 25 ? 15.695 -33.969 -31.234 1 28.78 25 SER B N 1
ATOM 3041 C CA . SER B 1 25 ? 16.344 -33.625 -29.969 1 28.78 25 SER B CA 1
ATOM 3042 C C . SER B 1 25 ? 15.805 -32.281 -29.438 1 28.78 25 SER B C 1
ATOM 3044 O O . SER B 1 25 ? 15.984 -31.234 -30.062 1 28.78 25 SER B O 1
ATOM 3046 N N . ASN B 1 26 ? 14.555 -32.156 -29.125 1 34.41 26 ASN B N 1
ATOM 3047 C CA . ASN B 1 26 ? 13.969 -31.047 -28.391 1 34.41 26 ASN B CA 1
ATOM 3048 C C . ASN B 1 26 ? 14.969 -30.422 -27.422 1 34.41 26 ASN B C 1
ATOM 3050 O O . ASN B 1 26 ? 15.273 -31 -26.375 1 34.41 26 ASN B O 1
ATOM 3054 N N . SER B 1 27 ? 16.062 -29.922 -27.953 1 32.31 27 SER B N 1
ATOM 3055 C CA . SER B 1 27 ? 17.047 -29.141 -27.203 1 32.31 27 SER B CA 1
ATOM 3056 C C . SER B 1 27 ? 16.359 -28.219 -26.188 1 32.31 27 SER B C 1
ATOM 3058 O O . SER B 1 27 ? 15.961 -27.109 -26.531 1 32.31 27 SER B O 1
ATOM 3060 N N . PHE B 1 28 ? 15.477 -28.625 -25.391 1 35.47 28 PHE B N 1
ATOM 3061 C CA . PHE B 1 28 ? 15.43 -27.719 -24.25 1 35.47 28 PHE B CA 1
ATOM 3062 C C . PHE B 1 28 ? 16.828 -27.172 -23.938 1 35.47 28 PHE B C 1
ATOM 3064 O O . PHE B 1 28 ? 17.734 -27.938 -23.641 1 35.47 28 PHE B O 1
ATOM 3071 N N . THR B 1 29 ? 17.328 -26.266 -24.688 1 38.91 29 THR B N 1
ATOM 3072 C CA . THR B 1 29 ? 18.5 -25.594 -24.141 1 38.91 29 THR B CA 1
ATOM 3073 C C . THR B 1 29 ? 18.531 -25.719 -22.609 1 38.91 29 THR B C 1
ATOM 3075 O O . THR B 1 29 ? 17.5 -25.562 -21.953 1 38.91 29 THR B O 1
ATOM 3078 N N . ALA B 1 30 ? 19.391 -26.5 -22.094 1 38.97 30 ALA B N 1
ATOM 3079 C CA . ALA B 1 30 ? 19.734 -26.672 -20.688 1 38.97 30 ALA B CA 1
ATOM 3080 C C . ALA B 1 30 ? 19.359 -25.422 -19.891 1 38.97 30 ALA B C 1
ATOM 3082 O O . ALA B 1 30 ? 19.797 -24.312 -20.219 1 38.97 30 ALA B O 1
ATOM 3083 N N . LEU B 1 31 ? 18.094 -25.328 -19.422 1 50.66 31 LEU B N 1
ATOM 3084 C CA . LEU B 1 31 ? 17.859 -24.281 -18.438 1 50.66 31 LEU B CA 1
ATOM 3085 C C . LEU B 1 31 ? 19.141 -23.969 -17.656 1 50.66 31 LEU B C 1
ATOM 3087 O O . LEU B 1 31 ? 19.938 -24.875 -17.375 1 50.66 31 LEU B O 1
ATOM 3091 N N . PRO B 1 32 ? 19.641 -22.812 -17.875 1 47.19 32 PRO B N 1
ATOM 3092 C CA . PRO B 1 32 ? 20.859 -22.484 -17.125 1 47.19 32 PRO B CA 1
ATOM 3093 C C . PRO B 1 32 ? 20.844 -23.016 -15.695 1 47.19 32 PRO B C 1
ATOM 3095 O O . PRO B 1 32 ? 19.781 -23.156 -15.102 1 47.19 32 PRO B O 1
ATOM 3098 N N . GLY B 1 33 ? 21.984 -23.328 -15.109 1 51.03 33 GLY B N 1
ATOM 3099 C CA . GLY B 1 33 ? 22.391 -23.641 -13.742 1 51.03 33 GLY B CA 1
ATOM 3100 C C . GLY B 1 33 ? 21.203 -23.969 -12.844 1 51.03 33 GLY B C 1
ATOM 3101 O O . GLY B 1 33 ? 20.141 -24.359 -13.32 1 51.03 33 GLY B O 1
ATOM 3102 N N . ASP B 1 34 ? 21.312 -23.844 -11.57 1 60.72 34 ASP B N 1
ATOM 3103 C CA . ASP B 1 34 ? 20.359 -24.109 -10.5 1 60.72 34 ASP B CA 1
ATOM 3104 C C . ASP B 1 34 ? 19.125 -23.234 -10.641 1 60.72 34 ASP B C 1
ATOM 3106 O O . ASP B 1 34 ? 19.219 -22 -10.516 1 60.72 34 ASP B O 1
ATOM 3110 N N . LEU B 1 35 ? 18.062 -23.781 -11.258 1 65.44 35 LEU B N 1
ATOM 3111 C CA . LEU B 1 35 ? 16.875 -23.062 -11.688 1 65.44 35 LEU B CA 1
ATOM 3112 C C . LEU B 1 35 ? 16.219 -22.344 -10.516 1 65.44 35 LEU B C 1
ATOM 3114 O O . LEU B 1 35 ? 15.711 -21.234 -10.68 1 65.44 35 LEU B O 1
ATOM 3118 N N . TRP B 1 36 ? 16.219 -23.062 -9.422 1 76.44 36 TRP B N 1
ATOM 3119 C CA . TRP B 1 36 ? 15.414 -22.453 -8.367 1 76.44 36 TRP B CA 1
ATOM 3120 C C . TRP B 1 36 ? 16.281 -22.141 -7.145 1 76.44 36 TRP B C 1
ATOM 3122 O O . TRP B 1 36 ? 17.25 -22.844 -6.875 1 76.44 36 TRP B O 1
ATOM 3132 N N . LEU B 1 37 ? 15.961 -20.875 -6.664 1 73.19 37 LEU B N 1
ATOM 3133 C CA . LEU B 1 37 ? 16.656 -20.5 -5.43 1 73.19 37 LEU B CA 1
ATOM 3134 C C . LEU B 1 37 ? 15.664 -20.406 -4.27 1 73.19 37 LEU B C 1
ATOM 3136 O O . LEU B 1 37 ? 14.531 -19.953 -4.449 1 73.19 37 LEU B O 1
ATOM 3140 N N . SER B 1 38 ? 16.156 -20.953 -3.176 1 77 38 SER B N 1
ATOM 3141 C CA . SER B 1 38 ? 15.445 -20.734 -1.921 1 77 38 SER B CA 1
ATOM 3142 C C . SER B 1 38 ? 15.398 -19.266 -1.564 1 77 38 SER B C 1
ATOM 3144 O O . SER B 1 38 ? 16.172 -18.453 -2.098 1 77 38 SER B O 1
ATOM 3146 N N . PRO B 1 39 ? 14.344 -18.953 -0.686 1 81.25 39 PRO B N 1
ATOM 3147 C CA . PRO B 1 39 ? 14.32 -17.562 -0.245 1 81.25 39 PRO B CA 1
ATOM 3148 C C . PRO B 1 39 ? 15.656 -17.109 0.347 1 81.25 39 PRO B C 1
ATOM 3150 O O . PRO B 1 39 ? 16.328 -17.891 1.029 1 81.25 39 PRO B O 1
ATOM 3153 N N . PRO B 1 40 ? 15.961 -15.945 -0.015 1 77.69 40 PRO B N 1
ATOM 3154 C CA . PRO B 1 40 ? 17.25 -15.453 0.461 1 77.69 40 PRO B CA 1
ATOM 3155 C C . PRO B 1 40 ? 17.312 -15.328 1.981 1 77.69 40 PRO B C 1
ATOM 3157 O O . PRO B 1 40 ? 18.391 -15.422 2.57 1 77.69 40 PRO B O 1
ATOM 3160 N N . SER B 1 41 ? 16.297 -15.094 2.586 1 82.56 41 SER B N 1
ATOM 3161 C CA . SER B 1 41 ? 16.266 -14.953 4.039 1 82.56 41 SER B CA 1
ATOM 3162 C C . SER B 1 41 ? 15.859 -16.25 4.711 1 82.56 41 SER B C 1
ATOM 3164 O O . SER B 1 41 ? 14.969 -16.953 4.227 1 82.56 41 SER B O 1
ATOM 3166 N N . THR B 1 42 ? 16.469 -16.547 5.883 1 84.69 42 THR B N 1
ATOM 3167 C CA . THR B 1 42 ? 16.094 -17.719 6.676 1 84.69 42 THR B CA 1
ATOM 3168 C C . THR B 1 42 ? 15.195 -17.297 7.844 1 84.69 42 THR B C 1
ATOM 3170 O O . THR B 1 42 ? 14.719 -18.156 8.594 1 84.69 42 THR B O 1
ATOM 3173 N N . GLU B 1 43 ? 15 -16 7.949 1 88.25 43 GLU B N 1
ATOM 3174 C CA . GLU B 1 43 ? 14.211 -15.5 9.062 1 88.25 43 GLU B CA 1
ATOM 3175 C C . GLU B 1 43 ? 12.727 -15.805 8.875 1 88.25 43 GLU B C 1
ATOM 3177 O O . GLU B 1 43 ? 12.156 -15.5 7.82 1 88.25 43 GLU B O 1
ATOM 3182 N N . PRO B 1 44 ? 12.133 -16.406 9.969 1 91.69 44 PRO B N 1
ATOM 3183 C CA . PRO B 1 44 ? 10.688 -16.625 9.844 1 91.69 44 PRO B CA 1
ATOM 3184 C C . PRO B 1 44 ? 9.922 -15.328 9.57 1 91.69 44 PRO B C 1
ATOM 3186 O O . PRO B 1 44 ? 10.195 -14.297 10.195 1 91.69 44 PRO B O 1
ATOM 3189 N N . ALA B 1 45 ? 8.992 -15.438 8.656 1 90.06 45 ALA B N 1
ATOM 3190 C CA . ALA B 1 45 ? 8.242 -14.258 8.242 1 90.06 45 ALA B CA 1
ATOM 3191 C C . ALA B 1 45 ? 7.477 -13.656 9.422 1 90.06 45 ALA B C 1
ATOM 3193 O O . ALA B 1 45 ? 7.25 -12.445 9.461 1 90.06 45 ALA B O 1
ATOM 3194 N N . ILE B 1 46 ? 7.086 -14.461 10.391 1 88.62 46 ILE B N 1
ATOM 3195 C CA . ILE B 1 46 ? 6.277 -14.023 11.523 1 88.62 46 ILE B CA 1
ATOM 3196 C C . ILE B 1 46 ? 7.039 -12.977 12.328 1 88.62 46 ILE B C 1
ATOM 3198 O O . ILE B 1 46 ? 6.441 -12.203 13.078 1 88.62 46 ILE B O 1
ATOM 3202 N N . ASN B 1 47 ? 8.32 -12.922 12.141 1 87.38 47 ASN B N 1
ATOM 3203 C CA . ASN B 1 47 ? 9.141 -11.984 12.891 1 87.38 47 ASN B CA 1
ATOM 3204 C C . ASN B 1 47 ? 9.188 -10.617 12.219 1 87.38 47 ASN B C 1
ATOM 3206 O O . ASN B 1 47 ? 9.711 -9.648 12.781 1 87.38 47 ASN B O 1
ATOM 3210 N N . ASN B 1 48 ? 8.703 -10.523 11.008 1 85.38 48 ASN B N 1
ATOM 3211 C CA . ASN B 1 48 ? 8.633 -9.234 10.336 1 85.38 48 ASN B CA 1
ATOM 3212 C C . ASN B 1 48 ? 7.613 -8.312 11 1 85.38 48 ASN B C 1
ATOM 3214 O O . ASN B 1 48 ? 6.457 -8.695 11.195 1 85.38 48 ASN B O 1
ATOM 3218 N N . PRO B 1 49 ? 8.016 -7.109 11.289 1 80.75 49 PRO B N 1
ATOM 3219 C CA . PRO B 1 49 ? 7.113 -6.223 12.031 1 80.75 49 PRO B CA 1
ATOM 3220 C C . PRO B 1 49 ? 5.844 -5.887 11.25 1 80.75 49 PRO B C 1
ATOM 3222 O O . PRO B 1 49 ? 4.816 -5.559 11.844 1 80.75 49 PRO B O 1
ATOM 3225 N N . PHE B 1 50 ? 5.875 -5.91 9.938 1 79.94 50 PHE B N 1
ATOM 3226 C CA . PHE B 1 50 ? 4.688 -5.594 9.156 1 79.94 50 PHE B CA 1
ATOM 3227 C C . PHE B 1 50 ? 3.602 -6.641 9.375 1 79.94 50 PHE B C 1
ATOM 3229 O O . PHE B 1 50 ? 2.42 -6.371 9.148 1 79.94 50 PHE B O 1
ATOM 3236 N N . VAL B 1 51 ? 4.051 -7.824 9.781 1 80.62 51 VAL B N 1
ATOM 3237 C CA . VAL B 1 51 ? 3.08 -8.898 9.961 1 80.62 51 VAL B CA 1
ATOM 3238 C C . VAL B 1 51 ? 2.127 -8.547 11.102 1 80.62 51 VAL B C 1
ATOM 3240 O O . VAL B 1 51 ? 0.926 -8.812 11.023 1 80.62 51 VAL B O 1
ATOM 3243 N N . ALA B 1 52 ? 2.711 -7.797 12.102 1 72.94 52 ALA B N 1
ATOM 3244 C CA . ALA B 1 52 ? 1.896 -7.539 13.289 1 72.94 52 ALA B CA 1
ATOM 3245 C C . ALA B 1 52 ? 1.495 -6.066 13.367 1 72.94 52 ALA B C 1
ATOM 3247 O O . ALA B 1 52 ? 0.468 -5.727 13.961 1 72.94 52 ALA B O 1
ATOM 3248 N N . SER B 1 53 ? 2.258 -5.137 12.82 1 73.38 53 SER B N 1
ATOM 3249 C CA . SER B 1 53 ? 2.035 -3.727 13.133 1 73.38 53 SER B CA 1
ATOM 3250 C C . SER B 1 53 ? 2.211 -2.854 11.891 1 73.38 53 SER B C 1
ATOM 3252 O O . SER B 1 53 ? 2.324 -1.631 12 1 73.38 53 SER B O 1
ATOM 3254 N N . GLY B 1 54 ? 2.115 -3.375 10.758 1 78.38 54 GLY B N 1
ATOM 3255 C CA . GLY B 1 54 ? 2.234 -2.605 9.531 1 78.38 54 GLY B CA 1
ATOM 3256 C C . GLY B 1 54 ? 0.917 -2.006 9.07 1 78.38 54 GLY B C 1
ATOM 3257 O O . GLY B 1 54 ? -0.035 -1.919 9.852 1 78.38 54 GLY B O 1
ATOM 3258 N N . PRO B 1 55 ? 0.931 -1.406 7.863 1 82.75 55 PRO B N 1
ATOM 3259 C CA . PRO B 1 55 ? -0.266 -0.776 7.301 1 82.75 55 PRO B CA 1
ATOM 3260 C C . PRO B 1 55 ? -1.259 -1.79 6.738 1 82.75 55 PRO B C 1
ATOM 3262 O O . PRO B 1 55 ? -1.889 -1.538 5.707 1 82.75 55 PRO B O 1
ATOM 3265 N N . THR B 1 56 ? -1.229 -2.969 7.375 1 81.31 56 THR B N 1
ATOM 3266 C CA . THR B 1 56 ? -2.043 -4.074 6.879 1 81.31 56 THR B CA 1
ATOM 3267 C C . THR B 1 56 ? -2.787 -4.754 8.023 1 81.31 56 THR B C 1
ATOM 3269 O O . THR B 1 56 ? -2.596 -4.406 9.188 1 81.31 56 THR B O 1
ATOM 3272 N N . TYR B 1 57 ? -3.666 -5.68 7.57 1 77.62 57 TYR B N 1
ATOM 3273 C CA . TYR B 1 57 ? -4.285 -6.57 8.547 1 77.62 57 TYR B CA 1
ATOM 3274 C C . TYR B 1 57 ? -3.234 -7.441 9.227 1 77.62 57 TYR B C 1
ATOM 3276 O O . TYR B 1 57 ? -2.195 -7.746 8.641 1 77.62 57 TYR B O 1
ATOM 3284 N N . ASN B 1 58 ? -3.625 -7.699 10.461 1 81.06 58 ASN B N 1
ATOM 3285 C CA . ASN B 1 58 ? -2.836 -8.766 11.07 1 81.06 58 ASN B CA 1
ATOM 3286 C C . ASN B 1 58 ? -2.869 -10.039 10.234 1 81.06 58 ASN B C 1
ATOM 3288 O O . ASN B 1 58 ? -3.91 -10.695 10.133 1 81.06 58 ASN B O 1
ATOM 3292 N N . VAL B 1 59 ? -1.702 -10.414 9.703 1 86.94 59 VAL B N 1
ATOM 3293 C CA . VAL B 1 59 ? -1.615 -11.5 8.734 1 86.94 59 VAL B CA 1
ATOM 3294 C C . VAL B 1 59 ? -2.018 -12.82 9.398 1 86.94 59 VAL B C 1
ATOM 3296 O O . VAL B 1 59 ? -2.691 -13.648 8.789 1 86.94 59 VAL B O 1
ATOM 3299 N N . SER B 1 60 ? -1.665 -12.953 10.641 1 83.81 60 SER B N 1
ATOM 3300 C CA . SER B 1 60 ? -1.954 -14.188 11.375 1 83.81 60 SER B CA 1
ATOM 3301 C C . SER B 1 60 ? -3.455 -14.383 11.555 1 83.81 60 SER B C 1
ATOM 3303 O O . SER B 1 60 ? -3.961 -15.5 11.414 1 83.81 60 SER B O 1
ATOM 3305 N N . SER B 1 61 ? -4.133 -13.352 11.773 1 78.44 61 SER B N 1
ATOM 3306 C CA . SER B 1 61 ? -5.559 -13.461 12.078 1 78.44 61 SER B CA 1
ATOM 3307 C C . SER B 1 61 ? -6.395 -13.422 10.805 1 78.44 61 SER B C 1
ATOM 3309 O O . SER B 1 61 ? -7.574 -13.789 10.82 1 78.44 61 SER B O 1
ATOM 3311 N N . ASN B 1 62 ? -5.805 -13.125 9.695 1 77.12 62 ASN B N 1
ATOM 3312 C CA . ASN B 1 62 ? -6.617 -12.898 8.508 1 77.12 62 ASN B CA 1
ATOM 3313 C C . ASN B 1 62 ? -6.438 -14.016 7.484 1 77.12 62 ASN B C 1
ATOM 3315 O O . ASN B 1 62 ? -6.902 -13.906 6.348 1 77.12 62 ASN B O 1
ATOM 3319 N N . GLN B 1 63 ? -5.832 -15.031 7.859 1 84.38 63 GLN B N 1
ATOM 3320 C CA . GLN B 1 63 ? -5.711 -16.156 6.938 1 84.38 63 GLN B CA 1
ATOM 3321 C C . GLN B 1 63 ? -7.062 -16.828 6.707 1 84.38 63 GLN B C 1
ATOM 3323 O O . GLN B 1 63 ? -7.262 -17.5 5.695 1 84.38 63 GLN B O 1
ATOM 3328 N N . VAL B 1 64 ? -7.977 -16.719 7.66 1 76.62 64 VAL B N 1
ATOM 3329 C CA . VAL B 1 64 ? -9.273 -17.359 7.512 1 76.62 64 VAL B CA 1
ATOM 3330 C C . VAL B 1 64 ? -10.367 -16.312 7.367 1 76.62 64 VAL B C 1
ATOM 3332 O O . VAL B 1 64 ? -11.547 -16.594 7.637 1 76.62 64 VAL B O 1
ATOM 3335 N N . VAL B 1 65 ? -10.023 -15.234 6.91 1 66.44 65 VAL B N 1
ATOM 3336 C CA . VAL B 1 65 ? -11.008 -14.164 6.797 1 66.44 65 VAL B CA 1
ATOM 3337 C C . VAL B 1 65 ? -11.969 -14.477 5.652 1 66.44 65 VAL B C 1
ATOM 3339 O O . VAL B 1 65 ? -11.648 -15.258 4.754 1 66.44 65 VAL B O 1
ATOM 3342 N N . ARG B 1 66 ? -13.25 -13.883 5.77 1 64.69 66 ARG B N 1
ATOM 3343 C CA . ARG B 1 66 ? -14.297 -13.758 4.762 1 64.69 66 ARG B CA 1
ATOM 3344 C C . ARG B 1 66 ? -14.891 -15.117 4.414 1 64.69 66 ARG B C 1
ATOM 3346 O O . ARG B 1 66 ? -15.531 -15.273 3.367 1 64.69 66 ARG B O 1
ATOM 3353 N N . VAL B 1 67 ? -14.648 -15.992 5.27 1 60.44 67 VAL B N 1
ATOM 3354 C CA . VAL B 1 67 ? -15.203 -17.297 4.949 1 60.44 67 VAL B CA 1
ATOM 3355 C C . VAL B 1 67 ? -16.734 -17.234 4.988 1 60.44 67 VAL B C 1
ATOM 3357 O O . VAL B 1 67 ? -17.406 -18.016 4.316 1 60.44 67 VAL B O 1
ATOM 3360 N N . GLU B 1 68 ? -17.109 -16.172 5.645 1 64.12 68 GLU B N 1
ATOM 3361 C CA . GLU B 1 68 ? -18.562 -16.031 5.758 1 64.12 68 GLU B CA 1
ATOM 3362 C C . GLU B 1 68 ? -19.109 -15.078 4.699 1 64.12 68 GLU B C 1
ATOM 3364 O O . GLU B 1 68 ? -20.312 -14.938 4.551 1 64.12 68 GLU B O 1
ATOM 3369 N N . SER B 1 69 ? -18.172 -14.531 3.98 1 72.06 69 SER B N 1
ATOM 3370 C CA . SER B 1 69 ? -18.641 -13.594 2.961 1 72.06 69 SER B CA 1
ATOM 3371 C C . SER B 1 69 ? -19.391 -14.32 1.846 1 72.06 69 SER B C 1
ATOM 3373 O O . SER B 1 69 ? -19.047 -15.445 1.492 1 72.06 69 SER B O 1
ATOM 3375 N N . THR B 1 70 ? -20.375 -13.617 1.338 1 73.75 70 THR B N 1
ATOM 3376 C CA . THR B 1 70 ? -21.188 -14.258 0.315 1 73.75 70 THR B CA 1
ATOM 3377 C C . THR B 1 70 ? -20.75 -13.828 -1.081 1 73.75 70 THR B C 1
ATOM 3379 O O . THR B 1 70 ? -21.219 -14.367 -2.082 1 73.75 70 THR B O 1
ATOM 3382 N N . THR B 1 71 ? -19.891 -12.891 -1.147 1 73 71 THR B N 1
ATOM 3383 C CA . THR B 1 71 ? -19.469 -12.391 -2.449 1 73 71 THR B CA 1
ATOM 3384 C C . THR B 1 71 ? -17.953 -12.133 -2.459 1 73 71 THR B C 1
ATOM 3386 O O . THR B 1 71 ? -17.312 -12.188 -1.414 1 73 71 THR B O 1
ATOM 3389 N N . GLY B 1 72 ? -17.5 -12.117 -3.701 1 83.56 72 GLY B N 1
ATOM 3390 C CA . GLY B 1 72 ? -16.125 -11.68 -3.881 1 83.56 72 GLY B CA 1
ATOM 3391 C C . GLY B 1 72 ? -15.156 -12.828 -4.012 1 83.56 72 GLY B C 1
ATOM 3392 O O . GLY B 1 72 ? -15.461 -13.844 -4.637 1 83.56 72 GLY B O 1
ATOM 3393 N N . LEU B 1 73 ? -13.992 -12.602 -3.645 1 88.62 73 LEU B N 1
ATOM 3394 C CA . LEU B 1 73 ? -12.867 -13.516 -3.795 1 88.62 73 LEU B CA 1
ATOM 3395 C C . LEU B 1 73 ? -12.234 -13.828 -2.441 1 88.62 73 LEU B C 1
ATOM 3397 O O . LEU B 1 73 ? -12.156 -12.961 -1.572 1 88.62 73 LEU B O 1
ATOM 3401 N N . ASN B 1 74 ? -11.875 -15.047 -2.225 1 91.56 74 ASN B N 1
ATOM 3402 C CA . ASN B 1 74 ? -11.141 -15.539 -1.065 1 91.56 74 ASN B CA 1
ATOM 3403 C C . ASN B 1 74 ? -10.133 -16.609 -1.455 1 91.56 74 ASN B C 1
ATOM 3405 O O . ASN B 1 74 ? -10.273 -17.781 -1.062 1 91.56 74 ASN B O 1
ATOM 3409 N N . SER B 1 75 ? -9.094 -16.203 -2.059 1 93.81 75 SER B N 1
ATOM 3410 C CA . SER B 1 75 ? -8.203 -17.094 -2.799 1 93.81 75 SER B CA 1
ATOM 3411 C C . SER B 1 75 ? -6.949 -17.406 -1.988 1 93.81 75 SER B C 1
ATOM 3413 O O . SER B 1 75 ? -6.352 -16.516 -1.377 1 93.81 75 SER B O 1
ATOM 3415 N N . HIS B 1 76 ? -6.652 -18.688 -1.897 1 96.12 76 HIS B N 1
ATOM 3416 C CA . HIS B 1 76 ? -5.348 -19.219 -1.499 1 96.12 76 HIS B CA 1
ATOM 3417 C C . HIS B 1 76 ? -4.66 -19.922 -2.66 1 96.12 76 HIS B C 1
ATOM 3419 O O . HIS B 1 76 ? -5.121 -20.969 -3.113 1 96.12 76 HIS B O 1
ATOM 3425 N N . TRP B 1 77 ? -3.604 -19.328 -3.154 1 97.31 77 TRP B N 1
ATOM 3426 C CA . TRP B 1 77 ? -2.854 -19.844 -4.297 1 97.31 77 TRP B CA 1
ATOM 3427 C C . TRP B 1 77 ? -1.437 -20.234 -3.889 1 97.31 77 TRP B C 1
ATOM 3429 O O . TRP B 1 77 ? -0.725 -19.438 -3.266 1 97.31 77 TRP B O 1
ATOM 3439 N N . VAL B 1 78 ? -1.018 -21.469 -4.18 1 98.31 78 VAL B N 1
ATOM 3440 C CA . VAL B 1 78 ? 0.294 -21.969 -3.793 1 98.31 78 VAL B CA 1
ATOM 3441 C C . VAL B 1 78 ? 1.028 -22.5 -5.023 1 98.31 78 VAL B C 1
ATOM 3443 O O . VAL B 1 78 ? 0.597 -23.484 -5.637 1 98.31 78 VAL B O 1
ATOM 3446 N N . GLY B 1 79 ? 2.115 -21.875 -5.367 1 97.5 79 GLY B N 1
ATOM 3447 C CA . GLY B 1 79 ? 2.973 -22.328 -6.449 1 97.5 79 GLY B CA 1
ATOM 3448 C C . GLY B 1 79 ? 4.32 -22.828 -5.969 1 97.5 79 GLY B C 1
ATOM 3449 O O . GLY B 1 79 ? 5.004 -22.156 -5.203 1 97.5 79 GLY B O 1
ATOM 3450 N N . HIS B 1 80 ? 4.688 -24.047 -6.41 1 97.12 80 HIS B N 1
ATOM 3451 C CA . HIS B 1 80 ? 5.965 -24.656 -6.07 1 97.12 80 HIS B CA 1
ATOM 3452 C C . HIS B 1 80 ? 6.859 -24.781 -7.297 1 97.12 80 HIS B C 1
ATOM 3454 O O . HIS B 1 80 ? 6.445 -25.344 -8.32 1 97.12 80 HIS B O 1
ATOM 3460 N N . TRP B 1 81 ? 7.992 -24.234 -7.203 1 95.88 81 TRP B N 1
ATOM 3461 C CA . TRP B 1 81 ? 9.078 -24.531 -8.125 1 95.88 81 TRP B CA 1
ATOM 3462 C C . TRP B 1 81 ? 10.047 -25.531 -7.512 1 95.88 81 TRP B C 1
ATOM 3464 O O . TRP B 1 81 ? 10.836 -25.188 -6.625 1 95.88 81 TRP B O 1
ATOM 3474 N N . ILE B 1 82 ? 10.047 -26.75 -8.094 1 95.81 82 ILE B N 1
ATOM 3475 C CA . ILE B 1 82 ? 10.609 -27.875 -7.355 1 95.81 82 ILE B CA 1
ATOM 3476 C C . ILE B 1 82 ? 11.781 -28.469 -8.133 1 95.81 82 ILE B C 1
ATOM 3478 O O . ILE B 1 82 ? 11.68 -28.703 -9.336 1 95.81 82 ILE B O 1
ATOM 3482 N N . THR B 1 83 ? 12.828 -28.672 -7.418 1 94.62 83 THR B N 1
ATOM 3483 C CA . THR B 1 83 ? 13.836 -29.672 -7.758 1 94.62 83 THR B CA 1
ATOM 3484 C C . THR B 1 83 ? 13.742 -30.875 -6.824 1 94.62 83 THR B C 1
ATOM 3486 O O . THR B 1 83 ? 13.719 -30.719 -5.602 1 94.62 83 THR B O 1
ATOM 3489 N N . THR B 1 84 ? 13.617 -32.031 -7.402 1 95.94 84 THR B N 1
ATOM 3490 C CA . THR B 1 84 ? 13.555 -33.219 -6.57 1 95.94 84 THR B CA 1
ATOM 3491 C C . THR B 1 84 ? 14.953 -33.656 -6.148 1 95.94 84 THR B C 1
ATOM 3493 O O . THR B 1 84 ? 15.953 -33.188 -6.691 1 95.94 84 THR B O 1
ATOM 3496 N N . THR B 1 85 ? 14.992 -34.562 -5.168 1 96.06 85 THR B N 1
ATOM 3497 C CA . THR B 1 85 ? 16.281 -35.094 -4.727 1 96.06 85 THR B CA 1
ATOM 3498 C C . THR B 1 85 ? 16.938 -35.875 -5.848 1 96.06 85 THR B C 1
ATOM 3500 O O . THR B 1 85 ? 18.156 -36.125 -5.816 1 96.06 85 THR B O 1
ATOM 3503 N N . ASP B 1 86 ? 16.219 -36.281 -6.875 1 95.56 86 ASP B N 1
ATOM 3504 C CA . ASP B 1 86 ? 16.766 -36.969 -8.039 1 95.56 86 ASP B CA 1
ATOM 3505 C C . ASP B 1 86 ? 17.078 -36 -9.156 1 95.56 86 ASP B C 1
ATOM 3507 O O . ASP B 1 86 ? 17.266 -36.375 -10.312 1 95.56 86 ASP B O 1
ATOM 3511 N N . HIS B 1 87 ? 16.969 -34.719 -8.93 1 93.38 87 HIS B N 1
ATOM 3512 C CA . HIS B 1 87 ? 17.406 -33.625 -9.797 1 93.38 87 HIS B CA 1
ATOM 3513 C C . HIS B 1 87 ? 16.438 -33.469 -10.969 1 93.38 87 HIS B C 1
ATOM 3515 O O . HIS B 1 87 ? 16.859 -33.094 -12.078 1 93.38 87 HIS B O 1
ATOM 3521 N N . LEU B 1 88 ? 15.195 -33.781 -10.711 1 93.88 88 LEU B N 1
ATOM 3522 C CA . LEU B 1 88 ? 14.141 -33.5 -11.68 1 93.88 88 LEU B CA 1
ATOM 3523 C C . LEU B 1 88 ? 13.438 -32.188 -11.328 1 93.88 88 LEU B C 1
ATOM 3525 O O . LEU B 1 88 ? 13.398 -31.797 -10.164 1 93.88 88 LEU B O 1
ATOM 3529 N N . HIS B 1 89 ? 12.922 -31.5 -12.375 1 93.56 89 HIS B N 1
ATOM 3530 C CA . HIS B 1 89 ? 12.336 -30.188 -12.18 1 93.56 89 HIS B CA 1
ATOM 3531 C C . HIS B 1 89 ? 10.852 -30.188 -12.516 1 93.56 89 HIS B C 1
ATOM 3533 O O . HIS B 1 89 ? 10.445 -30.688 -13.562 1 93.56 89 HIS B O 1
ATOM 3539 N N . PHE B 1 90 ? 10.055 -29.609 -11.555 1 94.56 90 PHE B N 1
ATOM 3540 C CA . PHE B 1 90 ? 8.609 -29.516 -11.719 1 94.56 90 PHE B CA 1
ATOM 3541 C C . PHE B 1 90 ? 8.094 -28.156 -11.281 1 94.56 90 PHE B C 1
ATOM 3543 O O . PHE B 1 90 ? 8.742 -27.469 -10.477 1 94.56 90 PHE B O 1
ATOM 3550 N N . PHE B 1 91 ? 7.051 -27.781 -11.867 1 94.5 91 PHE B N 1
ATOM 3551 C CA . PHE B 1 91 ? 6.215 -26.688 -11.383 1 94.5 91 PHE B CA 1
ATOM 3552 C C . PHE B 1 91 ? 4.832 -27.203 -11 1 94.5 91 PHE B C 1
ATOM 3554 O O . PHE B 1 91 ? 4.121 -27.781 -11.82 1 94.5 91 PHE B O 1
ATOM 3561 N N . LEU B 1 92 ? 4.484 -27.016 -9.711 1 96.88 92 LEU B N 1
ATOM 3562 C CA . LEU B 1 92 ? 3.227 -27.516 -9.164 1 96.88 92 LEU B CA 1
ATOM 3563 C C . LEU B 1 92 ? 2.416 -26.375 -8.547 1 96.88 92 LEU B C 1
ATOM 3565 O O . LEU B 1 92 ? 2.926 -25.625 -7.707 1 96.88 92 LEU B O 1
ATOM 3569 N N . ILE B 1 93 ? 1.174 -26.234 -8.953 1 97.44 93 ILE B N 1
ATOM 3570 C CA . ILE B 1 93 ? 0.266 -25.25 -8.375 1 97.44 93 ILE B CA 1
ATOM 3571 C C . ILE B 1 93 ? -0.941 -25.969 -7.766 1 97.44 93 ILE B C 1
ATOM 3573 O O . ILE B 1 93 ? -1.479 -26.906 -8.352 1 97.44 93 ILE B O 1
ATOM 3577 N N . THR B 1 94 ? -1.307 -25.547 -6.562 1 97.88 94 THR B N 1
ATOM 3578 C CA . THR B 1 94 ? -2.639 -25.812 -6.027 1 97.88 94 THR B CA 1
ATOM 3579 C C . THR B 1 94 ? -3.324 -24.5 -5.629 1 97.88 94 THR B C 1
ATOM 3581 O O . THR B 1 94 ? -2.654 -23.516 -5.34 1 97.88 94 THR B O 1
ATOM 3584 N N . PHE B 1 95 ? -4.648 -24.516 -5.676 1 96.31 95 PHE B N 1
ATOM 3585 C CA . PHE B 1 95 ? -5.383 -23.312 -5.297 1 96.31 95 PHE B CA 1
ATOM 3586 C C . PHE B 1 95 ? -6.758 -23.672 -4.75 1 96.31 95 PHE B C 1
ATOM 3588 O O . PHE B 1 95 ? -7.281 -24.75 -5.031 1 96.31 95 PHE B O 1
ATOM 3595 N N . THR B 1 96 ? -7.297 -22.797 -3.957 1 94.88 96 THR B N 1
ATOM 3596 C CA . THR B 1 96 ? -8.672 -22.906 -3.479 1 94.88 96 THR B CA 1
ATOM 3597 C C . THR B 1 96 ? -9.297 -21.516 -3.307 1 94.88 96 THR B C 1
ATOM 3599 O O . THR B 1 96 ? -8.578 -20.531 -3.137 1 94.88 96 THR B O 1
ATOM 3602 N N . ASN B 1 97 ? -10.453 -21.438 -3.514 1 91.88 97 ASN B N 1
ATOM 3603 C CA . ASN B 1 97 ? -11.312 -20.281 -3.285 1 91.88 97 ASN B CA 1
ATOM 3604 C C . ASN B 1 97 ? -12.609 -20.672 -2.582 1 91.88 97 ASN B C 1
ATOM 3606 O O . ASN B 1 97 ? -13.375 -21.484 -3.094 1 91.88 97 ASN B O 1
ATOM 3610 N N . VAL B 1 98 ? -12.852 -20.141 -1.438 1 90.31 98 VAL B N 1
ATOM 3611 C CA . VAL B 1 98 ? -14.062 -20.453 -0.689 1 90.31 98 VAL B CA 1
ATOM 3612 C C . VAL B 1 98 ? -14.812 -19.172 -0.35 1 90.31 98 VAL B C 1
ATOM 3614 O O . VAL B 1 98 ? -14.289 -18.312 0.359 1 90.31 98 VAL B O 1
ATOM 3617 N N . VAL B 1 99 ? -15.969 -19 -0.872 1 84.19 99 VAL B N 1
ATOM 3618 C CA . VAL B 1 99 ? -16.875 -17.906 -0.57 1 84.19 99 VAL B CA 1
ATOM 3619 C C . VAL B 1 99 ? -18.297 -18.422 -0.377 1 84.19 99 VAL B C 1
ATOM 3621 O O . VAL B 1 99 ? -18.719 -19.344 -1.081 1 84.19 99 VAL B O 1
ATOM 3624 N N . GLY B 1 100 ? -19.109 -17.828 0.599 1 77.19 100 GLY B N 1
ATOM 3625 C CA . GLY B 1 100 ? -20.531 -18.078 0.764 1 77.19 100 GLY B CA 1
ATOM 3626 C C . GLY B 1 100 ? -20.859 -19.531 0.965 1 77.19 100 GLY B C 1
ATOM 3627 O O . GLY B 1 100 ? -21.859 -20.031 0.42 1 77.19 100 GLY B O 1
ATOM 3628 N N . GLY B 1 101 ? -20.062 -20.281 1.504 1 75.44 101 GLY B N 1
ATOM 3629 C CA . GLY B 1 101 ? -20.344 -21.688 1.788 1 75.44 101 GLY B CA 1
ATOM 3630 C C . GLY B 1 101 ? -19.953 -22.609 0.658 1 75.44 101 GLY B C 1
ATOM 3631 O O . GLY B 1 101 ? -20 -23.844 0.81 1 75.44 101 GLY B O 1
ATOM 3632 N N . GLY B 1 102 ? -19.688 -22.078 -0.471 1 84.62 102 GLY B N 1
ATOM 3633 C CA . GLY B 1 102 ? -19.156 -22.844 -1.59 1 84.62 102 GLY B CA 1
ATOM 3634 C C . GLY B 1 102 ? -17.734 -22.484 -1.952 1 84.62 102 GLY B C 1
ATOM 3635 O O . GLY B 1 102 ? -17.188 -21.5 -1.445 1 84.62 102 GLY B O 1
ATOM 3636 N N . GLY B 1 103 ? -17.156 -23.438 -2.758 1 89.5 103 GLY B N 1
ATOM 3637 C CA . GLY B 1 103 ? -15.797 -23.125 -3.143 1 89.5 103 GLY B CA 1
ATOM 3638 C C . GLY B 1 103 ? -15.297 -23.953 -4.301 1 89.5 103 GLY B C 1
ATOM 3639 O O . GLY B 1 103 ? -16.094 -24.594 -5.008 1 89.5 103 GLY B O 1
ATOM 3640 N N . ALA B 1 104 ? -14.086 -23.766 -4.566 1 91.62 104 ALA B N 1
ATOM 3641 C CA . ALA B 1 104 ? -13.367 -24.516 -5.598 1 91.62 104 ALA B CA 1
ATOM 3642 C C . ALA B 1 104 ? -11.93 -24.797 -5.164 1 91.62 104 ALA B C 1
ATOM 3644 O O . ALA B 1 104 ? -11.406 -24.156 -4.262 1 91.62 104 ALA B O 1
ATOM 3645 N N . ASN B 1 105 ? -11.453 -25.859 -5.688 1 94.81 105 ASN B N 1
ATOM 3646 C CA . ASN B 1 105 ? -10.039 -26.188 -5.57 1 94.81 105 ASN B CA 1
ATOM 3647 C C . ASN B 1 105 ? -9.5 -26.797 -6.863 1 94.81 105 ASN B C 1
ATOM 3649 O O . ASN B 1 105 ? -10.273 -27.188 -7.738 1 94.81 105 ASN B O 1
ATOM 3653 N N . GLY B 1 106 ? -8.195 -26.812 -7.023 1 95.62 106 GLY B N 1
ATOM 3654 C CA . GLY B 1 106 ? -7.609 -27.359 -8.234 1 95.62 106 GLY B CA 1
ATOM 3655 C C . GLY B 1 106 ? -6.09 -27.375 -8.203 1 95.62 106 GLY B C 1
ATOM 3656 O O . GLY B 1 106 ? -5.48 -27.109 -7.168 1 95.62 106 GLY B O 1
ATOM 3657 N N . CYS B 1 107 ? -5.59 -27.844 -9.336 1 96.06 107 CYS B N 1
ATOM 3658 C CA . CYS B 1 107 ? -4.141 -27.938 -9.477 1 96.06 107 CYS B CA 1
ATOM 3659 C C . CYS B 1 107 ? -3.713 -27.672 -10.914 1 96.06 107 CYS B C 1
ATOM 3661 O O . CYS B 1 107 ? -4.531 -27.719 -11.828 1 96.06 107 CYS B O 1
ATOM 3663 N N . LEU B 1 108 ? -2.584 -27.266 -11.117 1 95.25 108 LEU B N 1
ATOM 3664 C CA . LEU B 1 108 ? -1.819 -27.266 -12.359 1 95.25 108 LEU B CA 1
ATOM 3665 C C . LEU B 1 108 ? -0.443 -27.891 -12.156 1 95.25 108 LEU B C 1
ATOM 3667 O O . LEU B 1 108 ? 0.315 -27.453 -11.281 1 95.25 108 LEU B O 1
ATOM 3671 N N . VAL B 1 109 ? -0.151 -28.906 -12.938 1 95.06 109 VAL B N 1
ATOM 3672 C CA . VAL B 1 109 ? 1.087 -29.672 -12.812 1 95.06 109 VAL B CA 1
ATOM 3673 C C . VAL B 1 109 ? 1.867 -29.609 -14.125 1 95.06 109 VAL B C 1
ATOM 3675 O O . VAL B 1 109 ? 1.316 -29.875 -15.195 1 95.06 109 VAL B O 1
ATOM 3678 N N . TYR B 1 110 ? 3.098 -29.25 -14.008 1 92.5 110 TYR B N 1
ATOM 3679 C CA . TYR B 1 110 ? 3.971 -29.172 -15.172 1 92.5 110 TYR B CA 1
ATOM 3680 C C . TYR B 1 110 ? 5.316 -29.828 -14.891 1 92.5 110 TYR B C 1
ATOM 3682 O O . TYR B 1 110 ? 5.98 -29.5 -13.906 1 92.5 110 TYR B O 1
ATOM 3690 N N . SER B 1 111 ? 5.75 -30.75 -15.75 1 92.38 111 SER B N 1
ATOM 3691 C CA . SER B 1 111 ? 7.066 -31.375 -15.695 1 92.38 111 SER B CA 1
ATOM 3692 C C . SER B 1 111 ? 8.023 -30.75 -16.688 1 92.38 111 SER B C 1
ATOM 3694 O O . SER B 1 111 ? 7.793 -30.797 -17.906 1 92.38 111 SER B O 1
ATOM 3696 N N . LEU B 1 112 ? 9.047 -30.266 -16.234 1 88.88 112 LEU B N 1
ATOM 3697 C CA . LEU B 1 112 ? 10.023 -29.672 -17.141 1 88.88 112 LEU B CA 1
ATOM 3698 C C . LEU B 1 112 ? 10.812 -30.75 -17.875 1 88.88 112 LEU B C 1
ATOM 3700 O O . LEU B 1 112 ? 11.438 -30.469 -18.891 1 88.88 112 LEU B O 1
ATOM 3704 N N . GLU B 1 113 ? 10.789 -31.922 -17.344 1 86 113 GLU B N 1
ATOM 3705 C CA . GLU B 1 113 ? 11.516 -33.031 -17.953 1 86 113 GLU B CA 1
ATOM 3706 C C . GLU B 1 113 ? 10.828 -33.531 -19.219 1 86 113 GLU B C 1
ATOM 3708 O O . GLU B 1 113 ? 11.484 -33.75 -20.234 1 86 113 GLU B O 1
ATOM 3713 N N . THR B 1 114 ? 9.625 -33.625 -19.094 1 86.31 114 THR B N 1
ATOM 3714 C CA . THR B 1 114 ? 8.906 -34.25 -20.188 1 86.31 114 THR B CA 1
ATOM 3715 C C . THR B 1 114 ? 8.109 -33.219 -20.984 1 86.31 114 THR B C 1
ATOM 3717 O O . THR B 1 114 ? 7.691 -33.5 -22.109 1 86.31 114 THR B O 1
ATOM 3720 N N . GLY B 1 115 ? 7.863 -32.094 -20.312 1 85.31 115 GLY B N 1
ATOM 3721 C CA . GLY B 1 115 ? 6.988 -31.109 -20.922 1 85.31 115 GLY B CA 1
ATOM 3722 C C . GLY B 1 115 ? 5.516 -31.406 -20.734 1 85.31 115 GLY B C 1
ATOM 3723 O O . GLY B 1 115 ? 4.656 -30.688 -21.234 1 85.31 115 GLY B O 1
ATOM 3724 N N . SER B 1 116 ? 5.219 -32.406 -20.047 1 87.25 116 SER B N 1
ATOM 3725 C CA . SER B 1 116 ? 3.82 -32.781 -19.812 1 87.25 116 SER B CA 1
ATOM 3726 C C . SER B 1 116 ? 3.174 -31.828 -18.812 1 87.25 116 SER B C 1
ATOM 3728 O O . SER B 1 116 ? 3.857 -31.266 -17.953 1 87.25 116 SER B O 1
ATOM 3730 N N . SER B 1 117 ? 1.886 -31.688 -19.047 1 89.38 117 SER B N 1
ATOM 3731 C CA . SER B 1 117 ? 1.111 -30.844 -18.141 1 89.38 117 SER B CA 1
ATOM 3732 C C . SER B 1 117 ? -0.281 -31.422 -17.906 1 89.38 117 SER B C 1
ATOM 3734 O O . SER B 1 117 ? -0.814 -32.125 -18.75 1 89.38 117 SER B O 1
ATOM 3736 N N . SER B 1 118 ? -0.798 -31.203 -16.781 1 90.31 118 SER B N 1
ATOM 3737 C CA . SER B 1 118 ? -2.17 -31.562 -16.422 1 90.31 118 SER B CA 1
ATOM 3738 C C . SER B 1 118 ? -2.756 -30.547 -15.445 1 90.31 118 SER B C 1
ATOM 3740 O O . SER B 1 118 ? -2.021 -29.906 -14.695 1 90.31 118 SER B O 1
ATOM 3742 N N . SER B 1 119 ? -4.074 -30.391 -15.508 1 92 119 SER B N 1
ATOM 3743 C CA . SER B 1 119 ? -4.746 -29.438 -14.625 1 92 119 SER B CA 1
ATOM 3744 C C . SER B 1 119 ? -6.145 -29.922 -14.258 1 92 119 SER B C 1
ATOM 3746 O O . SER B 1 119 ? -6.699 -30.797 -14.922 1 92 119 SER B O 1
ATOM 3748 N N . SER B 1 120 ? -6.625 -29.438 -13.156 1 91.25 120 SER B N 1
ATOM 3749 C CA . SER B 1 120 ? -7.988 -29.688 -12.703 1 91.25 120 SER B CA 1
ATOM 3750 C C . SER B 1 120 ? -8.57 -28.469 -11.992 1 91.25 120 SER B C 1
ATOM 3752 O O . SER B 1 120 ? -7.836 -27.688 -11.375 1 91.25 120 SER B O 1
ATOM 3754 N N . PHE B 1 121 ? -9.781 -28.219 -12.164 1 91.19 121 PHE B N 1
ATOM 3755 C CA . PHE B 1 121 ? -10.602 -27.25 -11.461 1 91.19 121 PHE B CA 1
ATOM 3756 C C . PHE B 1 121 ? -11.914 -27.875 -11.008 1 91.19 121 PHE B C 1
ATOM 3758 O O . PHE B 1 121 ? -12.734 -28.266 -11.844 1 91.19 121 PHE B O 1
ATOM 3765 N N . ILE B 1 122 ? -12.164 -27.906 -9.734 1 92.19 122 ILE B N 1
ATOM 3766 C CA . ILE B 1 122 ? -13.312 -28.641 -9.195 1 92.19 122 ILE B CA 1
ATOM 3767 C C . ILE B 1 122 ? -14.125 -27.734 -8.281 1 92.19 122 ILE B C 1
ATOM 3769 O O . ILE B 1 122 ? -13.609 -27.234 -7.277 1 92.19 122 ILE B O 1
ATOM 3773 N N . THR B 1 123 ? -15.336 -27.516 -8.695 1 91.12 123 THR B N 1
ATOM 3774 C CA . THR B 1 123 ? -16.266 -26.844 -7.801 1 91.12 123 THR B CA 1
ATOM 3775 C C . THR B 1 123 ? -16.812 -27.797 -6.758 1 91.12 123 THR B C 1
ATOM 3777 O O . THR B 1 123 ? -17.234 -28.906 -7.094 1 91.12 123 THR B O 1
ATOM 3780 N N . ASP B 1 124 ? -16.766 -27.359 -5.531 1 91.44 124 ASP B N 1
ATOM 3781 C CA . ASP B 1 124 ? -17.219 -28.203 -4.441 1 91.44 124 ASP B CA 1
ATOM 3782 C C . ASP B 1 124 ? -17.516 -27.391 -3.184 1 91.44 124 ASP B C 1
ATOM 3784 O O . ASP B 1 124 ? -17.312 -26.172 -3.166 1 91.44 124 ASP B O 1
ATOM 3788 N N . THR B 1 125 ? -18.125 -28.062 -2.215 1 92.62 125 THR B N 1
ATOM 3789 C CA . THR B 1 125 ? -18.312 -27.484 -0.89 1 92.62 125 THR B CA 1
ATOM 3790 C C . THR B 1 125 ? -17.25 -28 0.081 1 92.62 125 THR B C 1
ATOM 3792 O O . THR B 1 125 ? -17.031 -29.203 0.183 1 92.62 125 THR B O 1
ATOM 3795 N N . PRO B 1 126 ? -16.578 -27.031 0.738 1 93.75 126 PRO B N 1
ATOM 3796 C CA . PRO B 1 126 ? -15.602 -27.5 1.715 1 93.75 126 PRO B CA 1
ATOM 3797 C C . PRO B 1 126 ? -16.219 -28.328 2.826 1 93.75 126 PRO B C 1
ATOM 3799 O O . PRO B 1 126 ? -17.312 -28.031 3.301 1 93.75 126 PRO B O 1
ATOM 3802 N N . THR B 1 127 ? -15.57 -29.406 3.215 1 95.62 127 THR B N 1
ATOM 3803 C CA . THR B 1 127 ? -16.031 -30.266 4.301 1 95.62 127 THR B CA 1
ATOM 3804 C C . THR B 1 127 ? -15.648 -29.672 5.656 1 95.62 127 THR B C 1
ATOM 3806 O O . THR B 1 127 ? -16.312 -29.938 6.656 1 95.62 127 THR B O 1
ATOM 3809 N N . THR B 1 128 ? -14.547 -28.969 5.691 1 93.06 128 THR B N 1
ATOM 3810 C CA . THR B 1 128 ? -14.086 -28.328 6.918 1 93.06 128 THR B CA 1
ATOM 3811 C C . THR B 1 128 ? -13.531 -26.938 6.625 1 93.06 128 THR B C 1
ATOM 3813 O O . THR B 1 128 ? -12.797 -26.75 5.652 1 93.06 128 THR B O 1
ATOM 3816 N N . ILE B 1 129 ? -13.922 -25.969 7.441 1 90.44 129 ILE B N 1
ATOM 3817 C CA . ILE B 1 129 ? -13.328 -24.625 7.445 1 90.44 129 ILE B CA 1
ATOM 3818 C C . ILE B 1 129 ? -12.953 -24.234 8.875 1 90.44 129 ILE B C 1
ATOM 3820 O O . ILE B 1 129 ? -13.797 -24.25 9.773 1 90.44 129 ILE B O 1
ATOM 3824 N N . GLY B 1 130 ? -11.695 -23.906 8.984 1 88.19 130 GLY B N 1
ATOM 3825 C CA . GLY B 1 130 ? -11.25 -23.469 10.297 1 88.19 130 GLY B CA 1
ATOM 3826 C C . GLY B 1 130 ? -11.719 -22.062 10.633 1 88.19 130 GLY B C 1
ATOM 3827 O O . GLY B 1 130 ? -11.836 -21.203 9.75 1 88.19 130 GLY B O 1
ATOM 3828 N N . GLN B 1 131 ? -11.898 -21.75 11.945 1 79.56 131 GLN B N 1
ATOM 3829 C CA . GLN B 1 131 ? -12.336 -20.438 12.391 1 79.56 131 GLN B CA 1
ATOM 3830 C C . GLN B 1 131 ? -11.164 -19.594 12.883 1 79.56 131 GLN B C 1
ATOM 3832 O O . GLN B 1 131 ? -11.023 -18.422 12.523 1 79.56 131 GLN B O 1
ATOM 3837 N N . ASP B 1 132 ? -10.344 -20.141 13.719 1 83.06 132 ASP B N 1
ATOM 3838 C CA . ASP B 1 132 ? -9.211 -19.406 14.281 1 83.06 132 ASP B CA 1
ATOM 3839 C C . ASP B 1 132 ? -7.898 -19.859 13.648 1 83.06 132 ASP B C 1
ATOM 3841 O O . ASP B 1 132 ? -6.898 -19.141 13.703 1 83.06 132 ASP B O 1
ATOM 3845 N N . ARG B 1 133 ? -7.941 -21.047 13.156 1 90.75 133 ARG B N 1
ATOM 3846 C CA . ARG B 1 133 ? -6.773 -21.641 12.508 1 90.75 133 ARG B CA 1
ATOM 3847 C C . ARG B 1 133 ? -7.039 -21.906 11.031 1 90.75 133 ARG B C 1
ATOM 3849 O O . ARG B 1 133 ? -8.117 -22.375 10.664 1 90.75 133 ARG B O 1
ATOM 3856 N N . LEU B 1 134 ? -6.051 -21.594 10.281 1 94.12 134 LEU B N 1
ATOM 3857 C CA . LEU B 1 134 ? -6.191 -21.859 8.859 1 94.12 134 LEU B CA 1
ATOM 3858 C C . LEU B 1 134 ? -6.391 -23.344 8.594 1 94.12 134 LEU B C 1
ATOM 3860 O O . LEU B 1 134 ? -5.512 -24.156 8.914 1 94.12 134 LEU B O 1
ATOM 3864 N N . LYS B 1 135 ? -7.527 -23.656 8.094 1 95.19 135 LYS B N 1
ATOM 3865 C CA . LYS B 1 135 ? -7.855 -25 7.605 1 95.19 135 LYS B CA 1
ATOM 3866 C C . LYS B 1 135 ? -8.977 -24.938 6.574 1 95.19 135 LYS B C 1
ATOM 3868 O O . LYS B 1 135 ? -10.062 -24.422 6.855 1 95.19 135 LYS B O 1
ATOM 3873 N N . ILE B 1 136 ? -8.758 -25.391 5.461 1 94.94 136 ILE B N 1
ATOM 3874 C CA . ILE B 1 136 ? -9.734 -25.547 4.383 1 94.94 136 ILE B CA 1
ATOM 3875 C C . ILE B 1 136 ? -9.617 -26.938 3.777 1 94.94 136 ILE B C 1
ATOM 3877 O O . ILE B 1 136 ? -8.57 -27.297 3.229 1 94.94 136 ILE B O 1
ATOM 3881 N N . GLN B 1 137 ? -10.719 -27.656 3.885 1 96.44 137 GLN B N 1
ATOM 3882 C CA . GLN B 1 137 ? -10.648 -29.062 3.471 1 96.44 137 GLN B CA 1
ATOM 3883 C C . GLN B 1 137 ? -11.812 -29.422 2.555 1 96.44 137 GLN B C 1
ATOM 3885 O O . GLN B 1 137 ? -12.961 -29.062 2.828 1 96.44 137 GLN B O 1
ATOM 3890 N N . PHE B 1 138 ? -11.5 -30 1.433 1 96.75 138 PHE B N 1
ATOM 3891 C CA . PHE B 1 138 ? -12.461 -30.625 0.526 1 96.75 138 PHE B CA 1
ATOM 3892 C C . PHE B 1 138 ? -12.312 -32.156 0.541 1 96.75 138 PHE B C 1
ATOM 3894 O O . PHE B 1 138 ? -11.672 -32.719 -0.343 1 96.75 138 PHE B O 1
ATOM 3901 N N . GLY B 1 139 ? -12.953 -32.781 1.65 1 96.5 139 GLY B N 1
ATOM 3902 C CA . GLY B 1 139 ? -12.812 -34.219 1.801 1 96.5 139 GLY B CA 1
ATOM 3903 C C . GLY B 1 139 ? -11.375 -34.688 1.776 1 96.5 139 GLY B C 1
ATOM 3904 O O . GLY B 1 139 ? -10.531 -34.156 2.494 1 96.5 139 GLY B O 1
ATOM 3905 N N . ASN B 1 140 ? -11.164 -35.75 0.95 1 96.12 140 ASN B N 1
ATOM 3906 C CA . ASN B 1 140 ? -9.812 -36.281 0.826 1 96.12 140 ASN B CA 1
ATOM 3907 C C . ASN B 1 140 ? -9.094 -35.688 -0.386 1 96.12 140 ASN B C 1
ATOM 3909 O O . ASN B 1 140 ? -7.934 -36.031 -0.644 1 96.12 140 ASN B O 1
ATOM 3913 N N . GLN B 1 141 ? -9.695 -34.844 -1.05 1 97.06 141 GLN B N 1
ATOM 3914 C CA . GLN B 1 141 ? -9.164 -34.312 -2.299 1 97.06 141 GLN B CA 1
ATOM 3915 C C . GLN B 1 141 ? -8.141 -33.219 -2.033 1 97.06 141 GLN B C 1
ATOM 3917 O O . GLN B 1 141 ? -7.098 -33.156 -2.689 1 97.06 141 GLN B O 1
ATOM 3922 N N . TYR B 1 142 ? -8.484 -32.312 -1.116 1 98.06 142 TYR B N 1
ATOM 3923 C CA . TYR B 1 142 ? -7.645 -31.156 -0.901 1 98.06 142 TYR B CA 1
ATOM 3924 C C . TYR B 1 142 ? -7.734 -30.672 0.542 1 98.06 142 TYR B C 1
ATOM 3926 O O . TYR B 1 142 ? -8.82 -30.641 1.123 1 98.06 142 TYR B O 1
ATOM 3934 N N . GLU B 1 143 ? -6.609 -30.344 1.11 1 98.12 143 GLU B N 1
ATOM 3935 C CA . GLU B 1 143 ? -6.547 -29.719 2.43 1 98.12 143 GLU B CA 1
ATOM 3936 C C . GLU B 1 143 ? -5.402 -28.719 2.514 1 98.12 143 GLU B C 1
ATOM 3938 O O . GLU B 1 143 ? -4.266 -29.031 2.166 1 98.12 143 GLU B O 1
ATOM 3943 N N . LEU B 1 144 ? -5.703 -27.484 2.834 1 97.88 144 LEU B N 1
ATOM 3944 C CA . LEU B 1 144 ? -4.77 -26.438 3.209 1 97.88 144 LEU B CA 1
ATOM 3945 C C . LEU B 1 144 ? -4.895 -26.094 4.691 1 97.88 144 LEU B C 1
ATOM 3947 O O . LEU B 1 144 ? -5.98 -25.766 5.168 1 97.88 144 LEU B O 1
ATOM 3951 N N . GLN B 1 145 ? -3.781 -26.172 5.438 1 97.56 145 GLN B N 1
ATOM 3952 C CA . GLN B 1 145 ? -3.893 -25.953 6.875 1 97.56 145 GLN B CA 1
ATOM 3953 C C . GLN B 1 145 ? -2.602 -25.375 7.445 1 97.56 145 GLN B C 1
ATOM 3955 O O . GLN B 1 145 ? -1.513 -25.656 6.938 1 97.56 145 GLN B O 1
ATOM 3960 N N . SER B 1 146 ? -2.803 -24.609 8.43 1 97.25 146 SER B N 1
ATOM 3961 C CA . SER B 1 146 ? -1.638 -24.172 9.195 1 97.25 146 SER B CA 1
ATOM 3962 C C . SER B 1 146 ? -1.198 -25.234 10.188 1 97.25 146 SER B C 1
ATOM 3964 O O . SER B 1 146 ? -2.033 -25.891 10.828 1 97.25 146 SER B O 1
ATOM 3966 N N . LEU B 1 147 ? 0.115 -25.422 10.352 1 97.56 147 LEU B N 1
ATOM 3967 C CA . LEU B 1 147 ? 0.671 -26.359 11.32 1 97.56 147 LEU B CA 1
ATOM 3968 C C . LEU B 1 147 ? 1.072 -25.641 12.602 1 97.56 147 LEU B C 1
ATOM 3970 O O . LEU B 1 147 ? 1.483 -26.281 13.57 1 97.56 147 LEU B O 1
ATOM 3974 N N . THR B 1 148 ? 1.034 -24.312 12.609 1 95.88 148 THR B N 1
ATOM 3975 C CA . THR B 1 148 ? 1.4 -23.5 13.766 1 95.88 148 THR B CA 1
ATOM 3976 C C . THR B 1 148 ? 0.244 -22.594 14.172 1 95.88 148 THR B C 1
ATOM 3978 O O . THR B 1 148 ? -0.619 -22.281 13.352 1 95.88 148 THR B O 1
ATOM 3981 N N . ASP B 1 149 ? 0.247 -22.094 15.406 1 92.12 149 ASP B N 1
ATOM 3982 C CA . ASP B 1 149 ? -0.849 -21.312 15.969 1 92.12 149 ASP B CA 1
ATOM 3983 C C . ASP B 1 149 ? -0.913 -19.922 15.336 1 92.12 149 ASP B C 1
ATOM 3985 O O . ASP B 1 149 ? -1.975 -19.297 15.305 1 92.12 149 ASP B O 1
ATOM 3989 N N . ASP B 1 150 ? 0.205 -19.5 14.781 1 90.81 150 ASP B N 1
ATOM 3990 C CA . ASP B 1 150 ? 0.251 -18.141 14.25 1 90.81 150 ASP B CA 1
ATOM 3991 C C . ASP B 1 150 ? -0.27 -18.094 12.82 1 90.81 150 ASP B C 1
ATOM 3993 O O . ASP B 1 150 ? -0.335 -17.016 12.211 1 90.81 150 ASP B O 1
ATOM 3997 N N . ASN B 1 151 ? -0.611 -19.219 12.156 1 93.12 151 ASN B N 1
ATOM 3998 C CA . ASN B 1 151 ? -1.242 -19.359 10.852 1 93.12 151 ASN B CA 1
ATOM 3999 C C . ASN B 1 151 ? -0.289 -18.969 9.727 1 93.12 151 ASN B C 1
ATOM 4001 O O . ASN B 1 151 ? -0.707 -18.828 8.57 1 93.12 151 ASN B O 1
ATOM 4005 N N . ILE B 1 152 ? 0.999 -18.828 9.969 1 93.19 152 ILE B N 1
ATOM 4006 C CA . ILE B 1 152 ? 1.848 -18.344 8.883 1 93.19 152 ILE B CA 1
ATOM 4007 C C . ILE B 1 152 ? 3.18 -19.094 8.906 1 93.19 152 ILE B C 1
ATOM 4009 O O . ILE B 1 152 ? 3.811 -19.281 7.863 1 93.19 152 ILE B O 1
ATOM 4013 N N . SER B 1 153 ? 3.658 -19.531 10.055 1 95.56 153 SER B N 1
ATOM 4014 C CA . SER B 1 153 ? 5.027 -20.016 10.195 1 95.56 153 SER B CA 1
ATOM 4015 C C . SER B 1 153 ? 5.246 -21.312 9.422 1 95.56 153 SER B C 1
ATOM 4017 O O . SER B 1 153 ? 6.344 -21.578 8.938 1 95.56 153 SER B O 1
ATOM 4019 N N . ALA B 1 154 ? 4.262 -22.172 9.406 1 97.62 154 ALA B N 1
ATOM 4020 C CA . ALA B 1 154 ? 4.293 -23.422 8.656 1 97.62 154 ALA B CA 1
ATOM 4021 C C . ALA B 1 154 ? 2.906 -23.797 8.141 1 97.62 154 ALA B C 1
ATOM 4023 O O . ALA B 1 154 ? 1.962 -23.922 8.922 1 97.62 154 ALA B O 1
ATOM 4024 N N . ILE B 1 155 ? 2.812 -23.969 6.867 1 98.06 155 ILE B N 1
ATOM 4025 C CA . ILE B 1 155 ? 1.542 -24.266 6.219 1 98.06 155 ILE B CA 1
ATOM 4026 C C . ILE B 1 155 ? 1.677 -25.547 5.395 1 98.06 155 ILE B C 1
ATOM 4028 O O . ILE B 1 155 ? 2.709 -25.781 4.762 1 98.06 155 ILE B O 1
ATOM 4032 N N . ASN B 1 156 ? 0.679 -26.297 5.445 1 98.81 156 ASN B N 1
ATOM 4033 C CA . ASN B 1 156 ? 0.687 -27.594 4.789 1 98.81 156 ASN B CA 1
ATOM 4034 C C . ASN B 1 156 ? -0.422 -27.703 3.746 1 98.81 156 ASN B C 1
ATOM 4036 O O . ASN B 1 156 ? -1.534 -27.219 3.963 1 98.81 156 ASN B O 1
ATOM 4040 N N . VAL B 1 157 ? -0.097 -28.312 2.637 1 98.75 157 VAL B N 1
ATOM 4041 C CA . VAL 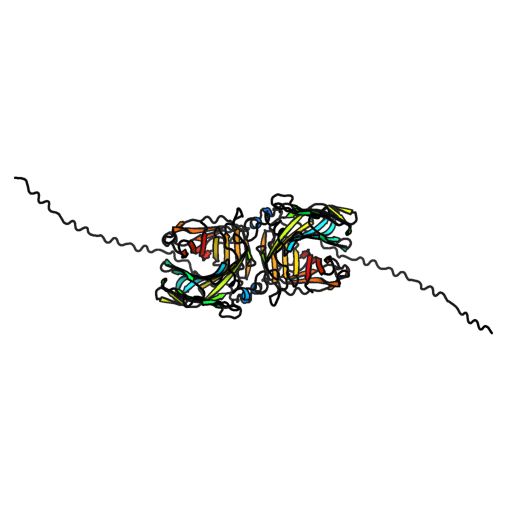B 1 157 ? -1.08 -28.672 1.617 1 98.75 157 VAL B CA 1
ATOM 4042 C C . VAL B 1 157 ? -1.044 -30.172 1.36 1 98.75 157 VAL B C 1
ATOM 4044 O O . VAL B 1 157 ? 0.018 -30.734 1.09 1 98.75 157 VAL B O 1
ATOM 4047 N N . VAL B 1 158 ? -2.143 -30.781 1.478 1 98.75 158 VAL B N 1
ATOM 4048 C CA . VAL B 1 158 ? -2.367 -32.156 1.038 1 98.75 158 VAL B CA 1
ATOM 4049 C C . VAL B 1 158 ? -3.4 -32.188 -0.086 1 98.75 158 VAL B C 1
ATOM 4051 O O . VAL B 1 158 ? -4.492 -31.625 0.057 1 98.75 158 VAL B O 1
ATOM 4054 N N . ALA B 1 159 ? -3.068 -32.812 -1.16 1 98.44 159 ALA B N 1
ATOM 4055 C CA . ALA B 1 159 ? -3.971 -32.844 -2.307 1 98.44 159 ALA B CA 1
ATOM 4056 C C . ALA B 1 159 ? -3.906 -34.219 -3.006 1 98.44 159 ALA B C 1
ATOM 4058 O O . ALA B 1 159 ? -2.857 -34.844 -3.023 1 98.44 159 ALA B O 1
ATOM 4059 N N . ASN B 1 160 ? -5.039 -34.625 -3.52 1 98.19 160 ASN B N 1
ATOM 4060 C CA . ASN B 1 160 ? -5.184 -35.844 -4.297 1 98.19 160 ASN B CA 1
ATOM 4061 C C . ASN B 1 160 ? -6.129 -35.656 -5.48 1 98.19 160 ASN B C 1
ATOM 4063 O O . ASN B 1 160 ? -7.348 -35.75 -5.324 1 98.19 160 ASN B O 1
ATOM 4067 N N . TYR B 1 161 ? -5.559 -35.5 -6.605 1 97.06 161 TYR B N 1
ATOM 4068 C CA . TYR B 1 161 ? -6.332 -35.344 -7.836 1 97.06 161 TYR B CA 1
ATOM 4069 C C . TYR B 1 161 ? -6.199 -36.594 -8.703 1 97.06 161 TYR B C 1
ATOM 4071 O O . TYR B 1 161 ? -5.367 -36.625 -9.617 1 97.06 161 TYR B O 1
ATOM 4079 N N . THR B 1 162 ? -7.125 -37.5 -8.609 1 95.5 162 THR B N 1
ATOM 4080 C CA . THR B 1 162 ? -7.059 -38.812 -9.195 1 95.5 162 THR B CA 1
ATOM 4081 C C . THR B 1 162 ? -7.074 -38.75 -10.727 1 95.5 162 THR B C 1
ATOM 4083 O O . THR B 1 162 ? -6.352 -39.469 -11.398 1 95.5 162 THR B O 1
ATOM 4086 N N . GLU B 1 163 ? -7.895 -37.844 -11.242 1 91.94 163 GLU B N 1
ATOM 4087 C CA . GLU B 1 163 ? -8.016 -37.75 -12.695 1 91.94 163 GLU B CA 1
ATOM 4088 C C . GLU B 1 163 ? -6.715 -37.25 -13.32 1 91.94 163 GLU B C 1
ATOM 4090 O O . GLU B 1 163 ? -6.445 -37.531 -14.492 1 91.94 163 GLU B O 1
ATOM 4095 N N . ASN B 1 164 ? -5.934 -36.562 -12.586 1 93.31 164 ASN B N 1
ATOM 4096 C CA . ASN B 1 164 ? -4.656 -36.031 -13.062 1 93.31 164 ASN B CA 1
ATOM 4097 C C . ASN B 1 164 ? -3.502 -36.969 -12.703 1 93.31 164 ASN B C 1
ATOM 4099 O O . ASN B 1 164 ? -2.354 -36.688 -13.07 1 93.31 164 ASN B O 1
ATOM 4103 N N . ASN B 1 165 ? -3.785 -38.094 -11.992 1 96.56 165 ASN B N 1
ATOM 4104 C CA . ASN B 1 165 ? -2.75 -38.969 -11.453 1 96.56 165 ASN B CA 1
ATOM 4105 C C . ASN B 1 165 ? -1.697 -38.188 -10.68 1 96.56 165 ASN B C 1
ATOM 4107 O O . ASN B 1 165 ? -0.498 -38.344 -10.898 1 96.56 165 ASN B O 1
ATOM 4111 N N . PHE B 1 166 ? -2.197 -37.312 -9.891 1 97.44 166 PHE B N 1
ATOM 4112 C CA . PHE B 1 166 ? -1.33 -36.406 -9.164 1 97.44 166 PHE B CA 1
ATOM 4113 C C . PHE B 1 166 ? -1.756 -36.281 -7.703 1 97.44 166 PHE B C 1
ATOM 4115 O O . PHE B 1 166 ? -2.945 -36.156 -7.406 1 97.44 166 PHE B O 1
ATOM 4122 N N . SER B 1 167 ? -0.852 -36.375 -6.773 1 98.44 167 SER B N 1
ATOM 4123 C CA . SER B 1 167 ? -1.067 -36.094 -5.359 1 98.44 167 SER B CA 1
ATOM 4124 C C . SER B 1 167 ? 0.148 -35.406 -4.742 1 98.44 167 SER B C 1
ATOM 4126 O O . SER B 1 167 ? 1.261 -35.531 -5.262 1 98.44 167 SER B O 1
ATOM 4128 N N . LEU B 1 168 ? -0.043 -34.625 -3.668 1 98.12 168 LEU B N 1
ATOM 4129 C CA . LEU B 1 168 ? 1.1 -34.031 -2.984 1 98.12 168 LEU B CA 1
ATOM 4130 C C . LEU B 1 168 ? 0.812 -33.875 -1.497 1 98.12 168 LEU B C 1
ATOM 4132 O O . LEU B 1 168 ? -0.349 -33.875 -1.081 1 98.12 168 LEU B O 1
ATOM 4136 N N . ASN B 1 169 ? 1.77 -33.938 -0.713 1 98.88 169 ASN B N 1
ATOM 4137 C CA . ASN B 1 169 ? 1.883 -33.562 0.693 1 98.88 169 ASN B CA 1
ATOM 4138 C C . ASN B 1 169 ? 3.115 -32.719 0.946 1 98.88 169 ASN B C 1
ATOM 4140 O O . ASN B 1 169 ? 4.227 -33.219 1.077 1 98.88 169 ASN B O 1
ATOM 4144 N N . THR B 1 170 ? 2.883 -31.391 0.979 1 98.75 170 THR B N 1
ATOM 4145 C CA . THR B 1 170 ? 3.986 -30.438 1.103 1 98.75 170 THR B CA 1
ATOM 4146 C C . THR B 1 170 ? 3.766 -29.5 2.287 1 98.75 170 THR B C 1
ATOM 4148 O O . THR B 1 170 ? 2.625 -29.234 2.666 1 98.75 170 THR B O 1
ATOM 4151 N N . THR B 1 171 ? 4.84 -29.188 2.914 1 98.69 171 THR B N 1
ATOM 4152 C CA . THR B 1 171 ? 4.871 -28.125 3.922 1 98.69 171 THR B CA 1
ATOM 4153 C C . THR B 1 171 ? 5.773 -26.984 3.477 1 98.69 171 THR B C 1
ATOM 4155 O O . THR B 1 171 ? 6.902 -27.203 3.029 1 98.69 171 THR B O 1
ATOM 4158 N N . PHE B 1 172 ? 5.242 -25.781 3.512 1 97.88 172 PHE B N 1
ATOM 4159 C CA . PHE B 1 172 ? 6.086 -24.625 3.197 1 97.88 172 PHE B CA 1
ATOM 4160 C C . PHE B 1 172 ? 6.117 -23.641 4.363 1 97.88 172 PHE B C 1
ATOM 4162 O O . PHE B 1 172 ? 5.156 -23.547 5.129 1 97.88 172 PHE B O 1
ATOM 4169 N N . GLN B 1 173 ? 7.238 -23.031 4.523 1 97.12 173 GLN B N 1
ATOM 4170 C CA . GLN B 1 173 ? 7.523 -22.109 5.621 1 97.12 173 GLN B CA 1
ATOM 4171 C C . GLN B 1 173 ? 7.953 -20.734 5.098 1 97.12 173 GLN B C 1
ATOM 4173 O O . GLN B 1 173 ? 9.094 -20.562 4.664 1 97.12 173 GLN B O 1
ATOM 4178 N N . PRO B 1 174 ? 7.039 -19.766 5.203 1 95.25 174 PRO B N 1
ATOM 4179 C CA . PRO B 1 174 ? 7.398 -18.406 4.777 1 95.25 174 PRO B CA 1
ATOM 4180 C C . PRO B 1 174 ? 8.641 -17.875 5.488 1 95.25 174 PRO B C 1
ATOM 4182 O O . PRO B 1 174 ? 8.773 -18.031 6.707 1 95.25 174 PRO B O 1
ATOM 4185 N N . ARG B 1 175 ? 9.539 -17.328 4.645 1 92.94 175 ARG B N 1
ATOM 4186 C CA . ARG B 1 175 ? 10.797 -16.766 5.137 1 92.94 175 ARG B CA 1
ATOM 4187 C C . ARG B 1 175 ? 11 -15.344 4.617 1 92.94 175 ARG B C 1
ATOM 4189 O O . ARG B 1 175 ? 10.68 -15.047 3.465 1 92.94 175 ARG B O 1
ATOM 4196 N N . GLY B 1 176 ? 11.648 -14.539 5.508 1 88.94 176 GLY B N 1
ATOM 4197 C CA . GLY B 1 176 ? 11.805 -13.133 5.18 1 88.94 176 GLY B CA 1
ATOM 4198 C C . GLY B 1 176 ? 10.523 -12.336 5.328 1 88.94 176 GLY B C 1
ATOM 4199 O O . GLY B 1 176 ? 9.57 -12.805 5.953 1 88.94 176 GLY B O 1
ATOM 4200 N N . SER B 1 177 ? 10.562 -11.172 4.777 1 88.5 177 SER B N 1
ATOM 4201 C CA . SER B 1 177 ? 9.359 -10.359 4.812 1 88.5 177 SER B CA 1
ATOM 4202 C C . SER B 1 177 ? 8.297 -10.898 3.861 1 88.5 177 SER B C 1
ATOM 4204 O O . SER B 1 177 ? 8.609 -11.648 2.934 1 88.5 177 SER B O 1
ATOM 4206 N N . LEU B 1 178 ? 7.105 -10.594 4.18 1 92.69 178 LEU B N 1
ATOM 4207 C CA . LEU B 1 178 ? 6.023 -10.812 3.229 1 92.69 178 LEU B CA 1
ATOM 4208 C C . LEU B 1 178 ? 5.965 -9.688 2.201 1 92.69 178 LEU B C 1
ATOM 4210 O O . LEU B 1 178 ? 6.48 -8.594 2.441 1 92.69 178 LEU B O 1
ATOM 4214 N N . LEU B 1 179 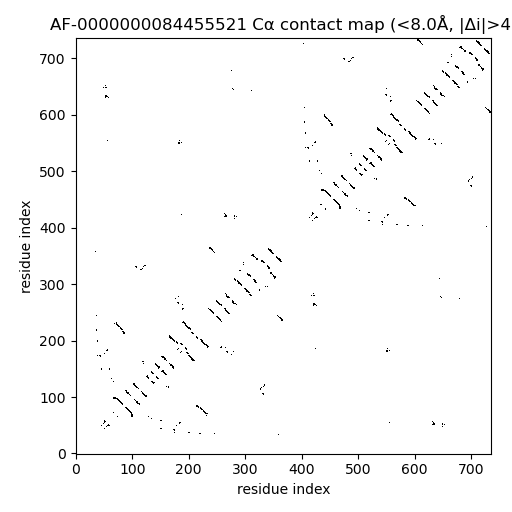? 5.551 -10.047 1.068 1 93.62 179 LEU B N 1
ATOM 4215 C CA . LEU B 1 179 ? 5.293 -9.055 0.027 1 93.62 179 LEU B CA 1
ATOM 4216 C C . LEU B 1 179 ? 3.85 -8.57 0.087 1 93.62 179 LEU B C 1
ATOM 4218 O O . LEU B 1 179 ? 2.92 -9.328 -0.204 1 93.62 179 LEU B O 1
ATOM 4222 N N . PHE B 1 180 ? 3.66 -7.352 0.476 1 93.31 180 PHE B N 1
ATOM 4223 C CA . PHE B 1 180 ? 2.332 -6.758 0.548 1 93.31 180 PHE B CA 1
ATOM 4224 C C . PHE B 1 180 ? 2.021 -5.969 -0.719 1 93.31 180 PHE B C 1
ATOM 4226 O O . PHE B 1 180 ? 2.541 -4.867 -0.915 1 93.31 180 PHE B O 1
ATOM 4233 N N . ASN B 1 181 ? 1.125 -6.535 -1.541 1 95.06 181 ASN B N 1
ATOM 4234 C CA . ASN B 1 181 ? 0.805 -5.871 -2.801 1 95.06 181 ASN B CA 1
ATOM 4235 C C . ASN B 1 181 ? 0.354 -4.43 -2.576 1 95.06 181 ASN B C 1
ATOM 4237 O O . ASN B 1 181 ? -0.455 -4.16 -1.687 1 95.06 181 ASN B O 1
ATOM 4241 N N . GLY B 1 182 ? 0.932 -3.541 -3.4 1 92.75 182 GLY B N 1
ATOM 4242 C CA . GLY B 1 182 ? 0.604 -2.133 -3.254 1 92.75 182 GLY B CA 1
ATOM 4243 C C . GLY B 1 182 ? 1.199 -1.508 -2.006 1 92.75 182 GLY B C 1
ATOM 4244 O O . GLY B 1 182 ? 0.886 -0.365 -1.669 1 92.75 182 GLY B O 1
ATOM 4245 N N . GLY B 1 183 ? 1.977 -2.229 -1.264 1 90.38 183 GLY B N 1
ATOM 4246 C CA . GLY B 1 183 ? 2.662 -1.707 -0.091 1 90.38 183 GLY B CA 1
ATOM 4247 C C . GLY B 1 183 ? 1.979 -2.078 1.212 1 90.38 183 GLY B C 1
ATOM 4248 O O . GLY B 1 183 ? 2.643 -2.455 2.18 1 90.38 183 GLY B O 1
ATOM 4249 N N . SER B 1 184 ? 0.674 -2.01 1.216 1 90.38 184 SER B N 1
ATOM 4250 C CA . SER B 1 184 ? -0.085 -2.279 2.432 1 90.38 184 SER B CA 1
ATOM 4251 C C . SER B 1 184 ? -0.838 -3.602 2.332 1 90.38 184 SER B C 1
ATOM 4253 O O . SER B 1 184 ? -1.416 -4.07 3.316 1 90.38 184 SER B O 1
ATOM 4255 N N . GLY B 1 185 ? -0.782 -4.164 1.159 1 91.94 185 GLY B N 1
ATOM 4256 C CA . GLY B 1 185 ? -1.621 -5.328 0.927 1 91.94 185 GLY B CA 1
ATOM 4257 C C . GLY B 1 185 ? -3.023 -4.973 0.471 1 91.94 185 GLY B C 1
ATOM 4258 O O . GLY B 1 185 ? -3.834 -5.855 0.188 1 91.94 185 GLY B O 1
ATOM 4259 N N . SER B 1 186 ? -3.34 -3.723 0.439 1 90.75 186 SER B N 1
ATOM 4260 C CA . SER B 1 186 ? -4.598 -3.238 -0.116 1 90.75 186 SER B CA 1
ATOM 4261 C C . SER B 1 186 ? -4.367 -2.439 -1.395 1 90.75 186 SER B C 1
ATOM 4263 O O . SER B 1 186 ? -3.596 -1.479 -1.401 1 90.75 186 SER B O 1
ATOM 4265 N N . PHE B 1 187 ? -4.996 -2.842 -2.457 1 90.5 187 PHE B N 1
ATOM 4266 C CA . PHE B 1 187 ? -4.793 -2.186 -3.744 1 90.5 187 PHE B CA 1
ATOM 4267 C C . PHE B 1 187 ? -6.059 -2.248 -4.59 1 90.5 187 PHE B C 1
ATOM 4269 O O . PHE B 1 187 ? -6.879 -3.152 -4.418 1 90.5 187 PHE B O 1
ATOM 4276 N N . PHE B 1 188 ? -6.215 -1.267 -5.445 1 87.12 188 PHE B N 1
ATOM 4277 C CA . PHE B 1 188 ? -7.367 -1.229 -6.34 1 87.12 188 PHE B CA 1
ATOM 4278 C C . PHE B 1 188 ? -7.254 -2.305 -7.414 1 87.12 188 PHE B C 1
ATOM 4280 O O . PHE B 1 188 ? -6.211 -2.438 -8.062 1 87.12 188 PHE B O 1
ATOM 4287 N N . TRP B 1 189 ? -8.281 -3.094 -7.496 1 88.31 189 TRP B N 1
ATOM 4288 C CA . TRP B 1 189 ? -8.219 -4.262 -8.367 1 88.31 189 TRP B CA 1
ATOM 4289 C C . TRP B 1 189 ? -9.383 -4.262 -9.359 1 88.31 189 TRP B C 1
ATOM 4291 O O . TRP B 1 189 ? -10.227 -5.16 -9.336 1 88.31 189 TRP B O 1
ATOM 4301 N N . GLY B 1 190 ? -9.477 -3.25 -10.227 1 81.06 190 GLY B N 1
ATOM 4302 C CA . GLY B 1 190 ? -10.359 -3.15 -11.375 1 81.06 190 GLY B CA 1
ATOM 4303 C C . GLY B 1 190 ? -11.719 -2.568 -11.039 1 81.06 190 GLY B C 1
ATOM 4304 O O . GLY B 1 190 ? -12.297 -1.821 -11.836 1 81.06 190 GLY B O 1
ATOM 4305 N N . SER B 1 191 ? -12.273 -2.883 -9.867 1 79 191 SER B N 1
ATOM 4306 C CA . SER B 1 191 ? -13.602 -2.379 -9.523 1 79 191 SER B CA 1
ATOM 4307 C C . SER B 1 191 ? -13.641 -1.864 -8.086 1 79 191 SER B C 1
ATOM 4309 O O . SER B 1 191 ? -14.422 -0.969 -7.762 1 79 191 SER B O 1
ATOM 4311 N N . ASP B 1 192 ? -12.867 -2.463 -7.273 1 83.12 192 ASP B N 1
ATOM 4312 C CA . ASP B 1 192 ? -12.797 -2.141 -5.852 1 83.12 192 ASP B CA 1
ATOM 4313 C C . ASP B 1 192 ? -11.43 -2.475 -5.273 1 83.12 192 ASP B C 1
ATOM 4315 O O . ASP B 1 192 ? -10.617 -3.137 -5.926 1 83.12 192 ASP B O 1
ATOM 4319 N N . PHE B 1 193 ? -11.258 -1.958 -4.07 1 85.44 193 PHE B N 1
ATOM 4320 C CA . PHE B 1 193 ? -10.047 -2.373 -3.373 1 85.44 193 PHE B CA 1
ATOM 4321 C C . PHE B 1 193 ? -10.148 -3.828 -2.932 1 85.44 193 PHE B C 1
ATOM 4323 O O . PHE B 1 193 ? -11.234 -4.309 -2.6 1 85.44 193 PHE B O 1
ATOM 4330 N N . ASN B 1 194 ? -9.102 -4.496 -3.047 1 90.19 194 ASN B N 1
ATOM 4331 C CA . ASN B 1 194 ? -8.945 -5.836 -2.498 1 90.19 194 ASN B CA 1
ATOM 4332 C C . ASN B 1 194 ? -7.668 -5.957 -1.671 1 90.19 194 ASN B C 1
ATOM 4334 O O . ASN B 1 194 ? -6.918 -4.992 -1.535 1 90.19 194 ASN B O 1
ATOM 4338 N N . GLN B 1 195 ? -7.508 -7.105 -1.001 1 91.5 195 GLN B N 1
ATOM 4339 C CA . GLN B 1 195 ? -6.344 -7.344 -0.153 1 91.5 195 GLN B CA 1
ATOM 4340 C C . GLN B 1 195 ? -5.547 -8.547 -0.638 1 91.5 195 GLN B C 1
ATOM 4342 O O . GLN B 1 195 ? -6.125 -9.547 -1.082 1 91.5 195 GLN B O 1
ATOM 4347 N N . GLY B 1 196 ? -4.258 -8.359 -0.562 1 93.5 196 GLY B N 1
ATOM 4348 C CA . GLY B 1 196 ? -3.422 -9.469 -0.988 1 93.5 196 GLY B CA 1
ATOM 4349 C C . GLY B 1 196 ? -1.974 -9.32 -0.565 1 93.5 196 GLY B C 1
ATOM 4350 O O . GLY B 1 196 ? -1.43 -8.219 -0.57 1 93.5 196 GLY B O 1
ATOM 4351 N N . TRP B 1 197 ? -1.411 -10.383 -0.203 1 94.12 197 TRP B N 1
ATOM 4352 C CA . TRP B 1 197 ? 0.013 -10.484 0.099 1 94.12 197 TRP B CA 1
ATOM 4353 C C . TRP B 1 197 ? 0.567 -11.844 -0.327 1 94.12 197 TRP B C 1
ATOM 4355 O O . TRP B 1 197 ? -0.194 -12.758 -0.651 1 94.12 197 TRP B O 1
ATOM 4365 N N . ALA B 1 198 ? 1.862 -11.883 -0.444 1 95.62 198 ALA B N 1
ATOM 4366 C CA . ALA B 1 198 ? 2.533 -13.109 -0.86 1 95.62 198 ALA B CA 1
ATOM 4367 C C . ALA B 1 198 ? 3.781 -13.367 -0.021 1 95.62 198 ALA B C 1
ATOM 4369 O O . ALA B 1 198 ? 4.207 -12.5 0.75 1 95.62 198 ALA B O 1
ATOM 4370 N N . SER B 1 199 ? 4.234 -14.578 -0.141 1 93.06 199 SER B N 1
ATOM 4371 C CA . SER B 1 199 ? 5.418 -14.93 0.635 1 93.06 199 SER B CA 1
ATOM 4372 C C . SER B 1 199 ? 6.281 -15.953 -0.103 1 93.06 199 SER B C 1
ATOM 4374 O O . SER B 1 199 ? 5.785 -16.984 -0.549 1 93.06 199 SER B O 1
ATOM 4376 N N . PRO B 1 200 ? 7.586 -15.602 -0.23 1 92.44 200 PRO B N 1
ATOM 4377 C CA . PRO B 1 200 ? 8.508 -16.703 -0.528 1 92.44 200 PRO B CA 1
ATOM 4378 C C . PRO B 1 200 ? 8.672 -17.672 0.639 1 92.44 200 PRO B C 1
ATOM 4380 O O . PRO B 1 200 ? 8.688 -17.25 1.799 1 92.44 200 PRO B O 1
ATOM 4383 N N . ALA B 1 201 ? 8.797 -18.984 0.302 1 96.12 201 ALA B N 1
ATOM 4384 C CA . ALA B 1 201 ? 8.836 -19.953 1.393 1 96.12 201 ALA B CA 1
ATOM 4385 C C . ALA B 1 201 ? 9.742 -21.125 1.048 1 96.12 201 ALA B C 1
ATOM 4387 O O . ALA B 1 201 ? 9.891 -21.484 -0.124 1 96.12 201 ALA B O 1
ATOM 4388 N N . TYR B 1 202 ? 10.281 -21.656 2.145 1 94.19 202 TYR B N 1
ATOM 4389 C CA . TYR B 1 202 ? 10.914 -22.953 2.051 1 94.19 202 TYR B CA 1
ATOM 4390 C C . TYR B 1 202 ? 9.875 -24.062 1.922 1 94.19 202 TYR B C 1
ATOM 4392 O O . TYR B 1 202 ? 8.828 -24.016 2.568 1 94.19 202 TYR B O 1
ATOM 4400 N N . THR B 1 203 ? 10.219 -24.984 1.084 1 95.62 203 THR B N 1
ATOM 4401 C CA . THR B 1 203 ? 9.242 -26.047 0.852 1 95.62 203 THR B CA 1
ATOM 4402 C C . THR B 1 203 ? 9.875 -27.422 1.061 1 95.62 203 THR B C 1
ATOM 4404 O O . THR B 1 203 ? 11.031 -27.641 0.696 1 95.62 203 THR B O 1
ATOM 4407 N N . SER B 1 204 ? 9.156 -28.297 1.695 1 97.31 204 SER B N 1
ATOM 4408 C CA . SER B 1 204 ? 9.508 -29.688 1.872 1 97.31 204 SER B CA 1
ATOM 4409 C C . SER B 1 204 ? 8.312 -30.609 1.64 1 97.31 204 SER B C 1
ATOM 4411 O O . SER B 1 204 ? 7.176 -30.125 1.543 1 97.31 204 SER B O 1
ATOM 4413 N N . GLY B 1 205 ? 8.625 -31.891 1.449 1 98.62 205 GLY B N 1
ATOM 4414 C CA . GLY B 1 205 ? 7.559 -32.875 1.272 1 98.62 205 GLY B CA 1
ATOM 4415 C C . GLY B 1 205 ? 7.766 -33.75 0.064 1 98.62 205 GLY B C 1
ATOM 4416 O O . GLY B 1 205 ? 8.898 -34.031 -0.342 1 98.62 205 GLY B O 1
ATOM 4417 N N . VAL B 1 206 ? 6.574 -34.344 -0.351 1 98.81 206 VAL B N 1
ATOM 4418 C CA . VAL B 1 206 ? 6.594 -35.281 -1.464 1 98.81 206 VAL B CA 1
ATOM 4419 C C . VAL B 1 206 ? 5.398 -35 -2.379 1 98.81 206 VAL B C 1
ATOM 4421 O O . VAL B 1 206 ? 4.426 -34.375 -1.975 1 98.81 206 VAL B O 1
ATOM 4424 N N . PHE B 1 207 ? 5.555 -35.438 -3.543 1 98.62 207 PHE B N 1
ATOM 4425 C CA . PHE B 1 207 ? 4.43 -35.5 -4.465 1 98.62 207 PHE B CA 1
ATOM 4426 C C . PHE B 1 207 ? 4.535 -36.75 -5.348 1 98.62 207 PHE B C 1
ATOM 4428 O O . PHE B 1 207 ? 5.617 -37.312 -5.492 1 98.62 207 PHE B O 1
ATOM 4435 N N . THR B 1 208 ? 3.416 -37.219 -5.797 1 98.44 208 THR B N 1
ATOM 4436 C CA . THR B 1 208 ? 3.338 -38.344 -6.707 1 98.44 208 THR B CA 1
ATOM 4437 C C . THR B 1 208 ? 2.711 -37.938 -8.039 1 98.44 208 THR B C 1
ATOM 4439 O O . THR B 1 208 ? 1.673 -37.281 -8.062 1 98.44 208 THR B O 1
ATOM 4442 N N . LEU B 1 209 ? 3.373 -38.25 -9.094 1 97.5 209 LEU B N 1
ATOM 4443 C CA . LEU B 1 209 ? 2.895 -38 -10.445 1 97.5 209 LEU B CA 1
ATOM 4444 C C . LEU B 1 209 ? 3.01 -39.25 -11.305 1 97.5 209 LEU B C 1
ATOM 4446 O O . LEU B 1 209 ? 4.098 -39.812 -11.438 1 97.5 209 LEU B O 1
ATOM 4450 N N . ASN B 1 210 ? 1.859 -39.688 -11.836 1 95.94 210 ASN B N 1
ATOM 4451 C CA . ASN B 1 210 ? 1.794 -40.844 -12.688 1 95.94 210 ASN B CA 1
ATOM 4452 C C . ASN B 1 210 ? 2.426 -42.062 -12.008 1 95.94 210 ASN B C 1
ATOM 4454 O O . ASN B 1 210 ? 3.244 -42.781 -12.609 1 95.94 210 ASN B O 1
ATOM 4458 N N . GLY B 1 211 ? 2.182 -42.156 -10.828 1 96.62 211 GLY B N 1
ATOM 4459 C CA . GLY B 1 211 ? 2.568 -43.344 -10.086 1 96.62 211 GLY B CA 1
ATOM 4460 C C . GLY B 1 211 ? 3.957 -43.25 -9.484 1 96.62 211 GLY B C 1
ATOM 4461 O O . GLY B 1 211 ? 4.359 -44.094 -8.695 1 96.62 211 GLY B O 1
ATOM 4462 N N . THR B 1 212 ? 4.695 -42.25 -9.797 1 97.19 212 THR B N 1
ATOM 4463 C CA . THR B 1 212 ? 6.035 -42.094 -9.242 1 97.19 212 THR B CA 1
ATOM 4464 C C . THR B 1 212 ? 6.031 -41.031 -8.133 1 97.19 212 THR B C 1
ATOM 4466 O O . THR B 1 212 ? 5.562 -39.906 -8.328 1 97.19 212 THR B O 1
ATOM 4469 N N . THR B 1 213 ? 6.535 -41.438 -6.984 1 98.44 213 THR B N 1
ATOM 4470 C CA . THR B 1 213 ? 6.652 -40.5 -5.863 1 98.44 213 THR B CA 1
ATOM 4471 C C . THR B 1 213 ? 8.008 -39.812 -5.875 1 98.44 213 THR B C 1
ATOM 4473 O O . THR B 1 213 ? 9.047 -40.469 -6.008 1 98.44 213 THR B O 1
ATOM 4476 N N . HIS B 1 214 ? 8.008 -38.531 -5.766 1 98.25 214 HIS B N 1
ATOM 4477 C CA . HIS B 1 214 ? 9.195 -37.688 -5.758 1 98.25 214 HIS B CA 1
ATOM 4478 C C . HIS B 1 214 ? 9.359 -36.969 -4.418 1 98.25 214 HIS B C 1
ATOM 4480 O O . HIS B 1 214 ? 8.383 -36.5 -3.84 1 98.25 214 HIS B O 1
ATOM 4486 N N . THR B 1 215 ? 10.609 -36.969 -3.926 1 98.5 215 THR B N 1
ATOM 4487 C CA . THR B 1 215 ? 10.945 -36.188 -2.738 1 98.5 215 THR B CA 1
ATOM 4488 C C . THR B 1 215 ? 11.5 -34.812 -3.123 1 98.5 215 THR B C 1
ATOM 4490 O O . THR B 1 215 ? 12.359 -34.719 -3.996 1 98.5 215 THR B O 1
ATOM 4493 N N . ILE B 1 216 ? 11.047 -33.781 -2.457 1 97.44 216 ILE B N 1
ATOM 4494 C CA . ILE B 1 216 ? 11.438 -32.406 -2.754 1 97.44 216 ILE B CA 1
ATOM 4495 C C . ILE B 1 216 ? 12.773 -32.062 -2.094 1 97.44 216 ILE B C 1
ATOM 4497 O O . ILE B 1 216 ? 12.984 -32.406 -0.921 1 97.44 216 ILE B O 1
ATOM 4501 N N . ASP B 1 217 ? 13.719 -31.531 -2.822 1 95.25 217 ASP B N 1
ATOM 4502 C CA . ASP B 1 217 ? 14.93 -30.938 -2.268 1 95.25 217 ASP B CA 1
ATOM 4503 C C . ASP B 1 217 ? 14.656 -29.516 -1.782 1 95.25 217 ASP B C 1
ATOM 4505 O O . ASP B 1 217 ? 14.617 -28.578 -2.584 1 95.25 217 ASP B O 1
ATOM 4509 N N . SER B 1 218 ? 14.555 -29.312 -0.529 1 92.75 218 SER B N 1
ATOM 4510 C CA . SER B 1 218 ? 14.125 -28.047 0.051 1 92.75 218 SER B CA 1
ATOM 4511 C C . SER B 1 218 ? 15.133 -26.938 -0.233 1 92.75 218 SER B C 1
ATOM 4513 O O . SER B 1 218 ? 14.773 -25.766 -0.261 1 92.75 218 SER B O 1
ATOM 4515 N N . LYS B 1 219 ? 16.359 -27.25 -0.47 1 88.19 219 LYS B N 1
ATOM 4516 C CA . LYS B 1 219 ? 17.406 -26.25 -0.705 1 88.19 219 LYS B CA 1
ATOM 4517 C C . LYS B 1 219 ? 17.359 -25.734 -2.139 1 88.19 219 LYS B C 1
ATOM 4519 O O . LYS B 1 219 ? 17.922 -24.688 -2.445 1 88.19 219 LYS B O 1
ATOM 4524 N N . ARG B 1 220 ? 16.719 -26.5 -2.912 1 91.31 220 ARG B N 1
ATOM 4525 C CA . ARG B 1 220 ? 16.656 -26.141 -4.324 1 91.31 220 ARG B CA 1
ATOM 4526 C C . ARG B 1 220 ? 15.211 -26.016 -4.797 1 91.31 220 ARG B C 1
ATOM 4528 O O . ARG B 1 220 ? 14.898 -26.375 -5.938 1 91.31 220 ARG B O 1
ATOM 4535 N N . SER B 1 221 ? 14.375 -25.703 -3.955 1 94 221 SER B N 1
ATOM 4536 C CA . SER B 1 221 ? 12.969 -25.484 -4.25 1 94 221 SER B CA 1
ATOM 4537 C C . SER B 1 221 ? 12.445 -24.25 -3.518 1 94 221 SER B C 1
ATOM 4539 O O . SER B 1 221 ? 13.031 -23.812 -2.525 1 94 221 SER B O 1
ATOM 4541 N N . THR B 1 222 ? 11.422 -23.703 -4.082 1 93.62 222 THR B N 1
ATOM 4542 C CA . THR B 1 222 ? 10.789 -22.547 -3.449 1 93.62 222 THR B CA 1
ATOM 4543 C C . THR B 1 222 ? 9.281 -22.562 -3.676 1 93.62 222 THR B C 1
ATOM 4545 O O . THR B 1 222 ? 8.797 -23.188 -4.617 1 93.62 222 THR B O 1
ATOM 4548 N N . THR B 1 223 ? 8.617 -22.016 -2.768 1 96.81 223 THR B N 1
ATOM 4549 C CA . THR B 1 223 ? 7.176 -21.812 -2.865 1 96.81 223 THR B CA 1
ATOM 4550 C C . THR B 1 223 ? 6.832 -20.328 -2.869 1 96.81 223 THR B C 1
ATOM 4552 O O . THR B 1 223 ? 7.418 -19.547 -2.115 1 96.81 223 THR B O 1
ATOM 4555 N N . TRP B 1 224 ? 6.004 -19.953 -3.752 1 96.94 224 TRP B N 1
ATOM 4556 C CA . TRP B 1 224 ? 5.297 -18.672 -3.686 1 96.94 224 TRP B CA 1
ATOM 4557 C C . TRP B 1 224 ? 3.867 -18.875 -3.189 1 96.94 224 TRP B C 1
ATOM 4559 O O . TRP B 1 224 ? 3.062 -19.547 -3.842 1 96.94 224 TRP B O 1
ATOM 4569 N N . TYR B 1 225 ? 3.621 -18.375 -2 1 97.31 225 TYR B N 1
ATOM 4570 C CA . TYR B 1 225 ? 2.277 -18.422 -1.436 1 97.31 225 TYR B CA 1
ATOM 4571 C C . TYR B 1 225 ? 1.573 -17.078 -1.592 1 97.31 225 TYR B C 1
ATOM 4573 O O . TYR B 1 225 ? 2.061 -16.062 -1.107 1 97.31 225 TYR B O 1
ATOM 4581 N N . ASP B 1 226 ? 0.41 -17.094 -2.283 1 96.88 226 ASP B N 1
ATOM 4582 C CA . ASP B 1 226 ? -0.367 -15.875 -2.535 1 96.88 226 ASP B CA 1
ATOM 4583 C C . ASP B 1 226 ? -1.725 -15.945 -1.841 1 96.88 226 ASP B C 1
ATOM 4585 O O . ASP B 1 226 ? -2.521 -16.844 -2.105 1 96.88 226 ASP B O 1
ATOM 4589 N N . ARG B 1 227 ? -1.973 -15.016 -0.951 1 95.75 227 ARG B N 1
ATOM 4590 C CA . ARG B 1 227 ? -3.236 -14.836 -0.241 1 95.75 227 ARG B CA 1
ATOM 4591 C C . ARG B 1 227 ? -3.961 -13.586 -0.717 1 95.75 227 ARG B C 1
ATOM 4593 O O . ARG B 1 227 ? -3.432 -12.477 -0.61 1 95.75 227 ARG B O 1
ATOM 4600 N N . GLN B 1 228 ? -5.203 -13.789 -1.246 1 94.69 228 GLN B N 1
ATOM 4601 C CA . GLN B 1 228 ? -5.941 -12.641 -1.768 1 94.69 228 GLN B CA 1
ATOM 4602 C C . GLN B 1 228 ? -7.43 -12.75 -1.439 1 94.69 228 GLN B C 1
ATOM 4604 O O . GLN B 1 228 ? -8.016 -13.828 -1.53 1 94.69 228 GLN B O 1
ATOM 4609 N N . TRP B 1 229 ? -8.047 -11.609 -1.104 1 91.69 229 TRP B N 1
ATOM 4610 C CA . TRP B 1 229 ? -9.477 -11.594 -0.842 1 91.69 229 TRP B CA 1
ATOM 4611 C C . TRP B 1 229 ? -10.07 -10.211 -1.097 1 91.69 229 TRP B C 1
ATOM 4613 O O . TRP B 1 229 ? -9.344 -9.219 -1.122 1 91.69 229 TRP B O 1
ATOM 4623 N N . GLY B 1 230 ? -11.328 -10.172 -1.332 1 89.5 230 GLY B N 1
ATOM 4624 C CA . GLY B 1 230 ? -12.047 -8.938 -1.571 1 89.5 230 GLY B CA 1
ATOM 4625 C C . GLY B 1 230 ? -13.508 -9.156 -1.914 1 89.5 230 GLY B C 1
ATOM 4626 O O . GLY B 1 230 ? -13.93 -10.289 -2.158 1 89.5 230 GLY B O 1
ATOM 4627 N N . ASP B 1 231 ? -14.281 -8.109 -2 1 86.75 231 ASP B N 1
ATOM 4628 C CA . ASP B 1 231 ? -15.727 -8.18 -2.184 1 86.75 231 ASP B CA 1
ATOM 4629 C C . ASP B 1 231 ? -16.078 -8.352 -3.658 1 86.75 231 ASP B C 1
ATOM 4631 O O . ASP B 1 231 ? -17.156 -8.867 -3.986 1 86.75 231 ASP B O 1
ATOM 4635 N N . THR B 1 232 ? -15.234 -7.855 -4.484 1 85.25 232 THR B N 1
ATOM 4636 C CA . THR B 1 232 ? -15.547 -7.895 -5.91 1 85.25 232 THR B CA 1
ATOM 4637 C C . THR B 1 232 ? -14.344 -8.391 -6.711 1 85.25 232 THR B C 1
ATOM 4639 O O . THR B 1 232 ? -13.219 -8.375 -6.219 1 85.25 232 THR B O 1
ATOM 4642 N N . THR B 1 233 ? -14.625 -8.883 -7.879 1 84.44 233 THR B N 1
ATOM 4643 C CA . THR B 1 233 ? -13.609 -9.273 -8.844 1 84.44 233 THR B CA 1
ATOM 4644 C C . THR B 1 233 ? -13.648 -8.367 -10.07 1 84.44 233 THR B C 1
ATOM 4646 O O . THR B 1 233 ? -14.719 -7.91 -10.477 1 84.44 233 THR B O 1
ATOM 4649 N N . PRO B 1 234 ? -12.438 -8.125 -10.641 1 85.56 234 PRO B N 1
ATOM 4650 C CA . PRO B 1 234 ? -12.453 -7.305 -11.852 1 85.56 234 PRO B CA 1
ATOM 4651 C C . PRO B 1 234 ? -13.312 -7.91 -12.961 1 85.56 234 PRO B C 1
ATOM 4653 O O . PRO B 1 234 ? -13.281 -9.125 -13.18 1 85.56 234 PRO B O 1
ATOM 4656 N N . THR B 1 235 ? -14 -7.027 -13.688 1 82 235 THR B N 1
ATOM 4657 C CA . THR B 1 235 ? -14.906 -7.512 -14.727 1 82 235 THR B CA 1
ATOM 4658 C C . THR B 1 235 ? -14.195 -7.566 -16.078 1 82 235 THR B C 1
ATOM 4660 O O . THR B 1 235 ? -14.664 -8.227 -17 1 82 235 THR B O 1
ATOM 4663 N N . GLN B 1 236 ? -13.055 -6.895 -16.203 1 83.81 236 GLN B N 1
ATOM 4664 C CA . GLN B 1 236 ? -12.352 -6.852 -17.469 1 83.81 236 GLN B CA 1
ATOM 4665 C C . GLN B 1 236 ? -11.109 -7.746 -17.453 1 83.81 236 GLN B C 1
ATOM 4667 O O . GLN B 1 236 ? -10.281 -7.695 -18.359 1 83.81 236 GLN B O 1
ATOM 4672 N N . GLY B 1 237 ? -10.977 -8.523 -16.406 1 87.5 237 GLY B N 1
ATOM 4673 C CA . GLY B 1 237 ? -9.875 -9.469 -16.328 1 87.5 237 GLY B CA 1
ATOM 4674 C C . GLY B 1 237 ? -8.641 -8.891 -15.664 1 87.5 237 GLY B C 1
ATOM 4675 O O . GLY B 1 237 ? -8.695 -7.805 -15.078 1 87.5 237 GLY B O 1
ATOM 4676 N N . TRP B 1 238 ? -7.523 -9.695 -15.711 1 92.5 238 TRP B N 1
ATOM 4677 C CA . TRP B 1 238 ? -6.254 -9.242 -15.156 1 92.5 238 TRP B CA 1
ATOM 4678 C C . TRP B 1 238 ? -5.098 -10.078 -15.695 1 92.5 238 TRP B C 1
ATOM 4680 O O . TRP B 1 238 ? -5.309 -11.148 -16.266 1 92.5 238 TRP B O 1
ATOM 4690 N N . HIS B 1 239 ? -3.939 -9.5 -15.641 1 95.06 239 HIS B N 1
ATOM 4691 C CA . HIS B 1 239 ? -2.666 -10.203 -15.766 1 95.06 239 HIS B CA 1
ATOM 4692 C C . HIS B 1 239 ? -1.82 -10.047 -14.508 1 95.06 239 HIS B C 1
ATOM 4694 O O . HIS B 1 239 ? -1.715 -8.945 -13.969 1 95.06 239 HIS B O 1
ATOM 4700 N N . TRP B 1 240 ? -1.381 -11.141 -14.031 1 96.94 240 TRP B N 1
ATOM 4701 C CA . TRP B 1 240 ? -0.529 -11.156 -12.852 1 96.94 240 TRP B CA 1
ATOM 4702 C C . TRP B 1 240 ? 0.806 -11.828 -13.148 1 96.94 240 TRP B C 1
ATOM 4704 O O . TRP B 1 240 ? 0.843 -12.914 -13.734 1 96.94 240 TRP B O 1
ATOM 4714 N N . PHE B 1 241 ? 1.933 -11.102 -12.828 1 97.88 241 PHE B N 1
ATOM 4715 C CA . PHE B 1 241 ? 3.295 -11.57 -13.047 1 97.88 241 PHE B CA 1
ATOM 4716 C C . PHE B 1 241 ? 4.031 -11.727 -11.719 1 97.88 241 PHE B C 1
ATOM 4718 O O . PHE B 1 241 ? 4.719 -10.805 -11.281 1 97.88 241 PHE B O 1
ATOM 4725 N N . PRO B 1 242 ? 3.928 -12.852 -11 1 97.5 242 PRO B N 1
ATOM 4726 C CA . PRO B 1 242 ? 4.863 -13.109 -9.898 1 97.5 242 PRO B CA 1
ATOM 4727 C C . PRO B 1 242 ? 6.266 -13.461 -10.391 1 97.5 242 PRO B C 1
ATOM 4729 O O . PRO B 1 242 ? 6.48 -14.555 -10.914 1 97.5 242 PRO B O 1
ATOM 4732 N N . ILE B 1 243 ? 7.207 -12.547 -10.227 1 97.06 243 ILE B N 1
ATOM 4733 C CA . ILE B 1 243 ? 8.562 -12.656 -10.758 1 97.06 243 ILE B CA 1
ATOM 4734 C C . ILE B 1 243 ? 9.539 -12.992 -9.641 1 97.06 243 ILE B C 1
ATOM 4736 O O . ILE B 1 243 ? 9.641 -12.258 -8.656 1 97.06 243 ILE B O 1
ATOM 4740 N N . GLN B 1 244 ? 10.203 -14.102 -9.781 1 95.56 244 GLN B N 1
ATOM 4741 C CA . GLN B 1 244 ? 11.297 -14.477 -8.891 1 95.56 244 GLN B CA 1
ATOM 4742 C C . GLN B 1 244 ? 12.648 -14.312 -9.57 1 95.56 244 GLN B C 1
ATOM 4744 O O . GLN B 1 244 ? 13.008 -15.109 -10.445 1 95.56 244 GLN B O 1
ATOM 4749 N N . LEU B 1 245 ? 13.383 -13.336 -9.141 1 94.88 245 LEU B N 1
ATOM 4750 C CA . LEU B 1 245 ? 14.656 -13.062 -9.789 1 94.88 245 LEU B CA 1
ATOM 4751 C C . LEU B 1 245 ? 15.789 -13.836 -9.109 1 94.88 245 LEU B C 1
ATOM 4753 O O . LEU B 1 245 ? 15.711 -14.125 -7.914 1 94.88 245 LEU B O 1
ATOM 4757 N N . ASP B 1 246 ? 16.844 -14.078 -9.805 1 90.38 246 ASP B N 1
ATOM 4758 C CA . ASP B 1 246 ? 17.969 -14.875 -9.328 1 90.38 246 ASP B CA 1
ATOM 4759 C C . ASP B 1 246 ? 18.75 -14.125 -8.25 1 90.38 246 ASP B C 1
ATOM 4761 O O . ASP B 1 246 ? 19.531 -14.727 -7.512 1 90.38 246 ASP B O 1
ATOM 4765 N N . ASN B 1 247 ? 18.578 -12.844 -8.164 1 91.75 247 ASN B N 1
ATOM 4766 C CA . ASN B 1 247 ? 19.281 -12.078 -7.145 1 91.75 247 ASN B CA 1
ATOM 4767 C C . ASN B 1 247 ? 18.453 -11.977 -5.859 1 91.75 247 ASN B C 1
ATOM 4769 O O . ASN B 1 247 ? 18.812 -11.219 -4.953 1 91.75 247 ASN B O 1
ATOM 4773 N N . GLY B 1 248 ? 17.391 -12.648 -5.824 1 91.38 248 GLY B N 1
ATOM 4774 C CA . GLY B 1 248 ? 16.625 -12.766 -4.59 1 91.38 248 GLY B CA 1
ATOM 4775 C C . GLY B 1 248 ? 15.445 -11.812 -4.527 1 91.38 248 GLY B C 1
ATOM 4776 O O . GLY B 1 248 ? 14.594 -11.922 -3.641 1 91.38 248 GLY B O 1
ATOM 4777 N N . ILE B 1 249 ? 15.367 -10.906 -5.453 1 94.06 249 ILE B N 1
ATOM 4778 C CA . ILE B 1 249 ? 14.258 -9.969 -5.484 1 94.06 249 ILE B CA 1
ATOM 4779 C C . ILE B 1 249 ? 12.992 -10.68 -5.969 1 94.06 249 ILE B C 1
ATOM 4781 O O . ILE B 1 249 ? 13.047 -11.484 -6.902 1 94.06 249 ILE B O 1
ATOM 4785 N N . ARG B 1 250 ? 11.922 -10.438 -5.273 1 95.94 250 ARG B N 1
ATOM 4786 C CA . ARG B 1 250 ? 10.602 -10.883 -5.688 1 95.94 250 ARG B CA 1
ATOM 4787 C C . ARG B 1 250 ? 9.734 -9.703 -6.121 1 95.94 250 ARG B C 1
ATOM 4789 O O . ARG B 1 250 ? 9.688 -8.68 -5.441 1 95.94 250 ARG B O 1
ATOM 4796 N N . ILE B 1 251 ? 9.094 -9.859 -7.297 1 97.25 251 ILE B N 1
ATOM 4797 C CA . ILE B 1 251 ? 8.258 -8.781 -7.809 1 97.25 251 ILE B CA 1
ATOM 4798 C C . ILE B 1 251 ? 6.863 -9.312 -8.133 1 97.25 251 ILE B C 1
ATOM 4800 O O . ILE B 1 251 ? 6.727 -10.297 -8.867 1 97.25 251 ILE B O 1
ATOM 4804 N N . SER B 1 252 ? 5.859 -8.797 -7.512 1 97.75 252 SER B N 1
ATOM 4805 C CA . SER B 1 252 ? 4.473 -9.047 -7.891 1 97.75 252 SER B CA 1
ATOM 4806 C C . SER B 1 252 ? 3.916 -7.906 -8.742 1 97.75 252 SER B C 1
ATOM 4808 O O . SER B 1 252 ? 3.75 -6.789 -8.25 1 97.75 252 SER B O 1
ATOM 4810 N N . THR B 1 253 ? 3.625 -8.188 -10.016 1 97.56 253 THR B N 1
ATOM 4811 C CA . THR B 1 253 ? 3.156 -7.164 -10.945 1 97.56 253 THR B CA 1
ATOM 4812 C C . THR B 1 253 ? 1.716 -7.438 -11.367 1 97.56 253 THR B C 1
ATOM 4814 O O . THR B 1 253 ? 1.384 -8.555 -11.781 1 97.56 253 THR B O 1
ATOM 4817 N N . TRP B 1 254 ? 0.917 -6.43 -11.25 1 95.94 254 TRP B N 1
ATOM 4818 C CA . TRP B 1 254 ? -0.491 -6.488 -11.625 1 95.94 254 TRP B CA 1
ATOM 4819 C C . TRP B 1 254 ? -0.789 -5.523 -12.773 1 95.94 254 TRP B C 1
ATOM 4821 O O . TRP B 1 254 ? -0.409 -4.352 -12.719 1 95.94 254 TRP B O 1
ATOM 4831 N N . ILE B 1 255 ? -1.405 -6.012 -13.781 1 94 255 ILE B N 1
ATOM 4832 C CA . ILE B 1 255 ? -1.982 -5.207 -14.852 1 94 255 ILE B CA 1
ATOM 4833 C C . ILE B 1 255 ? -3.461 -5.551 -15.016 1 94 255 ILE B C 1
ATOM 4835 O O . ILE B 1 255 ? -3.803 -6.645 -15.477 1 94 255 ILE B O 1
ATOM 4839 N N . VAL B 1 256 ? -4.297 -4.645 -14.602 1 91 256 VAL B N 1
ATOM 4840 C CA . VAL B 1 256 ? -5.73 -4.895 -14.469 1 91 256 VAL B CA 1
ATOM 4841 C C . VAL B 1 256 ? -6.516 -3.805 -15.195 1 91 256 VAL B C 1
ATOM 4843 O O . VAL B 1 256 ? -6.656 -2.689 -14.688 1 91 256 VAL B O 1
ATOM 4846 N N . PRO B 1 257 ? -7.051 -4.168 -16.297 1 80.19 257 PRO B N 1
ATOM 4847 C CA . PRO B 1 257 ? -7.91 -3.174 -16.953 1 80.19 257 PRO B CA 1
ATOM 4848 C C . PRO B 1 257 ? -9.102 -2.773 -16.078 1 80.19 257 PRO B C 1
ATOM 4850 O O . PRO B 1 257 ? -9.68 -3.615 -15.391 1 80.19 257 PRO B O 1
ATOM 4853 N N . ALA B 1 258 ? -9.336 -1.518 -15.898 1 70.94 258 ALA B N 1
ATOM 4854 C CA . ALA B 1 258 ? -10.43 -1.04 -15.055 1 70.94 258 ALA B CA 1
ATOM 4855 C C . ALA B 1 258 ? -11.734 -0.971 -15.844 1 70.94 258 ALA B C 1
ATOM 4857 O O . ALA B 1 258 ? -11.727 -0.947 -17.078 1 70.94 258 ALA B O 1
ATOM 4858 N N . ASP B 1 259 ? -12.797 -1.178 -14.961 1 65.5 259 ASP B N 1
ATOM 4859 C CA . ASP B 1 259 ? -14.125 -1.021 -15.531 1 65.5 259 ASP B CA 1
ATOM 4860 C C . ASP B 1 259 ? -14.359 0.415 -16 1 65.5 259 ASP B C 1
ATOM 4862 O O . ASP B 1 259 ? -13.664 1.336 -15.562 1 65.5 259 ASP B O 1
ATOM 4866 N N . LYS B 1 260 ? -15.305 0.821 -16.734 1 56.94 260 LYS B N 1
ATOM 4867 C CA . LYS B 1 260 ? -15.82 1.998 -17.422 1 56.94 260 LYS B CA 1
ATOM 4868 C C . LYS B 1 260 ? -14.852 3.168 -17.312 1 56.94 260 LYS B C 1
ATOM 4870 O O . LYS B 1 260 ? -14.664 3.73 -16.234 1 56.94 260 LYS B O 1
ATOM 4875 N N . GLY B 1 261 ? -14.117 3.471 -18.344 1 55.97 261 GLY B N 1
ATOM 4876 C CA . GLY B 1 261 ? -13.438 4.742 -18.5 1 55.97 261 GLY B CA 1
ATOM 4877 C C . GLY B 1 261 ? -12.336 4.953 -17.484 1 55.97 261 GLY B C 1
ATOM 4878 O O . GLY B 1 261 ? -11.781 6.051 -17.375 1 55.97 261 GLY B O 1
ATOM 4879 N N . SER B 1 262 ? -12.133 3.893 -16.656 1 59.66 262 SER B N 1
ATOM 4880 C CA . SER B 1 262 ? -11.094 4.113 -15.656 1 59.66 262 SER B CA 1
ATOM 4881 C C . SER B 1 262 ? -9.734 3.615 -16.141 1 59.66 262 SER B C 1
ATOM 4883 O O . SER B 1 262 ? -9.664 2.779 -17.047 1 59.66 262 SER B O 1
ATOM 4885 N N . ALA B 1 263 ? -8.781 4.227 -15.828 1 65.5 263 ALA B N 1
ATOM 4886 C CA . ALA B 1 263 ? -7.414 3.908 -16.219 1 65.5 263 ALA B CA 1
ATOM 4887 C C . ALA B 1 263 ? -7.031 2.496 -15.789 1 65.5 263 ALA B C 1
ATOM 4889 O O . ALA B 1 263 ? -7.547 1.984 -14.797 1 65.5 263 ALA B O 1
ATOM 4890 N N . ILE B 1 264 ? -6.301 1.793 -16.75 1 71.62 264 ILE B N 1
ATOM 4891 C CA . ILE B 1 264 ? -5.734 0.485 -16.438 1 71.62 264 ILE B CA 1
ATOM 4892 C C . ILE B 1 264 ? -4.781 0.608 -15.25 1 71.62 264 ILE B C 1
ATOM 4894 O O . ILE B 1 264 ? -3.838 1.403 -15.289 1 71.62 264 ILE B O 1
ATOM 4898 N N . GLU B 1 265 ? -5.105 -0.157 -14.266 1 84.12 265 GLU B N 1
ATOM 4899 C CA . GLU B 1 265 ? -4.195 -0.218 -13.125 1 84.12 265 GLU B CA 1
ATOM 4900 C C . GLU B 1 265 ? -3 -1.118 -13.422 1 84.12 265 GLU B C 1
ATOM 4902 O O . GLU B 1 265 ? -3.168 -2.266 -13.844 1 84.12 265 GLU B O 1
ATOM 4907 N N . ALA B 1 266 ? -1.866 -0.543 -13.367 1 92.44 266 ALA B N 1
ATOM 4908 C CA . ALA B 1 266 ? -0.636 -1.287 -13.625 1 92.44 266 ALA B CA 1
ATOM 4909 C C . ALA B 1 266 ? 0.458 -0.894 -12.633 1 92.44 266 ALA B C 1
ATOM 4911 O O . ALA B 1 266 ? 0.938 0.242 -12.648 1 92.44 266 ALA B O 1
ATOM 4912 N N . PHE B 1 267 ? 0.824 -1.811 -11.789 1 93.25 267 PHE B N 1
ATOM 4913 C CA . PHE B 1 267 ? 1.834 -1.539 -10.773 1 93.25 267 PHE B CA 1
ATOM 4914 C C . PHE B 1 267 ? 2.549 -2.822 -10.367 1 93.25 267 PHE B C 1
ATOM 4916 O O . PHE B 1 267 ? 2.113 -3.92 -10.719 1 93.25 267 PHE B O 1
ATOM 4923 N N . ALA B 1 268 ? 3.676 -2.623 -9.711 1 96.06 268 ALA B N 1
ATOM 4924 C CA . ALA B 1 268 ? 4.449 -3.738 -9.172 1 96.06 268 ALA B CA 1
ATOM 4925 C C . ALA B 1 268 ? 4.918 -3.443 -7.75 1 96.06 268 ALA B C 1
ATOM 4927 O O . ALA B 1 268 ? 5.125 -2.283 -7.387 1 96.06 268 ALA B O 1
ATOM 4928 N N . THR B 1 269 ? 4.973 -4.422 -6.957 1 95.25 269 THR B N 1
ATOM 4929 C CA . THR B 1 269 ? 5.621 -4.391 -5.652 1 95.25 269 THR B CA 1
ATOM 4930 C C . THR B 1 269 ? 6.859 -5.285 -5.645 1 95.25 269 THR B C 1
ATOM 4932 O O . THR B 1 269 ? 6.77 -6.484 -5.914 1 95.25 269 THR B O 1
ATOM 4935 N N . ALA B 1 270 ? 7.965 -4.656 -5.344 1 95 270 ALA B N 1
ATOM 4936 C CA . ALA B 1 270 ? 9.227 -5.395 -5.277 1 95 270 ALA B CA 1
ATOM 4937 C C . ALA B 1 270 ? 9.656 -5.609 -3.83 1 95 270 ALA B C 1
ATOM 4939 O O . ALA B 1 270 ? 9.68 -4.668 -3.035 1 95 270 ALA B O 1
ATOM 4940 N N . LEU B 1 271 ? 9.914 -6.812 -3.496 1 92.69 271 LEU B N 1
ATOM 4941 C CA . LEU B 1 271 ? 10.461 -7.203 -2.201 1 92.69 271 LEU B CA 1
ATOM 4942 C C . LEU B 1 271 ? 11.938 -7.57 -2.322 1 92.69 271 LEU B C 1
ATOM 4944 O O . LEU B 1 271 ? 12.297 -8.484 -3.07 1 92.69 271 LEU B O 1
ATOM 4948 N N . TYR B 1 272 ? 12.711 -6.883 -1.581 1 89.81 272 TYR B N 1
ATOM 4949 C CA . TYR B 1 272 ? 14.148 -7.121 -1.596 1 89.81 272 TYR B CA 1
ATOM 4950 C C . TYR B 1 272 ? 14.547 -8.109 -0.508 1 89.81 272 TYR B C 1
ATOM 4952 O O . TYR B 1 272 ? 13.812 -8.312 0.457 1 89.81 272 TYR B O 1
ATOM 4960 N N . PRO B 1 273 ? 15.742 -8.727 -0.677 1 88.94 273 PRO B N 1
ATOM 4961 C CA . PRO B 1 273 ? 16.188 -9.75 0.276 1 88.94 273 PRO B CA 1
ATOM 4962 C C . PRO B 1 273 ? 16.297 -9.219 1.704 1 88.94 273 PRO B C 1
ATOM 4964 O O . PRO B 1 273 ? 16.094 -9.969 2.662 1 88.94 273 PRO B O 1
ATOM 4967 N N . ASN B 1 274 ? 16.516 -7.992 1.874 1 83.5 274 ASN B N 1
ATOM 4968 C CA . ASN B 1 274 ? 16.672 -7.418 3.207 1 83.5 274 ASN B CA 1
ATOM 4969 C C . ASN B 1 274 ? 15.32 -7.035 3.809 1 83.5 274 ASN B C 1
ATOM 4971 O O . ASN B 1 274 ? 15.266 -6.48 4.906 1 83.5 274 ASN B O 1
ATOM 4975 N N . GLY B 1 275 ? 14.312 -7.25 3.033 1 84.62 275 GLY B N 1
ATOM 4976 C CA . GLY B 1 275 ? 12.977 -7.02 3.561 1 84.62 275 GLY B CA 1
ATOM 4977 C C . GLY B 1 275 ? 12.367 -5.711 3.094 1 84.62 275 GLY B C 1
ATOM 4978 O O . GLY B 1 275 ? 11.172 -5.477 3.271 1 84.62 275 GLY B O 1
ATOM 4979 N N . ARG B 1 276 ? 13.156 -4.867 2.527 1 84.69 276 ARG B N 1
ATOM 4980 C CA . ARG B 1 276 ? 12.625 -3.625 1.978 1 84.69 276 ARG B CA 1
ATOM 4981 C C . ARG B 1 276 ? 11.641 -3.904 0.842 1 84.69 276 ARG B C 1
ATOM 4983 O O . ARG B 1 276 ? 11.852 -4.824 0.049 1 84.69 276 ARG B O 1
ATOM 4990 N N . GLN B 1 277 ? 10.625 -3.072 0.778 1 88.81 277 GLN B N 1
ATOM 4991 C CA . GLN B 1 277 ? 9.672 -3.178 -0.323 1 88.81 277 GLN B CA 1
ATOM 4992 C C . GLN B 1 277 ? 9.461 -1.825 -0.998 1 88.81 277 GLN B C 1
ATOM 4994 O O . GLN B 1 277 ? 9.547 -0.781 -0.348 1 88.81 277 GLN B O 1
ATOM 4999 N N . GLU B 1 278 ? 9.234 -1.85 -2.223 1 89.19 278 GLU B N 1
ATOM 5000 C CA . GLU B 1 278 ? 8.953 -0.651 -3.01 1 89.19 278 GLU B CA 1
ATOM 5001 C C . GLU B 1 278 ? 7.816 -0.889 -3.998 1 89.19 278 GLU B C 1
ATOM 5003 O O . GLU B 1 278 ? 7.684 -1.984 -4.547 1 89.19 278 GLU B O 1
ATOM 5008 N N . VAL B 1 279 ? 6.969 0.046 -4.164 1 90.62 279 VAL B N 1
ATOM 5009 C CA . VAL B 1 279 ? 5.91 0.01 -5.172 1 90.62 279 VAL B CA 1
ATOM 5010 C C . VAL B 1 279 ? 6.32 0.847 -6.383 1 90.62 279 VAL B C 1
ATOM 5012 O O . VAL B 1 279 ? 6.773 1.985 -6.234 1 90.62 279 VAL B O 1
ATOM 5015 N N . VAL B 1 280 ? 6.184 0.28 -7.586 1 91.38 280 VAL B N 1
ATOM 5016 C CA . VAL B 1 280 ? 6.605 0.929 -8.82 1 91.38 280 VAL B CA 1
ATOM 5017 C C . VAL B 1 280 ? 5.461 0.906 -9.836 1 91.38 280 VAL B C 1
ATOM 5019 O O . VAL B 1 280 ? 4.742 -0.09 -9.945 1 91.38 280 VAL B O 1
ATOM 5022 N N . SER B 1 281 ? 5.309 1.997 -10.539 1 89.56 281 SER B N 1
ATOM 5023 C CA . SER B 1 281 ? 4.344 2.006 -11.641 1 89.56 281 SER B CA 1
ATOM 5024 C C . SER B 1 281 ? 4.832 1.166 -12.812 1 89.56 281 SER B C 1
ATOM 5026 O O . SER B 1 281 ? 6.039 1.036 -13.031 1 89.56 281 SER B O 1
ATOM 5028 N N . VAL B 1 282 ? 3.865 0.596 -13.5 1 94.88 282 VAL B N 1
ATOM 5029 C CA . VAL B 1 282 ? 4.133 -0.254 -14.648 1 94.88 282 VAL B CA 1
ATOM 5030 C C . VAL B 1 282 ? 3.35 0.255 -15.859 1 94.88 282 VAL B C 1
ATOM 5032 O O . VAL B 1 282 ? 2.256 0.803 -15.711 1 94.88 282 VAL B O 1
ATOM 5035 N N . SER B 1 283 ? 3.996 0.135 -17.047 1 93.25 283 SER B N 1
ATOM 5036 C CA . SER B 1 283 ? 3.25 0.426 -18.266 1 93.25 283 SER B CA 1
ATOM 5037 C C . SER B 1 283 ? 2.104 -0.561 -18.453 1 93.25 283 SER B C 1
ATOM 5039 O O . SER B 1 283 ? 2.291 -1.772 -18.328 1 93.25 283 SER B O 1
ATOM 5041 N N . PRO B 1 284 ? 0.94 -0.033 -18.797 1 90.69 284 PRO B N 1
ATOM 5042 C CA . PRO B 1 284 ? -0.171 -0.955 -19.047 1 90.69 284 PRO B CA 1
ATOM 5043 C C . PRO B 1 284 ? 0.019 -1.776 -20.312 1 90.69 284 PRO B C 1
ATOM 5045 O O . PRO B 1 284 ? -0.679 -2.771 -20.531 1 90.69 284 PRO B O 1
ATOM 5048 N N . ASP B 1 285 ? 0.863 -1.342 -21.203 1 93.06 285 ASP B N 1
ATOM 5049 C CA . ASP B 1 285 ? 1.129 -2.094 -22.422 1 93.06 285 ASP B CA 1
ATOM 5050 C C . ASP B 1 285 ? 2.115 -3.23 -22.172 1 93.06 285 ASP B C 1
ATOM 5052 O O . ASP B 1 285 ? 3.328 -3.012 -22.141 1 93.06 285 ASP B O 1
ATOM 5056 N N . MET B 1 286 ? 1.579 -4.438 -22.094 1 94.94 286 MET B N 1
ATOM 5057 C CA . MET B 1 286 ? 2.414 -5.594 -21.766 1 94.94 286 MET B CA 1
ATOM 5058 C C . MET B 1 286 ? 2.885 -6.293 -23.047 1 94.94 286 MET B C 1
ATOM 5060 O O . MET B 1 286 ? 3.559 -7.324 -22.969 1 94.94 286 MET B O 1
ATOM 5064 N N . LYS B 1 287 ? 2.521 -5.82 -24.25 1 96.62 287 LYS B N 1
ATOM 5065 C CA . LYS B 1 287 ? 2.965 -6.305 -25.547 1 96.62 287 LYS B CA 1
ATOM 5066 C C . LYS B 1 287 ? 2.836 -7.824 -25.641 1 96.62 287 LYS B C 1
ATOM 5068 O O . LYS B 1 287 ? 3.809 -8.516 -25.953 1 96.62 287 LYS B O 1
ATOM 5073 N N . PRO B 1 288 ? 1.681 -8.383 -25.453 1 96 288 PRO B N 1
ATOM 5074 C CA . PRO B 1 288 ? 1.512 -9.836 -25.562 1 96 288 PRO B CA 1
ATOM 5075 C C . PRO B 1 288 ? 1.91 -10.375 -26.938 1 96 288 PRO B C 1
ATOM 5077 O O . PRO B 1 288 ? 1.673 -9.719 -27.953 1 96 288 PRO B O 1
ATOM 5080 N N . SER B 1 289 ? 2.611 -11.469 -26.938 1 96.31 289 SER B N 1
ATOM 5081 C CA . SER B 1 289 ? 3.012 -12.125 -28.188 1 96.31 289 SER B CA 1
ATOM 5082 C C . SER B 1 289 ? 3.023 -13.641 -28.031 1 96.31 289 SER B C 1
ATOM 5084 O O . SER B 1 289 ? 2.803 -14.164 -26.938 1 96.31 289 SER B O 1
ATOM 5086 N N . ASN B 1 290 ? 3.104 -14.438 -29.219 1 95.06 290 ASN B N 1
ATOM 5087 C CA . ASN B 1 290 ? 3.092 -15.891 -29.297 1 95.06 290 ASN B CA 1
ATOM 5088 C C . ASN B 1 290 ? 1.763 -16.469 -28.797 1 95.06 290 ASN B C 1
ATOM 5090 O O . ASN B 1 290 ? 1.734 -17.266 -27.875 1 95.06 290 ASN B O 1
ATOM 5094 N N . PRO B 1 291 ? 0.721 -16.047 -29.516 1 94.69 291 PRO B N 1
ATOM 5095 C CA . PRO B 1 291 ? -0.603 -16.547 -29.125 1 94.69 291 PRO B CA 1
ATOM 5096 C C . PRO B 1 291 ? -0.763 -18.047 -29.375 1 94.69 291 PRO B C 1
ATOM 5098 O O . PRO B 1 291 ? -0.135 -18.594 -30.281 1 94.69 291 PRO B O 1
ATOM 5101 N N . TRP B 1 292 ? -1.586 -18.734 -28.578 1 92 292 TRP B N 1
ATOM 5102 C CA . TRP B 1 292 ? -2.057 -20.094 -28.812 1 92 292 TRP B CA 1
ATOM 5103 C C . TRP B 1 292 ? -3.514 -20.234 -28.391 1 92 292 TRP B C 1
ATOM 5105 O O . TRP B 1 292 ? -3.98 -19.531 -27.484 1 92 292 TRP B O 1
ATOM 5115 N N . VAL B 1 293 ? -4.207 -21.078 -28.984 1 90.81 293 VAL B N 1
ATOM 5116 C CA . VAL B 1 293 ? -5.629 -21.297 -28.719 1 90.81 293 VAL B CA 1
ATOM 5117 C C . VAL B 1 293 ? -5.832 -22.625 -27.984 1 90.81 293 VAL B C 1
ATOM 5119 O O . VAL B 1 293 ? -5.328 -23.656 -28.422 1 90.81 293 VAL B O 1
ATOM 5122 N N . SER B 1 294 ? -6.488 -22.531 -26.844 1 88.06 294 SER B N 1
ATOM 5123 C CA . SER B 1 294 ? -6.801 -23.734 -26.078 1 88.06 294 SER B CA 1
ATOM 5124 C C . SER B 1 294 ? -7.805 -24.609 -26.828 1 88.06 294 SER B C 1
ATOM 5126 O O . SER B 1 294 ? -8.867 -24.141 -27.234 1 88.06 294 SER B O 1
ATOM 5128 N N . SER B 1 295 ? -7.465 -25.844 -26.922 1 84.06 295 SER B N 1
ATOM 5129 C CA . SER B 1 295 ? -8.383 -26.781 -27.562 1 84.06 295 SER B CA 1
ATOM 5130 C C . SER B 1 295 ? -9.562 -27.109 -26.641 1 84.06 295 SER B C 1
ATOM 5132 O O . SER B 1 295 ? -10.609 -27.547 -27.109 1 84.06 295 SER B O 1
ATOM 5134 N N . LYS B 1 296 ? -9.398 -26.812 -25.438 1 81.69 296 LYS B N 1
ATOM 5135 C CA . LYS B 1 296 ? -10.422 -27.156 -24.453 1 81.69 296 LYS B CA 1
ATOM 5136 C C . LYS B 1 296 ? -11.453 -26.031 -24.328 1 81.69 296 LYS B C 1
ATOM 5138 O O . LYS B 1 296 ? -12.656 -26.297 -24.234 1 81.69 296 LYS B O 1
ATOM 5143 N N . THR B 1 297 ? -11.039 -24.781 -24.328 1 84.38 297 THR B N 1
ATOM 5144 C CA . THR B 1 297 ? -11.945 -23.688 -24.031 1 84.38 297 THR B CA 1
ATOM 5145 C C . THR B 1 297 ? -12.086 -22.766 -25.234 1 84.38 297 THR B C 1
ATOM 5147 O O . THR B 1 297 ? -12.938 -21.875 -25.25 1 84.38 297 THR B O 1
ATOM 5150 N N . ASN B 1 298 ? -11.211 -22.844 -26.219 1 87.31 298 ASN B N 1
ATOM 5151 C CA . ASN B 1 298 ? -11.156 -22 -27.406 1 87.31 298 ASN B CA 1
ATOM 5152 C C . ASN B 1 298 ? -10.703 -20.594 -27.062 1 87.31 298 ASN B C 1
ATOM 5154 O O . ASN B 1 298 ? -10.836 -19.672 -27.875 1 87.31 298 ASN B O 1
ATOM 5158 N N . ARG B 1 299 ? -10.172 -20.438 -25.891 1 87.88 299 ARG B N 1
ATOM 5159 C CA . ARG B 1 299 ? -9.609 -19.141 -25.516 1 87.88 299 ARG B CA 1
ATOM 5160 C C . ARG B 1 299 ? -8.195 -18.984 -26.062 1 87.88 299 ARG B C 1
ATOM 5162 O O . ARG B 1 299 ? -7.461 -19.953 -26.203 1 87.88 299 ARG B O 1
ATOM 5169 N N . THR B 1 300 ? -7.918 -17.719 -26.422 1 91.12 300 THR B N 1
ATOM 5170 C CA . THR B 1 300 ? -6.559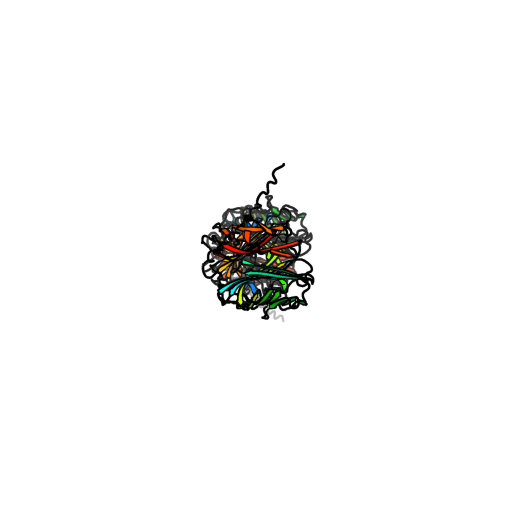 -17.391 -26.828 1 91.12 300 THR B CA 1
ATOM 5171 C C . THR B 1 300 ? -5.719 -16.953 -25.625 1 91.12 300 THR B C 1
ATOM 5173 O O . THR B 1 300 ? -6.121 -16.062 -24.875 1 91.12 300 THR B O 1
ATOM 5176 N N . TRP B 1 301 ? -4.664 -17.672 -25.438 1 93.38 301 TRP B N 1
ATOM 5177 C CA . TRP B 1 301 ? -3.664 -17.312 -24.438 1 93.38 301 TRP B CA 1
ATOM 5178 C C . TRP B 1 301 ? -2.367 -16.859 -25.109 1 93.38 301 TRP B C 1
ATOM 5180 O O . TRP B 1 301 ? -2.141 -17.125 -26.281 1 93.38 301 TRP B O 1
ATOM 5190 N N . PHE B 1 302 ? -1.536 -16.078 -24.375 1 95.06 302 PHE B N 1
ATOM 5191 C CA . PHE B 1 302 ? -0.274 -15.578 -24.922 1 95.06 302 PHE B CA 1
ATOM 5192 C C . PHE B 1 302 ? 0.906 -16.141 -24.125 1 95.06 302 PHE B C 1
ATOM 5194 O O . PHE B 1 302 ? 0.839 -16.266 -22.906 1 95.06 302 PHE B O 1
ATOM 5201 N N . GLY B 1 303 ? 2.021 -16.422 -24.891 1 95.38 303 GLY B N 1
ATOM 5202 C CA . GLY B 1 303 ? 3.174 -17.047 -24.266 1 95.38 303 GLY B CA 1
ATOM 5203 C C . GLY B 1 303 ? 4.277 -16.078 -23.922 1 95.38 303 GLY B C 1
ATOM 5204 O O . GLY B 1 303 ? 5.227 -16.422 -23.203 1 95.38 303 GLY B O 1
ATOM 5205 N N . SER B 1 304 ? 4.145 -14.844 -24.375 1 96.88 304 SER B N 1
ATOM 5206 C CA . SER B 1 304 ? 5.199 -13.867 -24.109 1 96.88 304 SER B CA 1
ATOM 5207 C C . SER B 1 304 ? 4.617 -12.5 -23.781 1 96.88 304 SER B C 1
ATOM 5209 O O . SER B 1 304 ? 3.574 -12.117 -24.312 1 96.88 304 SER B O 1
ATOM 5211 N N . PHE B 1 305 ? 5.359 -11.781 -22.906 1 97.81 305 PHE B N 1
ATOM 5212 C CA . PHE B 1 305 ? 4.996 -10.438 -22.469 1 97.81 305 PHE B CA 1
ATOM 5213 C C . PHE B 1 305 ? 6.242 -9.609 -22.188 1 97.81 305 PHE B C 1
ATOM 5215 O O . PHE B 1 305 ? 7.34 -10.148 -22.047 1 97.81 305 PHE B O 1
ATOM 5222 N N . GLU B 1 306 ? 6.047 -8.359 -22.219 1 98.44 306 GLU B N 1
ATOM 5223 C CA . GLU B 1 306 ? 7.051 -7.406 -21.766 1 98.44 306 GLU B CA 1
ATOM 5224 C C . GLU B 1 306 ? 6.5 -6.508 -20.656 1 98.44 306 GLU B C 1
ATOM 5226 O O . GLU B 1 306 ? 5.477 -5.84 -20.844 1 98.44 306 GLU B O 1
ATOM 5231 N N . VAL B 1 307 ? 7.129 -6.535 -19.516 1 98 307 VAL B N 1
ATOM 5232 C CA . VAL B 1 307 ? 6.746 -5.688 -18.391 1 98 307 VAL B CA 1
ATOM 5233 C C . VAL B 1 307 ? 7.711 -4.508 -18.281 1 98 307 VAL B C 1
ATOM 5235 O O . VAL B 1 307 ? 8.898 -4.695 -18 1 98 307 VAL B O 1
ATOM 5238 N N . SER B 1 308 ? 7.195 -3.297 -18.484 1 97.62 308 SER B N 1
ATOM 5239 C CA . SER B 1 308 ? 8 -2.082 -18.391 1 97.62 308 SER B CA 1
ATOM 5240 C C . SER B 1 308 ? 7.695 -1.322 -17.109 1 97.62 308 SER B C 1
ATOM 5242 O O . SER B 1 308 ? 6.551 -0.931 -16.859 1 97.62 308 SER B O 1
ATOM 5244 N N . PHE B 1 309 ? 8.742 -1.179 -16.359 1 95.25 309 PHE B N 1
ATOM 5245 C CA . PHE B 1 309 ? 8.625 -0.456 -15.094 1 95.25 309 PHE B CA 1
ATOM 5246 C C . PHE B 1 309 ? 8.961 1.019 -15.281 1 95.25 309 PHE B C 1
ATOM 5248 O O . PHE B 1 309 ? 9.992 1.355 -15.867 1 95.25 309 PHE B O 1
ATOM 5255 N N . LEU B 1 310 ? 8.078 1.864 -14.836 1 90.88 310 LEU B N 1
ATOM 5256 C CA . LEU B 1 310 ? 8.25 3.303 -15.016 1 90.88 310 LEU B CA 1
ATOM 5257 C C . LEU B 1 310 ? 9.086 3.895 -13.891 1 90.88 310 LEU B C 1
ATOM 5259 O O . LEU B 1 310 ? 8.656 4.844 -13.227 1 90.88 310 LEU B O 1
ATOM 5263 N N . ASP B 1 311 ? 10.211 3.324 -13.641 1 87.44 311 ASP B N 1
ATOM 5264 C CA . ASP B 1 311 ? 11.18 3.797 -12.656 1 87.44 311 ASP B CA 1
ATOM 5265 C C . ASP B 1 311 ? 12.258 4.648 -13.32 1 87.44 311 ASP B C 1
ATOM 5267 O O . ASP B 1 311 ? 12.203 4.902 -14.531 1 87.44 311 ASP B O 1
ATOM 5271 N N . GLU B 1 312 ? 13.164 5.199 -12.516 1 85.81 312 GLU B N 1
ATOM 5272 C CA . GLU B 1 312 ? 14.18 6.129 -13.008 1 85.81 312 GLU B CA 1
ATOM 5273 C C . GLU B 1 312 ? 15.156 5.434 -13.945 1 85.81 312 GLU B C 1
ATOM 5275 O O . GLU B 1 312 ? 15.914 6.09 -14.664 1 85.81 312 GLU B O 1
ATOM 5280 N N . TYR B 1 313 ? 15.172 4.09 -14.031 1 92.56 313 TYR B N 1
ATOM 5281 C CA . TYR B 1 313 ? 16.094 3.336 -14.867 1 92.56 313 TYR B CA 1
ATOM 5282 C C . TYR B 1 313 ? 15.391 2.74 -16.078 1 92.56 313 TYR B C 1
ATOM 5284 O O . TYR B 1 313 ? 16.016 2.082 -16.906 1 92.56 313 TYR B O 1
ATOM 5292 N N . ASN B 1 314 ? 14.148 2.949 -16.125 1 93.88 314 ASN B N 1
ATOM 5293 C CA . ASN B 1 314 ? 13.352 2.352 -17.203 1 93.88 314 ASN B CA 1
ATOM 5294 C C . ASN B 1 314 ? 13.547 0.841 -17.266 1 93.88 314 ASN B C 1
ATOM 5296 O O . ASN B 1 314 ? 13.844 0.298 -18.328 1 93.88 314 ASN B O 1
ATOM 5300 N N . SER B 1 315 ? 13.406 0.19 -16.188 1 97.38 315 SER B N 1
ATOM 5301 C CA . SER B 1 315 ? 13.57 -1.258 -16.109 1 97.38 315 SER B CA 1
ATOM 5302 C C . SER B 1 315 ? 12.555 -1.977 -16.984 1 97.38 315 SER B C 1
ATOM 5304 O O . SER B 1 315 ? 11.398 -1.549 -17.094 1 97.38 315 SER B O 1
ATOM 5306 N N . VAL B 1 316 ? 13.031 -3.105 -17.641 1 98.62 316 VAL B N 1
ATOM 5307 C CA . VAL B 1 316 ? 12.164 -3.936 -18.469 1 98.62 316 VAL B CA 1
ATOM 5308 C C . VAL B 1 316 ? 12.461 -5.41 -18.203 1 98.62 316 VAL B C 1
ATOM 5310 O O . VAL B 1 316 ? 13.625 -5.832 -18.234 1 98.62 316 VAL B O 1
ATOM 5313 N N . ILE B 1 317 ? 11.383 -6.164 -17.938 1 98.56 317 ILE B N 1
ATOM 5314 C CA . ILE B 1 317 ? 11.516 -7.609 -17.781 1 98.56 317 ILE B CA 1
ATOM 5315 C C . ILE B 1 317 ? 10.594 -8.32 -18.766 1 98.56 317 ILE B C 1
ATOM 5317 O O . ILE B 1 317 ? 9.391 -8.062 -18.797 1 98.56 317 ILE B O 1
ATOM 5321 N N . LYS B 1 318 ? 11.203 -9.172 -19.531 1 98.56 318 LYS B N 1
ATOM 5322 C CA . LYS B 1 318 ? 10.453 -9.977 -20.484 1 98.56 318 LYS B CA 1
ATOM 5323 C C . LYS B 1 318 ? 10.047 -11.32 -19.875 1 98.56 318 LYS B C 1
ATOM 5325 O O . LYS B 1 318 ? 10.828 -11.938 -19.156 1 98.56 318 LYS B O 1
ATOM 5330 N N . ALA B 1 319 ? 8.789 -11.695 -20.125 1 98 319 ALA B N 1
ATOM 5331 C CA . ALA B 1 319 ? 8.25 -12.992 -19.734 1 98 319 ALA B CA 1
ATOM 5332 C C . ALA B 1 319 ? 8.109 -13.914 -20.938 1 98 319 ALA B C 1
ATOM 5334 O O . ALA B 1 319 ? 7.473 -13.555 -21.938 1 98 319 ALA B O 1
ATOM 5335 N N . THR B 1 320 ? 8.719 -15.094 -20.828 1 96.25 320 THR B N 1
ATOM 5336 C CA . THR B 1 320 ? 8.633 -16.047 -21.922 1 96.25 320 THR B CA 1
ATOM 5337 C C . THR B 1 320 ? 8.305 -17.453 -21.406 1 96.25 320 THR B C 1
ATOM 5339 O O . THR B 1 320 ? 9.078 -18.031 -20.641 1 96.25 320 THR B O 1
ATOM 5342 N N . SER B 1 321 ? 7.156 -17.906 -21.828 1 92.44 321 SER B N 1
ATOM 5343 C CA . SER B 1 321 ? 6.824 -19.297 -21.562 1 92.44 321 SER B CA 1
ATOM 5344 C C . SER B 1 321 ? 7.438 -20.219 -22.609 1 92.44 321 SER B C 1
ATOM 5346 O O . SER B 1 321 ? 7.027 -20.203 -23.766 1 92.44 321 SER B O 1
ATOM 5348 N N . PRO B 1 322 ? 8.297 -21.031 -22.141 1 87.81 322 PRO B N 1
ATOM 5349 C CA . PRO B 1 322 ? 8.992 -21.844 -23.141 1 87.81 322 PRO B CA 1
ATOM 5350 C C . PRO B 1 322 ? 8.055 -22.812 -23.859 1 87.81 322 PRO B C 1
ATOM 5352 O O . PRO B 1 322 ? 7.273 -23.516 -23.219 1 87.81 322 PRO B O 1
ATOM 5355 N N . ASN B 1 323 ? 8.102 -22.797 -25.188 1 85.12 323 ASN B N 1
ATOM 5356 C CA . ASN B 1 323 ? 7.43 -23.734 -26.094 1 85.12 323 ASN B CA 1
ATOM 5357 C C . ASN B 1 323 ? 5.918 -23.719 -25.875 1 85.12 323 ASN B C 1
ATOM 5359 O O . ASN B 1 323 ? 5.246 -24.734 -26.094 1 85.12 323 ASN B O 1
ATOM 5363 N N . VAL B 1 324 ? 5.414 -22.688 -25.422 1 83.69 324 VAL B N 1
ATOM 5364 C CA . VAL B 1 324 ? 4.012 -22.672 -25.016 1 83.69 324 VAL B CA 1
ATOM 5365 C C . VAL B 1 324 ? 3.119 -22.812 -26.25 1 83.69 324 VAL B C 1
ATOM 5367 O O . VAL B 1 324 ? 2.033 -23.391 -26.172 1 83.69 324 VAL B O 1
ATOM 5370 N N . THR B 1 325 ? 3.582 -22.375 -27.406 1 82.69 325 THR B N 1
ATOM 5371 C CA . THR B 1 325 ? 2.77 -22.484 -28.609 1 82.69 325 THR B CA 1
ATOM 5372 C C . THR B 1 325 ? 2.697 -23.938 -29.094 1 82.69 325 THR B C 1
ATOM 5374 O O . THR B 1 325 ? 1.84 -24.281 -29.906 1 82.69 325 THR B O 1
ATOM 5377 N N . ILE B 1 326 ? 3.533 -24.656 -28.531 1 82.31 326 ILE B N 1
ATOM 5378 C CA . ILE B 1 326 ? 3.541 -26.078 -28.891 1 82.31 326 ILE B CA 1
ATOM 5379 C C . ILE B 1 326 ? 2.904 -26.906 -27.781 1 82.31 326 ILE B C 1
ATOM 5381 O O . ILE B 1 326 ? 2.104 -27.797 -28.047 1 82.31 326 ILE B O 1
ATOM 5385 N N . ARG B 1 327 ? 3.109 -26.484 -26.625 1 82.06 327 ARG B N 1
ATOM 5386 C CA . ARG B 1 327 ? 2.723 -27.312 -25.484 1 82.06 327 ARG B CA 1
ATOM 5387 C C . ARG B 1 327 ? 1.327 -26.953 -24.984 1 82.06 327 ARG B C 1
ATOM 5389 O O . ARG B 1 327 ? 0.633 -27.781 -24.406 1 82.06 327 ARG B O 1
ATOM 5396 N N . HIS B 1 328 ? 0.958 -25.75 -25.141 1 79.12 328 HIS B N 1
ATOM 5397 C CA . HIS B 1 328 ? -0.359 -25.25 -24.766 1 79.12 328 HIS B CA 1
ATOM 5398 C C . HIS B 1 328 ? -0.701 -25.625 -23.328 1 79.12 328 HIS B C 1
ATOM 5400 O O . HIS B 1 328 ? -1.714 -26.281 -23.078 1 79.12 328 HIS B O 1
ATOM 5406 N N . PHE B 1 329 ? 0.138 -25.156 -22.453 1 77.94 329 PHE B N 1
ATOM 5407 C CA . PHE B 1 329 ? -0.1 -25.531 -21.062 1 77.94 329 PHE B CA 1
ATOM 5408 C C . PHE B 1 329 ? -0.424 -24.297 -20.219 1 77.94 329 PHE B C 1
ATOM 5410 O O . PHE B 1 329 ? -0.224 -23.172 -20.656 1 77.94 329 PHE B O 1
ATOM 5417 N N . GLY B 1 330 ? -1.03 -24.609 -19 1 82.25 330 GLY B N 1
ATOM 5418 C CA . GLY B 1 330 ? -1.229 -23.578 -18 1 82.25 330 GLY B CA 1
ATOM 5419 C C . GLY B 1 330 ? -2.691 -23.25 -17.75 1 82.25 330 GLY B C 1
ATOM 5420 O O . GLY B 1 330 ? -3.033 -22.625 -16.75 1 82.25 330 GLY B O 1
ATOM 5421 N N . GLU B 1 331 ? -3.516 -23.703 -18.641 1 83.38 331 GLU B N 1
ATOM 5422 C CA . GLU B 1 331 ? -4.93 -23.375 -18.469 1 83.38 331 GLU B CA 1
ATOM 5423 C C . GLU B 1 331 ? -5.582 -24.281 -17.438 1 83.38 331 GLU B C 1
ATOM 5425 O O . GLU B 1 331 ? -5.363 -25.5 -17.422 1 83.38 331 GLU B O 1
ATOM 5430 N N . ALA B 1 332 ? -6.195 -23.656 -16.484 1 76.81 332 ALA B N 1
ATOM 5431 C CA . ALA B 1 332 ? -7.156 -24.328 -15.609 1 76.81 332 ALA B CA 1
ATOM 5432 C C . ALA B 1 332 ? -8.562 -23.797 -15.828 1 76.81 332 ALA B C 1
ATOM 5434 O O . ALA B 1 332 ? -8.789 -22.578 -15.773 1 76.81 332 ALA B O 1
ATOM 5435 N N . SER B 1 333 ? -9.477 -24.656 -16.156 1 76.69 333 SER B N 1
ATOM 5436 C CA . SER B 1 333 ? -10.812 -24.188 -16.516 1 76.69 333 SER B CA 1
ATOM 5437 C C . SER B 1 333 ? -11.898 -25.031 -15.836 1 76.69 333 SER B C 1
ATOM 5439 O O . SER B 1 333 ? -11.664 -26.188 -15.477 1 76.69 333 SER B O 1
ATOM 5441 N N . PHE B 1 334 ? -12.828 -24.172 -15.43 1 67.88 334 PHE B N 1
ATOM 5442 C CA . PHE B 1 334 ? -14.094 -24.797 -15.047 1 67.88 334 PHE B CA 1
ATOM 5443 C C . PHE B 1 334 ? -15.164 -24.547 -16.094 1 67.88 334 PHE B C 1
ATOM 5445 O O . PHE B 1 334 ? -15.805 -23.5 -16.094 1 67.88 334 PHE B O 1
ATOM 5452 N N . GLY B 1 335 ? -15.297 -25.406 -16.875 1 60.28 335 GLY B N 1
ATOM 5453 C CA . GLY B 1 335 ? -16.219 -25.25 -17.984 1 60.28 335 GLY B CA 1
ATOM 5454 C C . GLY B 1 335 ? -15.797 -24.156 -18.953 1 60.28 335 GLY B C 1
ATOM 5455 O O . GLY B 1 335 ? -14.641 -23.734 -18.953 1 60.28 335 GLY B O 1
ATOM 5456 N N . ALA B 1 336 ? -16.688 -23.812 -19.828 1 59.06 336 ALA B N 1
ATOM 5457 C CA . ALA B 1 336 ? -16.438 -22.797 -20.844 1 59.06 336 ALA B CA 1
ATOM 5458 C C . ALA B 1 336 ? -16.453 -21.391 -20.234 1 59.06 336 ALA B C 1
ATOM 5460 O O . ALA B 1 336 ? -15.891 -20.453 -20.812 1 59.06 336 ALA B O 1
ATOM 5461 N N . GLY B 1 337 ? -16.969 -21.344 -19.016 1 63.5 337 GLY B N 1
ATOM 5462 C CA . GLY B 1 337 ? -17.25 -20 -18.516 1 63.5 337 GLY B CA 1
ATOM 5463 C C . GLY B 1 337 ? -16.125 -19.422 -17.688 1 63.5 337 GLY B C 1
ATOM 5464 O O . GLY B 1 337 ? -15.992 -18.203 -17.562 1 63.5 337 GLY B O 1
ATOM 5465 N N . PHE B 1 338 ? -15.383 -20.25 -17.094 1 73.38 338 PHE B N 1
ATOM 5466 C CA . PHE B 1 338 ? -14.312 -19.688 -16.266 1 73.38 338 PHE B CA 1
ATOM 5467 C C . PHE B 1 338 ? -13 -20.422 -16.5 1 73.38 338 PHE B C 1
ATOM 5469 O O . PHE B 1 338 ? -12.938 -21.641 -16.375 1 73.38 338 PHE B O 1
ATOM 5476 N N . ALA B 1 339 ? -12.125 -19.672 -17.031 1 79.75 339 ALA B N 1
ATOM 5477 C CA . ALA B 1 339 ? -10.781 -20.219 -17.203 1 79.75 339 ALA B CA 1
ATOM 5478 C C . ALA B 1 339 ? -9.719 -19.156 -16.938 1 79.75 339 ALA B C 1
ATOM 5480 O O . ALA B 1 339 ? -9.914 -17.969 -17.234 1 79.75 339 ALA B O 1
ATOM 5481 N N . PHE B 1 340 ? -8.734 -19.609 -16.203 1 87.31 340 PHE B N 1
ATOM 5482 C CA . PHE B 1 340 ? -7.52 -18.812 -16.125 1 87.31 340 PHE B CA 1
ATOM 5483 C C . PHE B 1 340 ? -6.312 -19.625 -16.578 1 87.31 340 PHE B C 1
ATOM 5485 O O . PHE B 1 340 ? -6.402 -20.844 -16.719 1 87.31 340 PHE B O 1
ATOM 5492 N N . CYS B 1 341 ? -5.297 -18.953 -16.953 1 92 341 CYS B N 1
ATOM 5493 C CA . CYS B 1 341 ? -4.09 -19.625 -17.438 1 92 341 CYS B CA 1
ATOM 5494 C C . CYS B 1 341 ? -2.873 -19.203 -16.625 1 92 341 CYS B C 1
ATOM 5496 O O . CYS B 1 341 ? -2.539 -18.016 -16.562 1 92 341 CYS B O 1
ATOM 5498 N N . ASP B 1 342 ? -2.27 -20.109 -15.93 1 94.25 342 ASP B N 1
ATOM 5499 C CA . ASP B 1 342 ? -0.988 -19.938 -15.25 1 94.25 342 ASP B CA 1
ATOM 5500 C C . ASP B 1 342 ? 0.131 -20.656 -16.016 1 94.25 342 ASP B C 1
ATOM 5502 O O . ASP B 1 342 ? 0.292 -21.875 -15.898 1 94.25 342 ASP B O 1
ATOM 5506 N N . SER B 1 343 ? 0.93 -19.922 -16.734 1 92.06 343 SER B N 1
ATOM 5507 C CA . SER B 1 343 ? 1.984 -20.516 -17.547 1 92.06 343 SER B CA 1
ATOM 5508 C C . SER B 1 343 ? 3.352 -20.344 -16.891 1 92.06 343 SER B C 1
ATOM 5510 O O . SER B 1 343 ? 3.719 -19.234 -16.484 1 92.06 343 SER B O 1
ATOM 5512 N N . PHE B 1 344 ? 4.016 -21.5 -16.812 1 92.56 344 PHE B N 1
ATOM 5513 C CA . PHE B 1 344 ? 5.414 -21.391 -16.406 1 92.56 344 PHE B CA 1
ATOM 5514 C C . PHE B 1 344 ? 6.164 -20.422 -17.312 1 92.56 344 PHE B C 1
ATOM 5516 O O . PHE B 1 344 ? 5.988 -20.438 -18.531 1 92.56 344 PHE B O 1
ATOM 5523 N N . THR B 1 345 ? 6.996 -19.625 -16.656 1 94.44 345 THR B N 1
ATOM 5524 C CA . THR B 1 345 ? 7.59 -18.516 -17.391 1 94.44 345 THR B CA 1
ATOM 5525 C C . THR B 1 345 ? 9.031 -18.281 -16.953 1 94.44 345 THR B C 1
ATOM 5527 O O . THR B 1 345 ? 9.336 -18.344 -15.75 1 94.44 345 THR B O 1
ATOM 5530 N N . LEU B 1 346 ? 9.883 -18.047 -17.953 1 94.25 346 LEU B N 1
ATOM 5531 C CA . LEU B 1 346 ? 11.219 -17.516 -17.703 1 94.25 346 LEU B CA 1
ATOM 5532 C C . LEU B 1 346 ? 11.258 -16.016 -17.891 1 94.25 346 LEU B C 1
ATOM 5534 O O . LEU B 1 346 ? 10.641 -15.477 -18.812 1 94.25 346 LEU B O 1
ATOM 5538 N N . TYR B 1 347 ? 11.938 -15.375 -16.938 1 96.69 347 TYR B N 1
ATOM 5539 C CA . TYR B 1 347 ? 12.055 -13.922 -16.969 1 96.69 347 TYR B CA 1
ATOM 5540 C C . TYR B 1 347 ? 13.477 -13.492 -17.297 1 96.69 347 TYR B C 1
ATOM 5542 O O . TYR B 1 347 ? 14.438 -14.125 -16.859 1 96.69 347 TYR B O 1
ATOM 5550 N N . SER B 1 348 ? 13.656 -12.453 -18.094 1 97.88 348 SER B N 1
ATOM 5551 C CA . SER B 1 348 ? 14.953 -11.852 -18.406 1 97.88 348 SER B CA 1
ATOM 5552 C C . SER 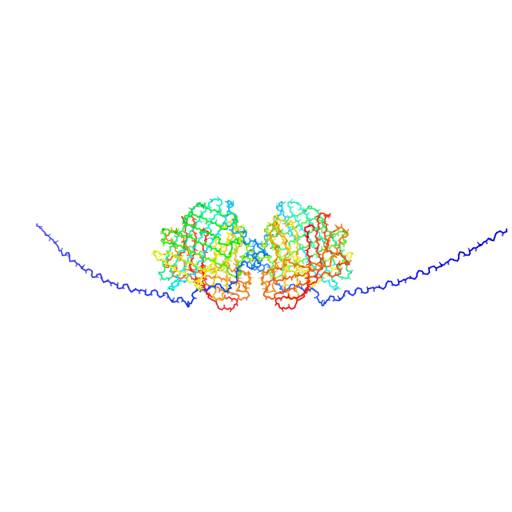B 1 348 ? 14.797 -10.367 -18.734 1 97.88 348 SER B C 1
ATOM 5554 O O . SER B 1 348 ? 13.797 -9.961 -19.328 1 97.88 348 SER B O 1
ATOM 5556 N N . GLY B 1 349 ? 15.812 -9.539 -18.312 1 98.44 349 GLY B N 1
ATOM 5557 C CA . GLY B 1 349 ? 15.781 -8.117 -18.609 1 98.44 349 GLY B CA 1
ATOM 5558 C C . GLY B 1 349 ? 16.688 -7.305 -17.703 1 98.44 349 GLY B C 1
ATOM 5559 O O . GLY B 1 349 ? 17.828 -7.688 -17.453 1 98.44 349 GLY B O 1
ATOM 5560 N N . THR B 1 350 ? 16.156 -6.129 -17.406 1 98.44 350 THR B N 1
ATOM 5561 C CA . THR B 1 350 ? 16.891 -5.25 -16.5 1 98.44 350 THR B CA 1
ATOM 5562 C C . THR B 1 350 ? 16.016 -4.801 -15.336 1 98.44 350 THR B C 1
ATOM 5564 O O . THR B 1 350 ? 14.812 -4.594 -15.5 1 98.44 350 THR B O 1
ATOM 5567 N N . TRP B 1 351 ? 16.656 -4.707 -14.203 1 97.38 351 TRP B N 1
ATOM 5568 C CA . TRP B 1 351 ? 16.062 -4.129 -13 1 97.38 351 TRP B CA 1
ATOM 5569 C C . TRP B 1 351 ? 17 -3.09 -12.391 1 97.38 351 TRP B C 1
ATOM 5571 O O . TRP B 1 351 ? 18.078 -3.428 -11.898 1 97.38 351 TRP B O 1
ATOM 5581 N N . LYS B 1 352 ? 16.516 -1.833 -12.469 1 94.25 352 LYS B N 1
ATOM 5582 C CA . LYS B 1 352 ? 17.266 -0.705 -11.922 1 94.25 352 LYS B CA 1
ATOM 5583 C C . LYS B 1 352 ? 18.688 -0.669 -12.477 1 94.25 352 LYS B C 1
ATOM 5585 O O . LYS B 1 352 ? 19.656 -0.536 -11.719 1 94.25 352 LYS B O 1
ATOM 5590 N N . GLY B 1 353 ? 18.781 -0.895 -13.703 1 96.5 353 GLY B N 1
ATOM 5591 C CA . GLY B 1 353 ? 20.031 -0.722 -14.422 1 96.5 353 GLY B CA 1
ATOM 5592 C C . GLY B 1 353 ? 20.859 -1.992 -14.492 1 96.5 353 GLY B C 1
ATOM 5593 O O . GLY B 1 353 ? 21.875 -2.035 -15.18 1 96.5 353 GLY B O 1
ATOM 5594 N N . GLU B 1 354 ? 20.469 -3.07 -13.82 1 97.56 354 GLU B N 1
ATOM 5595 C CA . GLU B 1 354 ? 21.234 -4.316 -13.805 1 97.56 354 GLU B CA 1
ATOM 5596 C C . GLU B 1 354 ? 20.516 -5.41 -14.594 1 97.56 354 GLU B C 1
ATOM 5598 O O . GLU B 1 354 ? 19.297 -5.527 -14.539 1 97.56 354 GLU B O 1
ATOM 5603 N N . LYS B 1 355 ? 21.344 -6.195 -15.289 1 97.81 355 LYS B N 1
ATOM 5604 C CA . LYS B 1 355 ? 20.781 -7.363 -15.961 1 97.81 355 LYS B CA 1
ATOM 5605 C C . LYS B 1 355 ? 20.281 -8.391 -14.945 1 97.81 355 LYS B C 1
ATOM 5607 O O . LYS B 1 355 ? 20.953 -8.656 -13.945 1 97.81 355 LYS B O 1
ATOM 5612 N N . VAL B 1 356 ? 19.047 -8.93 -15.219 1 96.75 356 VAL B N 1
ATOM 5613 C CA . VAL B 1 356 ? 18.469 -9.914 -14.305 1 96.75 356 VAL B CA 1
ATOM 5614 C C . VAL B 1 356 ? 17.844 -11.055 -15.102 1 96.75 356 VAL B C 1
ATOM 5616 O O . VAL B 1 356 ? 17.5 -10.891 -16.266 1 96.75 356 VAL B O 1
ATOM 5619 N N . SER B 1 357 ? 17.766 -12.18 -14.453 1 95.69 357 SER B N 1
ATOM 5620 C CA . SER B 1 357 ? 17.031 -13.352 -14.906 1 95.69 357 SER B CA 1
ATOM 5621 C C . SER B 1 357 ? 16.234 -13.977 -13.758 1 95.69 357 SER B C 1
ATOM 5623 O O . SER B 1 357 ? 16.5 -13.688 -12.586 1 95.69 357 SER B O 1
ATOM 5625 N N . GLY B 1 358 ? 15.234 -14.758 -14.133 1 94.94 358 GLY B N 1
ATOM 5626 C CA . GLY B 1 358 ? 14.438 -15.414 -13.109 1 94.94 358 GLY B CA 1
ATOM 5627 C C . GLY B 1 358 ? 13.352 -16.312 -13.68 1 94.94 358 GLY B C 1
ATOM 5628 O O . GLY B 1 358 ? 13.445 -16.75 -14.828 1 94.94 358 GLY B O 1
ATOM 5629 N N . TRP B 1 359 ? 12.492 -16.672 -12.805 1 93.81 359 TRP B N 1
ATOM 5630 C CA . TRP B 1 359 ? 11.414 -17.594 -13.156 1 93.81 359 TRP B CA 1
ATOM 5631 C C . TRP B 1 359 ? 10.133 -17.219 -12.422 1 93.81 359 TRP B C 1
ATOM 5633 O O . TRP B 1 359 ? 10.148 -16.422 -11.492 1 93.81 359 TRP B O 1
ATOM 5643 N N . GLY B 1 360 ? 9.047 -17.719 -12.836 1 95.06 360 GLY B N 1
ATOM 5644 C CA . GLY B 1 360 ? 7.719 -17.547 -12.266 1 95.06 360 GLY B CA 1
ATOM 5645 C C . GLY B 1 360 ? 6.613 -18.078 -13.164 1 95.06 360 GLY B C 1
ATOM 5646 O O . GLY B 1 360 ? 6.738 -19.141 -13.758 1 95.06 360 GLY B O 1
ATOM 5647 N N . ILE B 1 361 ? 5.52 -17.359 -13.102 1 95.5 361 ILE B N 1
ATOM 5648 C CA . ILE B 1 361 ? 4.406 -17.641 -14.008 1 95.5 361 ILE B CA 1
ATOM 5649 C C . ILE B 1 361 ? 3.814 -16.328 -14.516 1 95.5 361 ILE B C 1
ATOM 5651 O O . ILE B 1 361 ? 4.23 -15.25 -14.094 1 95.5 361 ILE B O 1
ATOM 5655 N N . VAL B 1 362 ? 2.996 -16.516 -15.516 1 96.19 362 VAL B N 1
ATOM 5656 C CA . VAL B 1 362 ? 2.053 -15.453 -15.867 1 96.19 362 VAL B CA 1
ATOM 5657 C C . VAL B 1 362 ? 0.623 -15.977 -15.742 1 96.19 362 VAL B C 1
ATOM 5659 O O . VAL B 1 362 ? 0.281 -17.016 -16.312 1 96.19 362 VAL B O 1
ATOM 5662 N N . GLU B 1 363 ? -0.086 -15.273 -14.93 1 96.44 363 GLU B N 1
ATOM 5663 C CA . GLU B 1 363 ? -1.512 -15.57 -14.852 1 96.44 363 GLU B CA 1
ATOM 5664 C C . GLU B 1 363 ? -2.32 -14.656 -15.773 1 96.44 363 GLU B C 1
ATOM 5666 O O . GLU B 1 363 ? -2.158 -13.438 -15.734 1 96.44 363 GLU B O 1
ATOM 5671 N N . GLN B 1 364 ? -3.129 -15.312 -16.578 1 93.75 364 GLN B N 1
ATOM 5672 C CA . GLN B 1 364 ? -4.008 -14.594 -17.484 1 93.75 364 GLN B CA 1
ATOM 5673 C C . GLN B 1 364 ? -5.473 -14.906 -17.203 1 93.75 364 GLN B C 1
ATOM 5675 O O . GLN B 1 364 ? -5.859 -16.078 -17.125 1 93.75 364 GLN B O 1
ATOM 5680 N N . TRP B 1 365 ? -6.199 -13.883 -16.953 1 86.25 365 TRP B N 1
ATOM 5681 C CA . TRP B 1 365 ? -7.656 -13.969 -16.953 1 86.25 365 TRP B CA 1
ATOM 5682 C C . TRP B 1 365 ? -8.273 -12.82 -17.75 1 86.25 365 TRP B C 1
ATOM 5684 O O . TRP B 1 365 ? -8.805 -11.875 -17.156 1 86.25 365 TRP B O 1
ATOM 5694 N N . PRO B 1 366 ? -8.109 -12.922 -19.031 1 66.94 366 PRO B N 1
ATOM 5695 C CA . PRO B 1 366 ? -8.641 -11.828 -19.844 1 66.94 366 PRO B CA 1
ATOM 5696 C C . PRO B 1 366 ? -10.164 -11.836 -19.906 1 66.94 366 PRO B C 1
ATOM 5698 O O . PRO B 1 366 ? -10.789 -12.891 -19.766 1 66.94 366 PRO B O 1
ATOM 5701 N N . ALA B 1 367 ? -10.914 -10.695 -19.781 1 60.19 367 ALA B N 1
ATOM 5702 C CA . ALA B 1 367 ? -12.367 -10.672 -19.875 1 60.19 367 ALA B CA 1
ATOM 5703 C C . ALA B 1 367 ? -12.844 -11.414 -21.125 1 60.19 367 ALA B C 1
ATOM 5705 O O . ALA B 1 367 ? -13.758 -12.242 -21.062 1 60.19 367 ALA B O 1
ATOM 5706 N N . THR B 1 368 ? -13.133 -10.953 -22.219 1 51.38 368 THR B N 1
ATOM 5707 C CA . THR B 1 368 ? -13.656 -11.586 -23.422 1 51.38 368 THR B CA 1
ATOM 5708 C C . THR B 1 368 ? -12.547 -11.812 -24.438 1 51.38 368 THR B C 1
ATOM 5710 O O . THR B 1 368 ? -11.562 -11.078 -24.469 1 51.38 368 THR B O 1
#

InterPro domains:
  IPR023374 AttH-like domain superfamily [G3DSA:2.40.370.10] (66-233)
  IPR023374 AttH-like domain superfamily [G3DSA:2.40.370.10] (234-365)
  IPR053112 Fungal Dehydratase/Hydratase [PTHR40617] (56-363)

pLDDT: mean 84.18, std 19.88, range [17.56, 98.88]

Solvent-accessible surface area (backbone atoms only — not comparable to full-atom values): 36634 Å² total; per-residue (Å²): 133,86,79,79,78,73,78,79,81,74,79,77,78,77,77,76,73,76,72,75,75,72,73,69,74,74,68,66,67,71,72,65,78,84,79,39,65,38,49,71,29,85,44,56,25,80,71,31,60,46,41,55,20,13,33,32,67,47,50,45,73,50,66,43,56,59,50,76,30,73,54,51,45,38,37,43,38,39,38,34,42,38,23,28,74,85,72,46,46,37,41,44,34,42,38,36,33,43,38,48,72,34,29,35,39,36,35,40,40,36,33,70,78,77,62,49,66,48,54,44,47,45,79,46,57,57,72,40,73,38,80,82,46,35,34,43,23,40,73,82,37,32,34,43,32,36,78,40,90,56,39,52,59,29,35,35,41,39,37,43,42,71,93,65,39,34,34,37,45,36,39,33,28,32,21,27,44,67,39,34,39,26,50,16,15,25,25,48,44,29,78,44,64,28,36,29,36,32,28,41,10,40,29,39,44,36,36,31,51,76,86,43,75,44,49,48,28,39,76,34,8,24,26,46,38,38,43,38,35,27,63,61,68,39,80,51,20,37,36,40,36,50,39,39,34,77,86,42,36,35,32,47,31,42,39,24,41,30,55,82,92,40,54,43,25,5,26,30,24,37,31,40,60,87,46,52,41,35,53,42,37,32,50,70,69,36,67,72,37,61,66,37,66,40,89,86,63,67,45,77,46,65,30,28,35,35,47,37,34,68,52,99,53,57,20,36,38,33,39,38,26,79,61,30,70,75,60,69,60,36,59,33,46,50,68,82,83,39,59,38,29,51,27,63,24,41,34,41,40,32,56,75,76,36,82,44,43,34,38,43,37,39,36,40,28,72,49,127,137,72,88,70,81,70,80,80,82,75,75,77,76,75,79,76,72,76,72,75,76,71,75,70,74,73,66,66,68,73,71,66,77,84,80,40,65,37,49,71,31,86,45,55,25,77,74,32,60,47,39,54,18,14,33,33,67,46,50,46,74,50,67,45,57,58,50,80,30,74,54,49,45,38,36,43,39,40,37,34,42,39,23,29,73,86,72,45,47,36,39,42,34,40,38,36,32,43,37,49,73,34,29,35,37,35,35,39,41,35,32,71,79,78,62,48,65,48,55,44,48,44,79,45,57,60,72,42,73,40,81,81,46,35,34,44,22,40,72,83,38,33,34,41,32,37,78,40,90,56,41,51,59,30,34,34,41,39,39,42,41,71,92,65,37,33,35,37,44,35,39,34,28,32,23,27,44,66,40,34,39,24,52,16,15,24,26,49,44,32,76,43,64,29,38,30,37,34,29,41,11,39,31,40,45,38,35,30,50,75,85,44,76,44,48,48,27,39,76,34,7,24,26,46,39,37,43,36,34,29,64,63,68,39,80,47,20,39,37,38,37,50,39,39,36,76,85,42,37,36,33,47,29,42,38,22,39,29,52,85,95,42,54,44,26,5,25,30,23,37,30,39,60,87,46,52,41,36,50,43,35,31,51,70,70,36,65,72,36,62,67,38,66,41,90,85,64,66,46,77,46,65,31,27,36,36,46,37,34,68,53,98,54,56,21,35,40,33,38,37,25,79,62,29,70,75,59,69,59,35,62,34,44,50,67,84,81,38,59,38,28,51,26,62,24,41,34,41,39,31,55,75,77,36,82,45,42,34,37,42,39,37,35,40,30,71,48,127

Foldseek 3Di:
DDDPCPPDPPPPPPPPPPPPPPPPPVCPVPPPDLFFAAFLFPAFQCPDVLCPPNLAPNVLQPLQPQLQAAAWWWKKKKWKFFQFPVRWTKIKIKMKTHHNQWIKIKIWIAGPVVRDIDMEIDTDGWPDQDNQWGWTHDPQAWIWTAPDNSNAQKIWIWHDDVVQQKTWTKIKGFGAHKFQVVRHQWDQAQEGIKGKIKGKTFMWTWMGGPHDITGTDRRSMIMIIMTIIDRHHHQQWKKWDFWQWPQNKTKIWIFHHHPDPDDTATKMWIADSNGDIDIWGKDNQFPFALWAADPQQRDIDGAKTKIFTPDPQRWIKIKGQPPCNPSVGAWYDDPNPDIKGWGKIKIWTDDSRDTIIHIGTMITDGND/DCPVVVDDPPPPPPPPPPPPPPPPPPCPVPPPDQFFAAFLFPAFQCPDVLCPPNLEPNVLQPLQPQLQAAAWWWKKKKWKFFQFPVRWTKIKIKMKTHHNQWIKIKMWIAGPVVRDIDMEIDTDGWPDQDNRWGWTHDPQAKIWTAPDNSNAQKIWIWHDDVVQQKTWTKIKGFGAHKFQVVRHQWDQAQEGIKGKIKGKTFMWTWMGGPHDITGTDRRSMIMIIMTIIDRHHHQQWWKWDFWQWPQNKTKIWIFHHHPDPDDTATKMWIADSNGDIDIWGKDNQFPFADWAADPQQRDIDGAKTKIFTPDPQRWIKIKGQPPCNPSVGAWYDDPNPDIKGWGKIKIWTDDPRDTIIHIGTMITDGND

Sequence (736 aa):
MPVNSTKILAGLWFLCSYARVAALSNSFTALPGDLWLSPPSTEPAINNPFVASGPTYNVSSNQVVRVESTTGLNSHWVGHWITTTDHLHFFLITFTNVVGGGGANGCLVYSLETGSSSSSFITDTPTTIGQDRLKIQFGNQYELQSLTDDNISAINVVANYTENNFSLNTTFQPRGSLLFNGGSGSFFWGSDFNQGWASPAYTSGVFTLNGTTHTIDSKRSTTWYDRQWGDTTPTQGWHWFPIQLDNGIRISTWIVPADKGSAIEAFATALYPNGRQEVVSVSPDMKPSNPWVSSKTNRTWFGSFEVSFLDEYNSVIKATSPNVTIRHFGEASFGAGFAFCDSFTLYSGTWKGEKVSGWGIVEQWPATMPVNSTKILAGLWFLCSYARVAALSNSFTALPGDLWLSPPSTEPAINNPFVASGPTYNVSSNQVVRVESTTGLNSHWVGHWITTTDHLHFFLITFTNVVGGGGANGCLVYSLETGSSSSSFITDTPTTIGQDRLKIQFGNQYELQSLTDDNISAINVVANYTENNFSLNTTFQPRGSLLFNGGSGSFFWGSDFNQGWASPAYTSGVFTLNGTTHTIDSKRSTTWYDRQWGDTTPTQGWHWFPIQLDNGIRISTWIVPADKGSAIEAFATALYPNGRQEVVSVSPDMKPSNPWVSSKTNRTWFGSFEVSFLDEYNSVIKATSPNVTIRHFGEASFGAGFAFCDSFTLYSGTWKGEKVSGWGIVEQWPAT

Secondary structure (DSSP, 8-state):
--------------------------------S------S--SBGGGSHHHHHSSS--TTGGGGTTTT-SSSEEEEEEEEEEEBTTS-EEEEEEEEEEETTEEEEEEEEEETTT--EEEEEEEE--SEE-SSS-EEEETTTEEEEESSTTSSS-EEEEEEEGGGTEEEEEEEEEBS--EETTTTSEEE-SSSEEEEEEEEEEEEEEEEETTEEEEB-GGG-EEEEEEEEES---SSEEEEEEEEETTS-EEEEEEEPPSTTPPPEEEEEEE-TTS-EEEEEB-S----EEEEE-TTT--EEEEEEEEEB-STT--EEEEE-TTHHHH---EEEETTTEEEEEEEEEEEEEETTEEEEEEEEEEEEE--/--------------------------------S------S--SBGGGSHHHHHSSS--TTTTTTTTTT-SSSEEEEEEEEEEEBTTS-EEEEEEEEEEETTEEEEEEEEEETTT--EEEEEEEE--SEE-SSS-EEEETTTEEEEESSTTSSS-EEEEEEEGGGTEEEEEEEEEBS--EETTTTSEEE-SSSEEEEEEEEEEEEEEEEETTEEEEB-GGG-EEEEEEEEES---SSEEEEEEEEETTS-EEEEEEEPPSTTPPPEEEEEEE-TTS-EEEEEB-S----EEEEE-TTT--EEEEEEEEEB-STT--EEEEE-TTHHHH---EEEETTTEEEEEEEEEEEEEETTEEEEEEEEEEEEE--

Organism: NCBI:txid398673

Radius of gyration: 32.54 Å; Cα contacts (8 Å, |Δi|>4): 2048; chains: 2; bounding box: 47×122×163 Å

Nearest PDB structures (foldseek):
  7a0q-assembly1_A  TM=8.974E-01  e=1.410E-21  Fusarium vanettenii 77-13-4
  2ich-assembly1_A  TM=7.944E-01  e=3.817E-16  Nitrosomonas europaea
  2ich-assembly2_B  TM=7.875E-01  e=3.445E-16  Nitrosomonas europaea
  6z99-assembly1_A  TM=1.409E-01  e=1.793E-01  Pseudomonas aeruginosa PAO1
  6z8t-assembly2_B  TM=1.466E-01  e=1.079E+00  Pseudomonas aeruginosa PAO1